Protein AF-A0A0B6ZEZ1-F1 (afdb_monomer_lite)

pLDDT: mean 70.66, std 19.1, range [25.84, 96.81]

Organism: NCBI:txid1028688

Sequence (385 aa):
VLFRSVKTQENNFILWPWQWFPMFANMLPKEWTKLGGCKDSYDQIKCKIWQERGDCITNKRWMKDNCKSTCNLCSSPETRSEVNCDNEYEDNVKCDDWAKDGECSVNTNWMNSKCRKSCEACNKEKTDSGDEDEEIDEDNMVCENTNPSCEAWANSGECQSNPSWMISNCRQACQKCDDGTCKNFYDDVQCKIWAQKQECMVNSDWMSKHCARACGRGLCKGTNPDSDTTTPIIGRKATVRPTTVSTVACQNKHRSDTECDIWANSGHCSVNPGWMKVNCAKSCQACSGGSNSKETRTTDSGTATANYCEDSEAGCAGWAKHGFCDSNPKYNLLFCKKSCNNCNGCRDTEFLCAVWAKDGHCDKNPRYMMRHCQMSCRACYMHPK

InterPro domains:
  IPR003582 ShKT domain [PF01549] (37-74)
  IPR003582 ShKT domain [PF01549] (85-122)
  IPR003582 ShKT domain [PF01549] (143-177)
  IPR003582 ShKT domain [PF01549] (182-217)
  IPR003582 ShKT domain [PF01549] (250-287)
  IPR003582 ShKT domain [PF01549] (309-343)
  IPR003582 ShKT domain [PF01549] (345-380)
  IPR003582 ShKT domain [PS51670] (38-74)
  IPR003582 ShKT domain [PS51670] (85-122)
  IPR003582 ShKT domain [PS51670] (143-177)
  IPR003582 ShKT domain [PS51670] (182-220)
  IPR003582 ShKT domain [PS51670] (250-287)
  IPR003582 ShKT domain [PS51670] (309-343)
  IPR003582 ShKT domain [PS51670] (346-380)
  IPR003582 ShKT domain [SM00254] (37-75)
  IPR003582 ShKT domain [SM00254] (84-123)
  IPR003582 ShKT domain [SM00254] (142-178)
  IPR003582 ShKT domain [SM00254] (181-221)
  IPR003582 ShKT domain [SM00254] (249-288)
  IPR003582 ShKT domain [SM00254] (308-344)

Radius of gyration: 34.58 Å; chains: 1; bounding box: 109×84×87 Å

Foldseek 3Di:
DDDDDDDDDDDDDDDDDPDPVVPCPVPDPPPPPPPDADAFQEDQVVLLVCVVVVCCPVVVVVCCNGVCVSSVVRDDPPPDPCPPDAAQAPDLVVLLVCLVVVCCPVVVPCSCRRSVVSVVNRPVPPPPPDDPPDPPPPVDQDQDAQDPCLLVCLVVVCCQVPVVVSLRHVVNSNVLDPPLDQAANGHQVVLLVCLVVVCCPVVVVCCCVGSVNNSCHDSSVPDNPPPPDDDDDDDDDDDDDDDDPDPDDDDAQAPDLPVLLVCLVVVCCPVPVPCSCRHSVVSVVNDDDDDDDDDDDDDDDDDDDDDPQAAQDPCLLVCLVVVCCPVVVLPNVLRVVNNSVLRPDQDAQDPCLLVCLVVVCCPVVVNCNVNHNVNNSVSYDDDDD

Structure (mmCIF, N/CA/C/O backbone):
data_AF-A0A0B6ZEZ1-F1
#
_entry.id   AF-A0A0B6ZEZ1-F1
#
loop_
_atom_site.group_PDB
_atom_site.id
_atom_site.type_symbol
_atom_site.lab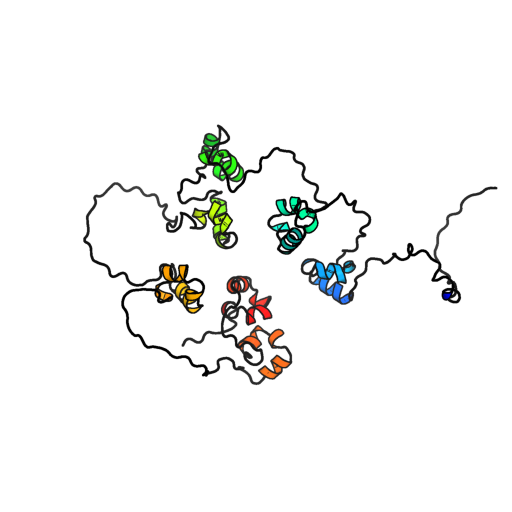el_atom_id
_atom_site.label_alt_id
_atom_site.label_comp_id
_atom_site.label_asym_id
_atom_site.label_entity_id
_atom_site.label_seq_id
_atom_site.pdbx_PDB_ins_code
_atom_site.Cartn_x
_atom_site.Cartn_y
_atom_site.Cartn_z
_atom_site.occupancy
_atom_site.B_iso_or_equiv
_atom_site.auth_seq_id
_atom_site.auth_comp_id
_atom_site.auth_asym_id
_atom_site.auth_atom_id
_atom_site.pdbx_PDB_model_num
ATOM 1 N N . VAL A 1 1 ? -48.428 43.545 -46.966 1.00 34.22 1 VAL A N 1
ATOM 2 C CA . VAL A 1 1 ? -48.157 44.975 -46.680 1.00 34.22 1 VAL A CA 1
ATOM 3 C C . VAL A 1 1 ? -47.644 45.035 -45.243 1.00 34.22 1 VAL A C 1
ATOM 5 O O . VAL A 1 1 ? -48.426 44.784 -44.348 1.00 34.22 1 VAL A O 1
ATOM 8 N N . LEU A 1 2 ? -46.340 44.834 -45.031 1.00 37.72 2 LEU A N 1
ATOM 9 C CA . LEU A 1 2 ? -45.265 45.837 -44.892 1.00 37.72 2 LEU A CA 1
ATOM 10 C C . LEU A 1 2 ? -45.090 46.367 -43.445 1.00 37.72 2 LEU A C 1
ATOM 12 O O . LEU A 1 2 ? -46.058 46.764 -42.814 1.00 37.72 2 LEU A O 1
ATOM 16 N N . PHE A 1 3 ? -43.809 46.441 -43.041 1.00 35.94 3 PHE A N 1
ATOM 17 C CA . PHE A 1 3 ? -43.175 47.085 -41.866 1.00 35.94 3 PHE A CA 1
ATOM 18 C C . PHE A 1 3 ? -43.113 46.273 -40.555 1.00 35.94 3 PHE A C 1
ATOM 20 O O . PHE A 1 3 ? -44.126 45.856 -40.017 1.00 35.94 3 PHE A O 1
ATOM 27 N N . ARG A 1 4 ? -41.928 45.812 -40.112 1.00 35.50 4 ARG A N 1
ATOM 28 C CA . ARG A 1 4 ? -40.741 46.494 -39.518 1.00 35.50 4 ARG A CA 1
ATOM 29 C C . ARG A 1 4 ? -40.948 46.995 -38.076 1.00 35.50 4 ARG A C 1
ATOM 31 O O . ARG A 1 4 ? -41.615 47.990 -37.858 1.00 35.50 4 ARG A O 1
ATOM 38 N N . SER A 1 5 ? -40.216 46.330 -37.172 1.00 36.84 5 SER A N 1
ATOM 39 C CA . SER A 1 5 ? -39.358 46.851 -36.088 1.00 36.84 5 SER A CA 1
ATOM 40 C C . SER A 1 5 ? -39.883 47.951 -35.162 1.00 36.84 5 SER A C 1
ATOM 42 O O . SER A 1 5 ? -39.900 49.099 -35.580 1.00 36.84 5 SER A O 1
ATOM 44 N N . VAL A 1 6 ? -40.004 47.641 -33.861 1.00 38.22 6 VAL A N 1
ATOM 45 C CA . VAL A 1 6 ? -39.418 48.455 -32.772 1.00 38.22 6 VAL A CA 1
ATOM 46 C C . VAL A 1 6 ? -38.973 47.532 -31.624 1.00 38.22 6 VAL A C 1
ATOM 48 O O . VAL A 1 6 ? -39.779 46.811 -31.043 1.00 38.22 6 VAL A O 1
ATOM 51 N N . LYS A 1 7 ? -37.673 47.564 -31.304 1.00 41.09 7 LYS A N 1
ATOM 52 C CA . LYS A 1 7 ? -37.116 47.207 -29.990 1.00 41.09 7 LYS A CA 1
ATOM 53 C C . LYS A 1 7 ? -37.280 48.421 -29.078 1.00 41.09 7 LYS A C 1
ATOM 55 O O . LYS A 1 7 ? -36.785 49.472 -29.461 1.00 41.09 7 LYS A O 1
ATOM 60 N N . THR A 1 8 ? -37.789 48.234 -27.865 1.00 35.62 8 THR A N 1
ATOM 61 C CA . THR A 1 8 ? -37.339 48.970 -26.669 1.00 35.62 8 THR A CA 1
ATOM 62 C C . THR A 1 8 ? -37.668 48.147 -25.428 1.00 35.62 8 THR A C 1
ATOM 64 O O . THR A 1 8 ? -38.775 47.635 -25.289 1.00 35.62 8 THR A O 1
ATOM 67 N N . GLN A 1 9 ? -36.656 47.967 -24.582 1.00 38.69 9 GLN A N 1
ATOM 68 C CA . GLN A 1 9 ? -36.719 47.276 -23.301 1.00 38.69 9 GLN A CA 1
ATOM 69 C C . GLN A 1 9 ? -37.451 48.119 -22.253 1.00 38.69 9 GLN A C 1
ATOM 71 O O . GLN A 1 9 ? -37.313 49.335 -22.273 1.00 38.69 9 GLN A O 1
ATOM 76 N N . GLU A 1 10 ? -38.174 47.473 -21.335 1.00 37.00 10 GLU A N 1
ATOM 77 C CA . GLU A 1 10 ? -37.902 47.460 -19.885 1.00 37.00 10 GLU A CA 1
ATOM 78 C C . GLU A 1 10 ? -39.069 46.801 -19.119 1.00 37.00 10 GLU A C 1
ATOM 80 O O . GLU A 1 10 ? -40.211 46.762 -19.568 1.00 37.00 10 GLU A O 1
ATOM 85 N N . ASN A 1 11 ? -38.722 46.183 -17.993 1.00 42.53 11 ASN A N 1
ATOM 86 C CA . ASN A 1 11 ? -39.511 45.260 -17.177 1.00 42.53 11 ASN A CA 1
ATOM 87 C C . ASN A 1 11 ? -40.863 45.810 -16.680 1.00 42.53 11 ASN A C 1
ATOM 89 O O . ASN A 1 11 ? -40.916 46.943 -16.215 1.00 42.53 11 ASN A O 1
ATOM 93 N N . ASN A 1 12 ? -41.907 44.964 -16.630 1.00 35.78 12 ASN A N 1
ATOM 94 C CA . ASN A 1 12 ? -42.659 44.656 -15.396 1.00 35.78 12 ASN A CA 1
ATOM 95 C C . ASN A 1 12 ? -43.829 43.679 -15.636 1.00 35.78 12 ASN A C 1
ATOM 97 O O . ASN A 1 12 ? -44.673 43.868 -16.509 1.00 35.78 12 ASN A O 1
ATOM 101 N N . PHE A 1 13 ? -43.864 42.627 -14.816 1.00 36.97 13 PHE A N 1
ATOM 102 C CA . PHE A 1 13 ? -44.897 41.592 -14.753 1.00 36.97 13 PHE A CA 1
ATOM 103 C C . PHE A 1 13 ? -46.258 42.161 -14.325 1.00 36.97 13 PHE A C 1
ATOM 105 O O . PHE A 1 13 ? -46.334 42.820 -13.291 1.00 36.97 13 PHE A O 1
ATOM 112 N N . ILE A 1 14 ? -47.343 41.799 -15.027 1.00 43.69 14 ILE A N 1
ATOM 113 C CA . ILE A 1 14 ? -48.700 41.793 -14.456 1.00 43.69 14 ILE A CA 1
ATOM 114 C C . ILE A 1 14 ? -49.398 40.464 -14.780 1.00 43.69 14 ILE A C 1
ATOM 116 O O . ILE A 1 14 ? -49.417 39.976 -15.908 1.00 43.69 14 ILE A O 1
ATOM 120 N N . LEU A 1 15 ? -49.909 39.896 -13.692 1.00 41.72 15 LEU A N 1
ATOM 121 C CA . LEU A 1 15 ? -50.474 38.575 -13.446 1.00 41.72 15 LEU A CA 1
ATOM 122 C C . LEU A 1 15 ? -51.668 38.229 -14.346 1.00 41.72 15 LEU A C 1
ATOM 124 O O . LEU A 1 15 ? -52.527 39.076 -14.581 1.00 41.72 15 LEU A O 1
ATOM 128 N N . TRP A 1 16 ? -51.785 36.955 -14.739 1.00 46.00 16 TRP A N 1
ATOM 129 C CA . TRP A 1 16 ? -53.044 36.388 -15.236 1.00 46.00 16 TRP A CA 1
ATOM 130 C C . TRP A 1 16 ? -53.611 35.349 -14.252 1.00 46.00 16 TRP A C 1
ATOM 132 O O . TRP A 1 16 ? -52.838 34.641 -13.601 1.00 46.00 16 TRP A O 1
ATOM 142 N N . PRO A 1 17 ? -54.946 35.281 -14.084 1.00 45.19 17 PRO A N 1
ATOM 143 C CA . PRO A 1 17 ? -55.591 34.731 -12.895 1.00 45.19 17 PRO A CA 1
ATOM 144 C C . PRO A 1 17 ? -55.753 33.207 -12.956 1.00 45.19 17 PRO A C 1
ATOM 146 O O . PRO A 1 17 ? -56.087 32.628 -13.988 1.00 45.19 17 PRO A O 1
ATOM 149 N N . TRP A 1 18 ? -55.589 32.579 -11.793 1.00 46.38 18 TRP A N 1
ATOM 150 C CA . TRP A 1 18 ? -55.562 31.142 -11.488 1.00 46.38 18 TRP A CA 1
ATOM 151 C C . TRP A 1 18 ? -56.885 30.370 -11.702 1.00 46.38 18 TRP A C 1
ATOM 153 O O . TRP A 1 18 ? -57.173 29.428 -10.969 1.00 46.38 18 TRP A O 1
ATOM 163 N N . GLN A 1 19 ? -57.722 30.741 -12.674 1.00 50.94 19 GLN A N 1
ATOM 164 C CA . GLN A 1 19 ? -59.067 30.154 -12.820 1.00 50.94 19 GLN A CA 1
ATOM 165 C C . GLN A 1 19 ? -59.262 29.234 -14.034 1.00 50.94 19 GLN A C 1
ATOM 167 O O . GLN A 1 19 ? -60.341 28.679 -14.193 1.00 50.94 19 GLN A O 1
ATOM 172 N N . TRP A 1 20 ? -58.228 29.003 -14.851 1.00 49.88 20 TRP A N 1
ATOM 173 C CA . TRP A 1 20 ? -58.338 28.150 -16.052 1.00 49.88 20 TRP A CA 1
ATOM 174 C C . TRP A 1 20 ? -57.254 27.061 -16.173 1.00 49.88 20 TRP A C 1
ATOM 176 O O . TRP A 1 20 ? -57.254 26.286 -17.127 1.00 49.88 20 TRP A O 1
ATOM 186 N N . PHE A 1 21 ? -56.366 26.934 -15.182 1.00 49.12 21 PHE A N 1
ATOM 187 C CA . PHE A 1 21 ? -55.293 25.928 -15.170 1.00 49.12 21 PHE A CA 1
ATOM 188 C C . PHE A 1 21 ? -55.728 24.439 -15.139 1.00 49.12 21 PHE A C 1
ATOM 190 O O . PHE A 1 21 ? -54.960 23.622 -15.649 1.00 49.12 21 PHE A O 1
ATOM 197 N N . PRO A 1 22 ? -56.911 24.019 -14.626 1.00 48.59 22 PRO A N 1
ATOM 198 C CA . PRO A 1 22 ? -57.227 22.585 -14.553 1.00 48.59 22 PRO A CA 1
ATOM 199 C C . PRO A 1 22 ? -57.597 21.941 -15.899 1.00 48.59 22 PRO A C 1
ATOM 201 O O . PRO A 1 22 ? -57.568 20.720 -16.006 1.00 48.59 22 PRO A O 1
ATOM 204 N N . MET A 1 23 ? -57.946 22.728 -16.926 1.00 48.75 23 MET A N 1
ATOM 205 C CA . MET A 1 23 ? -58.464 22.209 -18.207 1.00 48.75 23 MET A CA 1
ATOM 206 C C . MET A 1 23 ? -57.408 22.077 -19.318 1.00 48.75 23 MET A C 1
ATOM 208 O O . MET A 1 23 ? -57.701 21.495 -20.355 1.00 48.75 23 MET A O 1
ATOM 212 N N . PHE A 1 24 ? -56.169 22.537 -19.101 1.00 49.97 24 PHE A N 1
ATOM 213 C CA . PHE A 1 24 ? -55.072 22.415 -20.082 1.00 49.97 24 PHE A CA 1
ATOM 214 C C . PHE A 1 24 ? -53.881 21.565 -19.606 1.00 49.97 24 PHE A C 1
ATOM 216 O O . PHE A 1 24 ? -52.933 21.354 -20.359 1.00 49.97 24 PHE A O 1
ATOM 223 N N . ALA A 1 25 ? -53.933 21.004 -18.392 1.00 48.34 25 ALA A N 1
ATOM 224 C CA . ALA A 1 25 ? -52.820 20.243 -17.812 1.00 48.34 25 ALA A CA 1
ATOM 225 C C . ALA A 1 25 ? -52.516 18.902 -18.518 1.00 48.34 25 ALA A C 1
ATOM 227 O O . ALA A 1 25 ? -51.430 18.359 -18.342 1.00 48.34 25 ALA A O 1
ATOM 228 N N . ASN A 1 26 ? -53.432 18.389 -19.348 1.00 51.09 26 ASN A N 1
ATOM 229 C CA . ASN A 1 26 ? -53.256 17.114 -20.059 1.00 51.09 26 ASN A CA 1
ATOM 230 C C . ASN A 1 26 ? -52.988 17.273 -21.564 1.00 51.09 26 ASN A C 1
ATOM 232 O O . ASN A 1 26 ? -53.040 16.290 -22.299 1.00 51.09 26 ASN A O 1
ATOM 236 N N . MET A 1 27 ? -52.699 18.493 -22.032 1.00 48.31 27 MET A N 1
ATOM 237 C CA . MET A 1 27 ? -52.516 18.786 -23.459 1.00 48.31 27 MET A CA 1
ATOM 238 C C . MET A 1 27 ? -51.227 19.569 -23.762 1.00 48.31 27 MET A C 1
ATOM 240 O O . MET A 1 27 ? -51.168 20.330 -24.724 1.00 48.31 27 MET A O 1
ATOM 244 N N . LEU A 1 28 ? -50.177 19.370 -22.959 1.00 45.81 28 LEU A N 1
ATOM 245 C CA . LEU A 1 28 ? -48.817 19.791 -23.304 1.00 45.81 28 LEU A CA 1
ATOM 246 C C . LEU A 1 28 ? -47.925 18.557 -23.517 1.00 45.81 28 LEU A C 1
ATOM 248 O O . LEU A 1 28 ? -47.985 17.619 -22.717 1.00 45.81 28 LEU A O 1
ATOM 252 N N . PRO A 1 29 ? -47.110 18.526 -24.589 1.00 49.59 29 PRO A N 1
ATOM 253 C CA . PRO A 1 29 ? -46.194 17.424 -24.843 1.00 49.59 29 PRO A CA 1
ATOM 254 C C . PRO A 1 29 ? -45.197 17.292 -23.685 1.00 49.59 29 PRO A C 1
ATOM 256 O O . PRO A 1 29 ? -44.665 18.287 -23.192 1.00 49.59 29 PRO A O 1
ATOM 259 N N . LYS A 1 30 ? -44.902 16.048 -23.281 1.00 48.78 30 LYS A N 1
ATOM 260 C CA . LYS A 1 30 ? -43.941 15.685 -22.215 1.00 48.78 30 LYS A CA 1
ATOM 261 C C . LYS A 1 30 ? -42.483 16.110 -22.489 1.00 48.78 30 LYS A C 1
ATOM 263 O O . LYS A 1 30 ? -41.586 15.737 -21.744 1.00 48.78 30 LYS A O 1
ATOM 268 N N . GLU A 1 31 ? -42.256 16.916 -23.518 1.00 48.91 31 GLU A N 1
ATOM 269 C CA . GLU A 1 31 ? -40.957 17.447 -23.929 1.00 48.91 31 GLU A CA 1
ATOM 270 C C . GLU A 1 31 ? -40.643 18.813 -23.281 1.00 48.91 31 GLU A C 1
ATOM 272 O O . GLU A 1 31 ? -39.514 19.281 -23.362 1.00 48.91 31 GLU A O 1
ATOM 277 N N . TRP A 1 32 ? -41.598 19.465 -22.596 1.00 47.59 32 TRP A N 1
ATOM 278 C CA . TRP A 1 32 ? -41.409 20.801 -21.986 1.00 47.59 32 TRP A CA 1
ATOM 279 C C . TRP A 1 32 ? -41.428 20.834 -20.448 1.00 47.59 32 TRP A C 1
ATOM 281 O O . TRP A 1 32 ? -41.656 21.874 -19.833 1.00 47.59 32 TRP A O 1
ATOM 291 N N . THR A 1 33 ? -41.108 19.717 -19.792 1.00 46.47 33 THR A N 1
ATOM 292 C CA . THR A 1 33 ? -40.835 19.690 -18.343 1.00 46.47 33 THR A CA 1
ATOM 293 C C . THR A 1 33 ? -39.438 19.160 -18.057 1.00 46.47 33 THR A C 1
ATOM 295 O O . THR A 1 33 ? -39.270 18.079 -17.496 1.00 46.47 33 THR A O 1
ATOM 298 N N . LYS A 1 34 ? -38.409 19.928 -18.423 1.00 47.75 34 LYS A N 1
ATOM 299 C CA . LYS A 1 34 ? -37.065 19.725 -17.867 1.00 47.75 34 LYS A CA 1
ATOM 300 C C . LYS A 1 34 ? -36.259 21.021 -17.819 1.00 47.75 34 LYS A C 1
ATOM 302 O O . LYS A 1 34 ? -35.162 21.113 -18.343 1.00 47.75 34 LYS A O 1
ATOM 307 N N . LEU A 1 35 ? -36.795 22.021 -17.122 1.00 47.34 35 LEU A N 1
ATOM 308 C CA . LEU A 1 35 ? -35.992 23.135 -16.613 1.00 47.34 35 LEU A CA 1
ATOM 309 C C . LEU A 1 35 ? -35.909 23.036 -15.083 1.00 47.34 35 LEU A C 1
ATOM 311 O O . LEU A 1 35 ? -36.492 23.817 -14.339 1.00 47.34 35 LEU A O 1
ATOM 315 N N . GLY A 1 36 ? -35.224 21.999 -14.605 1.00 47.69 36 GLY A N 1
ATOM 316 C CA . GLY A 1 36 ? -34.800 21.900 -13.212 1.00 47.69 36 GLY A CA 1
ATOM 317 C C . GLY A 1 36 ? -33.343 22.324 -13.120 1.00 47.69 36 GLY A C 1
ATOM 318 O O . GLY A 1 36 ? -32.465 21.516 -13.403 1.00 47.69 36 GLY A O 1
ATOM 319 N N . GLY A 1 37 ? -33.088 23.584 -12.758 1.00 60.16 37 GLY A N 1
ATOM 320 C CA . GLY A 1 37 ? -31.734 24.078 -12.503 1.00 60.16 37 GLY A CA 1
ATOM 321 C C . GLY A 1 37 ? -31.007 23.219 -11.462 1.00 60.16 37 GLY A C 1
ATOM 322 O O . GLY A 1 37 ? -31.624 22.657 -10.552 1.00 60.16 37 GLY A O 1
ATOM 323 N N . CYS A 1 38 ? -29.692 23.088 -11.615 1.00 73.00 38 CYS A N 1
ATOM 324 C CA . CYS A 1 38 ? -28.877 22.289 -10.715 1.00 73.00 38 CYS A CA 1
ATOM 325 C C . CYS A 1 38 ? -28.814 22.951 -9.330 1.00 73.00 38 CYS A C 1
ATOM 327 O O . CYS A 1 38 ? -28.312 24.058 -9.175 1.00 73.00 38 CYS A O 1
ATOM 329 N N . LYS A 1 39 ? -29.393 22.271 -8.340 1.00 82.25 39 LYS A N 1
ATOM 330 C CA . LYS A 1 39 ? -29.530 22.711 -6.947 1.00 82.25 39 LYS A CA 1
ATOM 331 C C . LYS A 1 39 ? -29.142 21.575 -6.016 1.00 82.25 39 LYS A C 1
ATOM 333 O O . LYS A 1 39 ? -29.257 20.415 -6.408 1.00 82.25 39 LYS A O 1
ATOM 338 N N . ASP A 1 40 ? -28.747 21.886 -4.792 1.00 85.38 40 ASP A N 1
ATOM 339 C CA . ASP A 1 40 ? -28.525 20.853 -3.781 1.00 85.38 40 ASP A CA 1
ATOM 340 C C . ASP A 1 40 ? -29.817 20.080 -3.504 1.00 85.38 40 ASP A C 1
ATOM 342 O O . ASP A 1 40 ? -30.911 20.647 -3.434 1.00 85.38 40 ASP A O 1
ATOM 346 N N . SER A 1 41 ? -29.682 18.761 -3.412 1.00 84.69 41 SER A N 1
ATOM 347 C CA . SER A 1 41 ? -30.761 17.835 -3.051 1.00 84.69 41 SER A CA 1
ATOM 348 C C . SER A 1 41 ? -31.004 17.829 -1.544 1.00 84.69 41 SER A C 1
ATOM 350 O O . SER A 1 41 ? -32.054 17.377 -1.093 1.00 84.69 41 SER A O 1
ATOM 352 N N . TYR A 1 42 ? -30.013 18.284 -0.778 1.00 85.19 42 TYR A N 1
ATOM 353 C CA . TYR A 1 42 ? -29.976 18.246 0.673 1.00 85.19 42 TYR A CA 1
ATOM 354 C C . TYR A 1 42 ? -29.946 19.658 1.269 1.00 85.19 42 TYR A C 1
ATOM 356 O O . TYR A 1 42 ? -29.830 20.653 0.555 1.00 85.19 42 TYR A O 1
ATOM 364 N N . ASP A 1 43 ? -30.098 19.741 2.591 1.00 91.25 43 ASP A N 1
ATOM 365 C CA . ASP A 1 43 ? -30.146 21.002 3.327 1.00 91.25 43 ASP A CA 1
ATOM 366 C C . ASP A 1 43 ? -28.931 21.898 3.023 1.00 91.25 43 ASP A C 1
ATOM 368 O O . ASP A 1 43 ? -27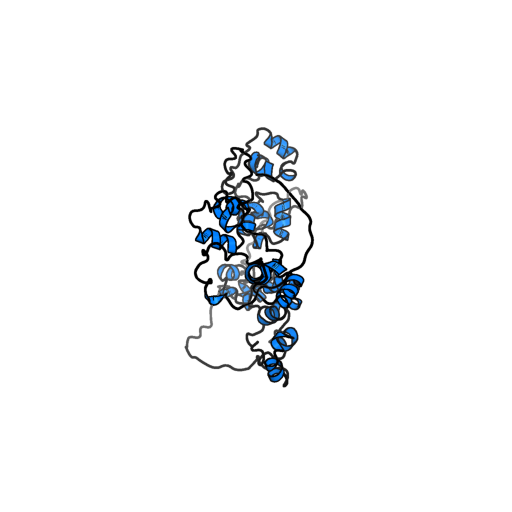.781 21.505 3.233 1.00 91.25 43 ASP A O 1
ATOM 372 N N . GLN A 1 44 ? -29.202 23.116 2.545 1.00 84.12 44 GLN A N 1
ATOM 373 C CA . GLN A 1 44 ? -28.181 24.047 2.056 1.00 84.12 44 GLN A CA 1
ATOM 374 C C . GLN A 1 44 ? -27.211 24.495 3.155 1.00 84.12 44 GLN A C 1
ATOM 376 O O . GLN A 1 44 ? -26.025 24.690 2.889 1.00 84.12 44 GLN A O 1
ATOM 381 N N . ILE A 1 45 ? -27.686 24.629 4.399 1.00 88.19 45 ILE A N 1
ATOM 382 C CA . ILE A 1 45 ? -26.844 25.035 5.530 1.00 88.19 45 ILE A CA 1
ATOM 383 C C . ILE A 1 45 ? -25.838 23.922 5.835 1.00 88.19 45 ILE A C 1
ATOM 385 O O . ILE A 1 45 ? -24.647 24.190 5.998 1.00 88.19 45 ILE A O 1
ATOM 389 N N . LYS A 1 46 ? -26.286 22.663 5.843 1.00 86.12 46 LYS A N 1
ATOM 390 C CA . LYS A 1 46 ? -25.395 21.510 6.019 1.00 86.12 46 LYS A CA 1
ATOM 391 C C . LYS A 1 46 ? -24.434 21.332 4.849 1.00 86.12 46 LYS A C 1
ATOM 393 O O . LYS A 1 46 ? -23.245 21.155 5.096 1.00 86.12 46 LYS A O 1
ATOM 398 N N . CYS A 1 47 ? -24.907 21.452 3.607 1.00 87.88 47 CYS A N 1
ATOM 399 C CA . CYS A 1 47 ? -24.044 21.401 2.426 1.00 87.88 47 CYS A CA 1
ATOM 400 C C . CYS A 1 47 ? -22.909 22.429 2.506 1.00 87.88 47 CYS A C 1
ATOM 402 O O . CYS A 1 47 ? -21.760 22.076 2.245 1.00 87.88 47 CYS A O 1
ATOM 404 N N . LYS A 1 48 ? -23.197 23.664 2.939 1.00 91.88 48 LYS A N 1
ATOM 405 C CA . LYS A 1 48 ? -22.182 24.711 3.123 1.00 91.88 48 LYS A CA 1
ATOM 406 C C . LYS A 1 48 ? -21.174 24.368 4.223 1.00 91.88 48 LYS A C 1
ATOM 408 O O . LYS A 1 48 ? -19.974 24.496 4.009 1.00 91.88 48 LYS A O 1
ATOM 413 N N . ILE A 1 49 ? -21.640 23.875 5.372 1.00 83.94 49 ILE A N 1
ATOM 414 C CA . ILE A 1 49 ? -20.756 23.447 6.473 1.00 83.94 49 ILE A CA 1
ATOM 415 C C . ILE A 1 49 ? -19.827 22.314 6.018 1.00 83.94 49 ILE A C 1
ATOM 417 O O . ILE A 1 49 ? -18.646 22.301 6.356 1.00 83.94 49 ILE A O 1
ATOM 421 N N . TRP A 1 50 ? -20.348 21.357 5.255 1.00 84.50 50 TRP A N 1
ATOM 422 C CA . TRP A 1 50 ? -19.574 20.241 4.714 1.00 84.50 50 TRP A CA 1
ATOM 423 C C . TRP A 1 50 ? -18.579 20.693 3.646 1.00 84.50 50 TRP A C 1
ATOM 425 O O . TRP A 1 50 ? -17.423 20.276 3.663 1.00 84.50 50 TRP A O 1
ATOM 435 N N . GLN A 1 51 ? -18.968 21.626 2.778 1.00 84.62 51 GLN A N 1
ATOM 436 C CA . GLN A 1 51 ? -18.043 22.267 1.846 1.00 84.62 51 GLN A CA 1
ATOM 437 C C . GLN A 1 51 ? -16.893 22.975 2.571 1.00 84.62 51 GLN A C 1
ATOM 439 O O . GLN A 1 51 ? -15.737 22.744 2.222 1.00 84.62 51 GLN A O 1
ATOM 444 N N . GLU A 1 52 ? -17.185 23.794 3.586 1.00 77.56 52 GLU A N 1
ATOM 445 C CA . GLU A 1 52 ? -16.171 24.508 4.380 1.00 77.56 52 GLU A CA 1
ATOM 446 C C . GLU A 1 52 ? -15.230 23.547 5.129 1.00 77.56 52 GLU A C 1
ATOM 448 O O . GLU A 1 52 ? -14.079 23.885 5.400 1.00 77.56 52 GLU A O 1
ATOM 453 N N . ARG A 1 53 ? -15.689 22.324 5.416 1.00 77.44 53 ARG A N 1
ATOM 454 C CA . ARG A 1 53 ? -14.890 21.235 6.002 1.00 77.44 53 ARG A CA 1
ATOM 455 C C . ARG A 1 53 ? -14.111 20.404 4.978 1.00 77.44 53 ARG A C 1
ATOM 457 O O . ARG A 1 53 ? -13.337 19.541 5.380 1.00 77.44 53 ARG A O 1
ATOM 464 N N . GLY A 1 54 ? -14.280 20.669 3.682 1.00 71.94 54 GLY A N 1
ATOM 465 C CA . GLY A 1 54 ? -13.575 19.979 2.600 1.00 71.94 54 GLY A CA 1
ATOM 466 C C . GLY A 1 54 ? -14.276 18.729 2.059 1.00 71.94 54 GLY A C 1
ATOM 467 O O . GLY A 1 54 ? -13.686 18.011 1.250 1.00 71.94 54 GLY A O 1
ATOM 468 N N . ASP A 1 55 ? -15.538 18.486 2.421 1.00 83.75 55 ASP A N 1
ATOM 469 C CA . ASP A 1 55 ? -16.275 17.273 2.036 1.00 83.75 55 ASP A CA 1
ATOM 470 C C . ASP A 1 55 ? -16.516 17.167 0.527 1.00 83.75 55 ASP A C 1
ATOM 472 O O . ASP A 1 55 ? -16.694 16.069 0.003 1.00 83.75 55 ASP A O 1
ATOM 476 N N . CYS A 1 56 ? -16.437 18.273 -0.218 1.00 79.88 56 CYS A N 1
ATOM 477 C CA . CYS A 1 56 ? -16.448 18.225 -1.683 1.00 79.88 56 CYS A CA 1
ATOM 478 C C . CYS A 1 56 ? -15.261 17.425 -2.264 1.00 79.88 56 CYS A C 1
ATOM 480 O O . CYS A 1 56 ? -15.351 16.937 -3.390 1.00 79.88 56 CYS A O 1
ATOM 482 N N . ILE A 1 57 ? -14.169 17.274 -1.502 1.00 72.94 57 ILE A N 1
ATOM 483 C CA . ILE A 1 57 ? -12.979 16.491 -1.861 1.00 72.94 57 ILE A CA 1
ATOM 484 C C . ILE A 1 57 ? -12.997 15.145 -1.125 1.00 72.94 57 ILE A C 1
ATOM 486 O O . ILE A 1 57 ? -12.888 14.099 -1.760 1.00 72.94 57 ILE A O 1
ATOM 490 N N . THR A 1 58 ? -13.178 15.156 0.199 1.00 55.00 58 THR A N 1
ATOM 491 C CA . THR A 1 58 ? -13.084 13.953 1.052 1.00 55.00 58 THR A CA 1
ATOM 492 C C . THR A 1 58 ? -14.328 13.062 0.997 1.00 55.00 58 THR A C 1
ATOM 494 O O . THR A 1 58 ? -14.229 11.862 1.239 1.00 55.00 58 THR A O 1
ATOM 497 N N . ASN A 1 59 ? -15.491 13.610 0.630 1.00 71.44 59 ASN A N 1
ATOM 498 C CA . ASN A 1 59 ? -16.763 12.896 0.476 1.00 71.44 59 ASN A CA 1
ATOM 499 C C . ASN A 1 59 ? -17.438 13.220 -0.875 1.00 71.44 59 ASN A C 1
ATOM 501 O O . ASN A 1 59 ? -18.650 13.439 -0.985 1.00 71.44 59 ASN A O 1
ATOM 505 N N . LYS A 1 60 ? -16.619 13.251 -1.935 1.00 78.88 60 LYS A N 1
ATOM 506 C CA . LYS A 1 60 ? -16.978 13.691 -3.293 1.00 78.88 60 LYS A CA 1
ATOM 507 C C . LYS A 1 60 ? -18.258 13.044 -3.839 1.00 78.88 60 LYS A C 1
ATOM 509 O O . LYS A 1 60 ? -19.061 13.730 -4.463 1.00 78.88 60 LYS A O 1
ATOM 514 N N . ARG A 1 61 ? -18.472 11.742 -3.607 1.00 74.62 61 ARG A N 1
ATOM 515 C CA . ARG A 1 61 ? -19.641 11.001 -4.126 1.00 74.62 61 ARG A CA 1
ATOM 516 C C . ARG A 1 61 ? -20.939 11.455 -3.463 1.00 74.62 61 ARG A C 1
ATOM 518 O O . ARG A 1 61 ? -21.867 11.863 -4.151 1.00 74.62 61 ARG A O 1
ATOM 525 N N . TRP A 1 62 ? -20.977 11.457 -2.133 1.00 82.06 62 TRP A N 1
ATOM 526 C CA . TRP A 1 62 ? -22.162 11.885 -1.394 1.00 82.06 62 TRP A CA 1
ATOM 527 C C . TRP A 1 62 ? -22.480 13.357 -1.672 1.00 82.06 62 TRP A C 1
ATOM 529 O O . TRP A 1 62 ? -23.636 13.711 -1.908 1.00 82.06 62 TRP A O 1
ATOM 539 N N . MET A 1 63 ? -21.445 14.200 -1.728 1.00 86.50 63 MET A N 1
ATOM 540 C CA . MET A 1 63 ? -21.588 15.621 -2.034 1.00 86.50 63 MET A CA 1
ATOM 541 C C . MET A 1 63 ? -22.031 15.878 -3.480 1.00 86.50 63 MET A C 1
ATOM 543 O O . MET A 1 63 ? -22.810 16.796 -3.707 1.00 86.50 63 MET A O 1
ATOM 547 N N . LYS A 1 64 ? -21.631 15.057 -4.458 1.00 83.62 64 LYS A N 1
ATOM 548 C CA . LYS A 1 64 ? -22.143 15.129 -5.839 1.00 83.62 64 LYS A CA 1
ATOM 549 C C . LYS A 1 64 ? -23.636 14.818 -5.923 1.00 83.62 64 LYS A C 1
ATOM 551 O O . LYS A 1 64 ? -24.352 15.469 -6.678 1.00 83.62 64 LYS A O 1
ATOM 556 N N . ASP A 1 65 ? -24.124 13.879 -5.126 1.00 84.44 65 ASP A N 1
ATOM 557 C CA . ASP A 1 65 ? -25.531 13.476 -5.191 1.00 84.44 65 ASP A CA 1
ATOM 558 C C . ASP A 1 65 ? -26.445 14.406 -4.382 1.00 84.44 65 ASP A C 1
ATOM 560 O O . ASP A 1 65 ? -27.610 14.605 -4.735 1.00 84.44 65 ASP A O 1
ATOM 564 N N . ASN A 1 66 ? -25.913 15.021 -3.323 1.00 85.62 66 ASN A N 1
ATOM 565 C CA . ASN A 1 66 ? -26.698 15.759 -2.332 1.00 85.62 66 ASN A CA 1
ATOM 566 C C . ASN A 1 66 ? -26.416 17.265 -2.301 1.00 85.62 66 ASN A C 1
ATOM 568 O O . ASN A 1 66 ? -27.329 18.044 -2.041 1.00 85.62 66 ASN A O 1
ATOM 572 N N . CYS A 1 67 ? -25.190 17.678 -2.612 1.00 91.56 67 CYS A N 1
ATOM 573 C CA . CYS A 1 67 ? -24.681 19.044 -2.469 1.00 91.56 67 CYS A CA 1
ATOM 574 C C . CYS A 1 67 ? -23.968 19.537 -3.749 1.00 91.56 67 CYS A C 1
ATOM 576 O O . CYS A 1 67 ? -22.966 20.255 -3.698 1.00 91.56 67 CYS A O 1
ATOM 578 N N . LYS A 1 68 ? -24.470 19.115 -4.918 1.00 87.38 68 LYS A N 1
ATOM 579 C CA . LYS A 1 68 ? -23.918 19.415 -6.250 1.00 87.38 68 LYS A CA 1
ATOM 580 C C . LYS A 1 68 ? -23.756 20.896 -6.564 1.00 87.38 68 LYS A C 1
ATOM 582 O O . LYS A 1 68 ? -22.777 21.262 -7.200 1.00 87.38 68 LYS A O 1
ATOM 587 N N . SER A 1 69 ? -24.684 21.745 -6.143 1.00 85.62 69 SER A N 1
ATOM 588 C CA . SER A 1 69 ? -24.579 23.191 -6.351 1.00 85.62 69 SER A CA 1
ATOM 589 C C . SER A 1 69 ? -23.549 23.790 -5.419 1.00 85.62 69 SER A C 1
ATOM 591 O O . SER A 1 69 ? -22.683 24.529 -5.876 1.00 85.62 69 SER A O 1
ATOM 593 N N . THR A 1 70 ? -23.599 23.430 -4.138 1.00 90.00 70 THR A N 1
ATOM 594 C CA . THR A 1 70 ? -22.636 23.911 -3.148 1.00 90.00 70 THR A CA 1
ATOM 595 C C . THR A 1 70 ? -21.201 23.513 -3.522 1.00 90.00 70 THR A C 1
ATOM 597 O O . THR A 1 70 ? -20.290 24.326 -3.416 1.00 90.00 70 THR A O 1
ATOM 600 N N . CYS A 1 71 ? -20.981 22.306 -4.051 1.00 86.88 71 CYS A N 1
ATOM 601 C CA . CYS A 1 71 ? -19.662 21.859 -4.514 1.00 86.88 71 CYS A CA 1
ATOM 602 C C . CYS A 1 71 ? -19.292 22.300 -5.941 1.00 86.88 71 CYS A C 1
ATOM 604 O O . CYS A 1 71 ? -18.314 21.793 -6.488 1.00 86.88 71 CYS A O 1
ATOM 606 N N . ASN A 1 72 ? -20.045 23.220 -6.558 1.00 82.75 72 ASN A N 1
ATOM 607 C CA . ASN A 1 72 ? -19.821 23.703 -7.929 1.00 82.75 72 ASN A CA 1
ATOM 608 C C . ASN A 1 72 ? -19.808 22.593 -9.002 1.00 82.75 72 ASN A C 1
ATOM 610 O O . ASN A 1 72 ? -19.181 22.722 -10.049 1.00 82.75 72 ASN A O 1
ATOM 614 N N . LEU A 1 73 ? -20.531 21.500 -8.766 1.00 80.31 73 LEU A N 1
ATOM 615 C CA . LEU A 1 73 ? -20.666 20.353 -9.675 1.00 80.31 73 LEU A CA 1
ATOM 616 C C . LEU A 1 73 ? -21.824 20.530 -10.668 1.00 80.31 73 LEU A C 1
ATOM 618 O O . LEU A 1 73 ? -22.169 19.623 -11.422 1.00 80.31 73 LEU A O 1
ATOM 622 N N . CYS A 1 74 ? -22.428 21.714 -10.666 1.00 72.81 74 CYS A N 1
ATOM 623 C CA . CYS A 1 74 ? -23.517 22.111 -11.534 1.00 72.81 74 CYS A CA 1
ATOM 624 C C . CYS A 1 74 ? -23.008 22.671 -12.865 1.00 72.81 74 CYS A C 1
ATOM 626 O O . CYS A 1 74 ? -23.095 23.867 -13.119 1.00 72.81 74 CYS A O 1
ATOM 628 N N . SER A 1 75 ? -22.495 21.796 -13.727 1.00 60.41 75 SER A N 1
ATOM 629 C CA . SER A 1 75 ? -22.319 22.075 -15.158 1.00 60.41 75 SER A CA 1
ATOM 630 C C . SER A 1 75 ? -23.156 21.072 -15.956 1.00 60.41 75 SER A C 1
ATOM 632 O O . SER A 1 75 ? -23.159 19.884 -15.634 1.00 60.41 75 SER A O 1
ATOM 634 N N . SER A 1 76 ? -23.934 21.560 -16.930 1.00 49.94 76 SER A N 1
ATOM 635 C CA . SER A 1 76 ? -24.872 20.747 -17.722 1.00 49.94 76 SER A CA 1
ATOM 636 C C . SER A 1 76 ? -24.148 19.632 -18.503 1.00 49.94 76 SER A C 1
ATOM 638 O O . SER A 1 76 ? -23.046 19.882 -18.995 1.00 49.94 76 SER A O 1
ATOM 640 N N . PRO A 1 77 ? -24.749 18.436 -18.683 1.00 53.78 77 PRO A N 1
ATOM 641 C CA . PRO A 1 77 ? -24.179 17.351 -19.489 1.00 53.78 77 PRO A CA 1
ATOM 642 C C . PRO A 1 77 ? -24.154 17.620 -21.006 1.00 53.78 77 PRO A C 1
ATOM 644 O O . PRO A 1 77 ? -23.605 16.819 -21.752 1.00 53.78 77 PRO A O 1
ATOM 647 N N . GLU A 1 78 ? -24.750 18.709 -21.492 1.00 43.31 78 GLU A N 1
ATOM 648 C CA . GLU A 1 78 ? -25.099 18.859 -22.917 1.00 43.31 78 GLU A CA 1
ATOM 649 C C . GLU A 1 78 ? -23.991 19.433 -23.823 1.00 43.31 78 GLU A C 1
ATOM 651 O O . GLU A 1 78 ? -24.239 19.703 -24.994 1.00 43.31 78 GLU A O 1
ATOM 656 N N . THR A 1 79 ? -22.751 19.578 -23.346 1.00 45.81 79 THR A N 1
ATOM 657 C CA . THR A 1 79 ? -21.612 19.970 -24.208 1.00 45.81 79 THR A CA 1
ATOM 658 C C . THR A 1 79 ? -20.414 19.031 -24.151 1.00 45.81 79 THR A C 1
ATOM 660 O O . THR A 1 79 ? -19.318 19.401 -24.572 1.00 45.81 79 THR A O 1
ATOM 663 N N . ARG A 1 80 ? -20.592 17.781 -23.712 1.00 42.06 80 ARG A N 1
ATOM 664 C CA . ARG A 1 80 ? -19.562 16.761 -23.918 1.00 42.06 80 ARG A CA 1
ATOM 665 C C . ARG A 1 80 ? -19.976 15.907 -25.103 1.00 42.06 80 ARG A C 1
ATOM 667 O O . ARG A 1 80 ? -20.837 15.049 -24.984 1.00 42.06 80 ARG A O 1
ATOM 674 N N . SER A 1 81 ? -19.366 16.185 -26.252 1.00 42.00 81 SER A N 1
ATOM 675 C CA . SER A 1 81 ? -19.279 15.216 -27.339 1.00 42.00 81 SER A CA 1
ATOM 676 C C . SER A 1 81 ? -18.827 13.889 -26.729 1.00 42.00 81 SER A C 1
ATOM 678 O O . SER A 1 81 ? -17.670 13.767 -26.324 1.00 42.00 81 SER A O 1
ATOM 680 N N . GLU A 1 82 ? -19.739 12.925 -26.607 1.00 48.16 82 GLU A N 1
ATOM 681 C CA . GLU A 1 82 ? -19.411 11.530 -26.340 1.00 48.16 82 GLU A CA 1
ATOM 682 C C . GLU A 1 82 ? -18.640 11.010 -27.553 1.00 48.16 82 GLU A C 1
ATOM 684 O O . GLU A 1 82 ? -19.180 10.394 -28.468 1.00 48.16 82 GLU A O 1
ATOM 689 N N . VAL A 1 83 ? -17.338 11.285 -27.572 1.00 54.03 83 VAL A N 1
ATOM 690 C CA . VAL A 1 83 ? -16.405 10.472 -28.338 1.00 54.03 83 VAL A CA 1
ATOM 691 C C . VAL A 1 83 ? -16.359 9.142 -27.604 1.00 54.03 83 VAL A C 1
ATOM 693 O O . VAL A 1 83 ? -15.655 9.016 -26.607 1.00 54.03 83 VAL A O 1
ATOM 696 N N . ASN A 1 84 ? -17.215 8.222 -28.049 1.00 65.12 84 ASN A N 1
ATOM 697 C CA . ASN A 1 84 ? -17.263 6.794 -27.741 1.00 65.12 84 ASN A CA 1
ATOM 698 C C . ASN A 1 84 ? -16.235 6.355 -26.677 1.00 65.12 84 ASN A C 1
ATOM 700 O O . ASN A 1 84 ? -15.121 5.937 -27.015 1.00 65.12 84 ASN A O 1
ATOM 704 N N . CYS A 1 85 ? -16.576 6.540 -25.396 1.00 72.44 85 CYS A N 1
ATOM 705 C CA . CYS A 1 85 ? -15.694 6.247 -24.271 1.00 72.44 85 CYS A CA 1
ATOM 706 C C . CYS A 1 85 ? -16.214 5.055 -23.472 1.00 72.44 85 CYS A C 1
ATOM 708 O O . CYS A 1 85 ? -16.953 5.200 -22.498 1.00 72.44 85 CYS A O 1
ATOM 710 N N . ASP A 1 86 ? -15.777 3.876 -23.895 1.00 83.00 86 ASP A N 1
ATOM 711 C CA . ASP A 1 86 ? -15.964 2.616 -23.187 1.00 83.00 86 ASP A CA 1
ATOM 712 C C . ASP A 1 86 ? -14.639 2.056 -22.677 1.00 83.00 86 ASP A C 1
ATOM 714 O O . ASP A 1 86 ? -13.575 2.424 -23.182 1.00 83.00 86 ASP A O 1
ATOM 718 N N . ASN A 1 87 ? -14.694 1.184 -21.670 1.00 87.56 87 ASN A N 1
ATOM 719 C CA . ASN A 1 87 ? -13.527 0.393 -21.294 1.00 87.56 87 ASN A CA 1
ATOM 720 C C . ASN A 1 87 ? -13.129 -0.499 -22.478 1.00 87.56 87 ASN A C 1
ATOM 722 O O . ASN A 1 87 ? -13.983 -1.017 -23.193 1.00 87.56 87 ASN A O 1
ATOM 726 N N . GLU A 1 88 ? -11.827 -0.642 -22.693 1.00 86.94 88 GLU A N 1
ATOM 727 C CA . GLU A 1 88 ? -11.273 -1.559 -23.689 1.00 86.94 88 GLU A CA 1
ATOM 728 C C . GLU A 1 88 ? -11.114 -2.972 -23.106 1.00 86.94 88 GLU A C 1
ATOM 730 O O . GLU A 1 88 ? -11.137 -3.953 -23.845 1.00 86.94 88 GLU A O 1
ATOM 735 N N . TYR A 1 89 ? -10.981 -3.088 -21.780 1.00 89.44 89 TYR A N 1
ATOM 736 C CA . TYR A 1 89 ? -11.021 -4.372 -21.088 1.00 89.44 89 TYR A CA 1
ATOM 737 C C . TYR A 1 89 ? -12.446 -4.936 -21.056 1.00 89.44 89 TYR A C 1
ATOM 739 O O . TYR A 1 89 ? -13.410 -4.221 -20.787 1.00 89.44 89 TYR A O 1
ATOM 747 N N . GLU A 1 90 ? -12.560 -6.237 -21.315 1.00 88.81 90 GLU A N 1
ATOM 748 C CA . GLU A 1 90 ? -13.833 -6.942 -21.506 1.00 88.81 90 GLU A CA 1
ATOM 749 C C . GLU A 1 90 ? -14.714 -6.993 -20.248 1.00 88.81 90 GLU A C 1
ATOM 751 O O . GLU A 1 90 ? -15.944 -6.969 -20.343 1.00 88.81 90 GLU A O 1
ATOM 756 N N . ASP A 1 91 ? -14.100 -7.022 -19.063 1.00 90.12 91 ASP A N 1
ATOM 757 C CA . ASP A 1 91 ? -14.812 -7.122 -17.794 1.00 90.12 91 ASP A CA 1
ATOM 758 C C . ASP A 1 91 ? -14.978 -5.738 -17.156 1.00 90.12 91 ASP A C 1
ATOM 760 O O . ASP A 1 91 ? -14.157 -5.250 -16.373 1.00 90.12 91 ASP A O 1
ATOM 764 N N . ASN A 1 92 ? -16.095 -5.103 -17.507 1.00 86.62 92 ASN A N 1
ATOM 765 C CA . ASN A 1 92 ? -16.480 -3.802 -16.969 1.00 86.62 92 ASN A CA 1
ATOM 766 C C . ASN A 1 92 ? -16.676 -3.815 -15.447 1.00 86.62 92 ASN A C 1
ATOM 768 O O . ASN A 1 92 ? -16.433 -2.796 -14.805 1.00 86.62 92 ASN A O 1
ATOM 772 N N . VAL A 1 93 ? -17.079 -4.951 -14.867 1.00 90.94 93 VAL A N 1
ATOM 773 C CA . VAL A 1 93 ? -17.278 -5.067 -13.415 1.00 90.94 93 VAL A CA 1
ATOM 774 C C . VAL A 1 93 ? -15.929 -4.979 -12.710 1.00 90.94 93 VAL A C 1
ATOM 776 O O . VAL A 1 93 ? -15.787 -4.221 -11.753 1.00 90.94 93 VAL A O 1
ATOM 779 N N . LYS A 1 94 ? -14.907 -5.655 -13.242 1.00 89.69 94 LYS A N 1
ATOM 780 C CA . LYS A 1 94 ? -13.537 -5.535 -12.729 1.00 89.69 94 LYS A CA 1
ATOM 781 C C . LYS A 1 94 ? -12.948 -4.149 -12.920 1.00 89.69 94 LYS A C 1
ATOM 783 O O . LYS A 1 94 ? -12.344 -3.638 -11.987 1.00 89.69 94 LYS A O 1
ATOM 788 N N . CYS A 1 95 ? -13.143 -3.518 -14.078 1.00 91.00 95 CYS A N 1
ATOM 789 C CA . CYS A 1 95 ? -12.701 -2.135 -14.263 1.00 91.00 95 CYS A CA 1
ATOM 790 C C . CYS A 1 95 ? -13.322 -1.191 -13.223 1.00 91.00 95 CYS A C 1
ATOM 792 O O . CYS A 1 95 ? -12.631 -0.311 -12.712 1.00 91.00 95 CYS A O 1
ATOM 794 N N . ASP A 1 96 ? -14.598 -1.382 -12.881 1.00 90.06 96 ASP A N 1
ATOM 795 C CA . ASP A 1 96 ? -15.272 -0.596 -11.848 1.00 90.06 96 ASP A CA 1
ATOM 796 C C . ASP A 1 96 ? -14.738 -0.893 -10.444 1.00 90.06 96 ASP A C 1
ATOM 798 O O . ASP A 1 96 ? -14.609 0.028 -9.638 1.00 90.06 96 ASP A O 1
ATOM 802 N N . ASP A 1 97 ? -14.439 -2.151 -10.131 1.00 86.56 97 ASP A N 1
ATOM 803 C CA . ASP A 1 97 ? -13.905 -2.544 -8.826 1.00 86.56 97 ASP A CA 1
ATOM 804 C C . ASP A 1 97 ? -12.460 -2.064 -8.646 1.00 86.56 97 ASP A C 1
ATOM 806 O O . ASP A 1 97 ? -12.169 -1.369 -7.677 1.00 86.56 97 ASP A O 1
ATOM 810 N N . TRP A 1 98 ? -11.596 -2.257 -9.641 1.00 85.75 98 TRP A N 1
ATOM 811 C CA . TRP A 1 98 ? -10.238 -1.707 -9.653 1.00 85.75 98 TRP A CA 1
ATOM 812 C C . TRP A 1 98 ? -10.223 -0.179 -9.580 1.00 85.75 98 TRP A C 1
ATOM 814 O O . TRP A 1 98 ? -9.428 0.414 -8.850 1.00 85.75 98 TRP A O 1
ATOM 824 N N . ALA A 1 99 ? -11.143 0.493 -10.276 1.00 84.06 99 ALA A N 1
ATOM 825 C CA . ALA A 1 99 ? -11.278 1.940 -10.159 1.00 84.06 99 ALA A CA 1
ATOM 826 C C . ALA A 1 99 ? -11.677 2.382 -8.738 1.00 84.06 99 ALA A C 1
ATOM 828 O O . ALA A 1 99 ? -11.174 3.402 -8.258 1.00 84.06 99 ALA A O 1
ATOM 829 N N . LYS A 1 100 ? -12.539 1.622 -8.043 1.00 79.81 100 LYS A N 1
ATOM 830 C CA . LYS A 1 100 ? -12.894 1.869 -6.629 1.00 79.81 100 LYS A CA 1
ATOM 831 C C . LYS A 1 100 ? -11.727 1.590 -5.684 1.00 79.81 100 LYS A C 1
ATOM 833 O O . LYS A 1 100 ? -11.571 2.332 -4.715 1.00 79.81 100 LYS A O 1
ATOM 838 N N . ASP A 1 101 ? -10.915 0.584 -5.990 1.00 77.69 101 ASP A N 1
ATOM 839 C CA . ASP A 1 101 ? -9.739 0.190 -5.206 1.00 77.69 101 ASP A CA 1
ATOM 840 C C . ASP A 1 101 ? -8.546 1.144 -5.404 1.00 77.69 101 ASP A C 1
ATOM 842 O O . ASP A 1 101 ? -7.532 1.045 -4.716 1.00 77.69 101 ASP A O 1
ATOM 846 N N . GLY A 1 102 ? -8.689 2.142 -6.285 1.00 73.19 102 GLY A N 1
ATOM 847 C CA . GLY A 1 102 ? -7.709 3.210 -6.484 1.00 73.19 102 GLY A CA 1
ATOM 848 C C . GLY A 1 102 ? -6.691 2.927 -7.587 1.00 73.19 102 GLY A C 1
ATOM 849 O O . GLY A 1 102 ? -5.767 3.722 -7.784 1.00 73.19 102 GLY A O 1
ATOM 850 N N . GLU A 1 103 ? -6.890 1.864 -8.367 1.00 84.81 103 GLU A N 1
ATOM 851 C CA . GLU A 1 103 ? -5.987 1.469 -9.450 1.00 84.81 103 GLU A CA 1
ATOM 852 C C . GLU A 1 103 ? -5.834 2.571 -10.505 1.00 84.81 103 GLU A C 1
ATOM 854 O O . GLU A 1 103 ? -4.773 2.718 -11.095 1.00 84.81 103 GLU A O 1
ATOM 859 N N . CYS A 1 104 ? -6.833 3.439 -10.700 1.00 80.75 104 CYS A N 1
ATOM 860 C CA . CYS A 1 104 ? -6.718 4.582 -11.618 1.00 80.75 104 CYS A CA 1
ATOM 861 C C . CYS A 1 104 ? -5.616 5.590 -11.233 1.00 80.75 104 CYS A C 1
ATOM 863 O O . CYS A 1 104 ? -5.243 6.418 -12.061 1.00 80.75 104 CYS A O 1
ATOM 865 N N . SER A 1 105 ? -5.145 5.564 -9.979 1.00 79.12 105 SER A N 1
ATOM 866 C CA . SER A 1 105 ? -4.017 6.376 -9.497 1.00 79.12 105 SER A CA 1
ATOM 867 C C . SER A 1 105 ? -2.731 5.557 -9.378 1.00 79.12 105 SER A C 1
ATOM 869 O O . SER A 1 105 ? -1.649 6.084 -9.623 1.00 79.12 105 SER A O 1
ATOM 871 N N . VAL A 1 106 ? -2.845 4.277 -9.017 1.00 64.81 106 VAL A N 1
ATOM 872 C CA . VAL A 1 106 ? -1.701 3.367 -8.850 1.00 64.81 106 VAL A CA 1
ATOM 873 C C . VAL A 1 106 ? -1.197 2.887 -10.209 1.00 64.81 106 VAL A C 1
ATOM 875 O O . VAL A 1 106 ? -0.048 3.121 -10.568 1.00 64.81 106 VAL A O 1
ATOM 878 N N . ASN A 1 107 ? -2.083 2.309 -11.012 1.00 70.12 107 ASN A N 1
ATOM 879 C CA . ASN A 1 107 ? -1.818 1.823 -12.355 1.00 70.12 107 ASN A CA 1
ATOM 880 C C . ASN A 1 107 ? -2.430 2.758 -13.412 1.00 70.12 107 ASN A C 1
ATOM 882 O O . ASN A 1 107 ? -3.204 2.359 -14.283 1.00 70.12 107 ASN A O 1
ATOM 886 N N . THR A 1 108 ? -2.093 4.046 -13.301 1.00 79.44 108 THR A N 1
ATOM 887 C CA . THR A 1 108 ? -2.714 5.143 -14.062 1.00 79.44 108 THR A CA 1
ATOM 888 C C . THR A 1 108 ? -2.710 4.897 -15.575 1.00 79.44 108 THR A C 1
ATOM 890 O O . THR A 1 108 ? -3.711 5.165 -16.233 1.00 79.44 108 THR A O 1
ATOM 893 N N . ASN A 1 109 ? -1.617 4.382 -16.142 1.00 80.69 109 ASN A N 1
ATOM 894 C CA . ASN A 1 109 ? -1.482 4.218 -17.593 1.00 80.69 109 ASN A CA 1
ATOM 895 C C . ASN A 1 109 ? -2.359 3.082 -18.126 1.00 80.69 109 ASN A C 1
ATOM 897 O O . ASN A 1 109 ? -3.146 3.301 -19.046 1.00 80.69 109 ASN A O 1
ATOM 901 N N . TRP A 1 110 ? -2.285 1.902 -17.508 1.00 86.81 110 TRP A N 1
ATOM 902 C CA . TRP A 1 110 ? -3.103 0.754 -17.896 1.00 86.81 110 TRP A CA 1
ATOM 903 C C . TRP A 1 110 ? -4.586 1.012 -17.634 1.00 86.81 110 TRP A C 1
ATOM 905 O O . TRP A 1 110 ? -5.437 0.763 -18.482 1.00 86.81 110 TRP A O 1
ATOM 915 N N . MET A 1 111 ? -4.913 1.589 -16.480 1.00 87.94 111 MET A N 1
ATOM 916 C CA . MET A 1 111 ? -6.294 1.881 -16.123 1.00 87.94 111 MET A CA 1
ATOM 917 C C . MET A 1 111 ? -6.897 2.978 -17.008 1.00 87.94 111 MET A C 1
ATOM 919 O O . MET A 1 111 ? -8.060 2.877 -17.390 1.00 87.94 111 MET A O 1
ATOM 923 N N . ASN A 1 112 ? -6.122 3.985 -17.424 1.00 86.19 112 ASN A N 1
ATOM 924 C CA . ASN A 1 112 ? -6.602 4.994 -18.374 1.00 86.19 112 ASN A CA 1
ATOM 925 C C . ASN A 1 112 ? -6.660 4.494 -19.823 1.00 86.19 112 ASN A C 1
ATOM 927 O O . ASN A 1 112 ? -7.358 5.117 -20.616 1.00 86.19 112 ASN A O 1
ATOM 931 N N . SER A 1 113 ? -5.952 3.423 -20.194 1.00 84.25 113 SER A N 1
ATOM 932 C CA . SER A 1 113 ? -6.032 2.844 -21.542 1.00 84.25 113 SER A CA 1
ATOM 933 C C . SER A 1 113 ? -7.121 1.772 -21.629 1.00 84.25 113 SER A C 1
ATOM 935 O O . SER A 1 113 ? -7.975 1.831 -22.511 1.00 84.25 113 SER A O 1
ATOM 937 N N . LYS A 1 114 ? -7.161 0.847 -20.666 1.00 90.81 114 LYS A N 1
ATOM 938 C CA . LYS A 1 114 ? -8.056 -0.316 -20.654 1.00 90.81 114 LYS A CA 1
ATOM 939 C C . LYS A 1 114 ? -9.354 -0.099 -19.882 1.00 90.81 114 LYS A C 1
ATOM 941 O O . LYS A 1 114 ? -10.390 -0.602 -20.306 1.00 90.81 114 LYS A O 1
ATOM 946 N N . CYS A 1 115 ? -9.339 0.703 -18.821 1.00 92.62 115 CYS A N 1
ATOM 947 C CA . CYS A 1 115 ? -10.502 0.982 -17.965 1.00 92.62 115 CYS A CA 1
ATOM 948 C C . CYS A 1 115 ? -10.890 2.475 -17.960 1.00 92.62 115 CYS A C 1
ATOM 950 O O . CYS A 1 115 ? -11.372 3.024 -16.964 1.00 92.62 115 CYS A O 1
ATOM 952 N N . ARG A 1 116 ? -10.670 3.160 -19.090 1.00 89.62 116 ARG A N 1
ATOM 953 C CA . ARG A 1 116 ? -10.795 4.621 -19.226 1.00 89.62 116 ARG A CA 1
ATOM 954 C C . ARG A 1 116 ? -12.147 5.192 -18.800 1.00 89.62 116 ARG A C 1
ATOM 956 O O . ARG A 1 116 ? -12.200 6.321 -18.312 1.00 89.62 116 ARG A O 1
ATOM 963 N N . LYS A 1 117 ? -13.230 4.428 -18.979 1.00 88.88 117 LYS A N 1
ATOM 964 C CA . LYS A 1 117 ? -14.582 4.833 -18.583 1.00 88.88 117 LYS A CA 1
ATOM 965 C C . LYS A 1 117 ? -14.717 4.758 -17.068 1.00 88.88 117 LYS A C 1
ATOM 967 O O . LYS A 1 117 ? -15.107 5.747 -16.451 1.00 88.88 117 LYS A O 1
ATOM 972 N N . SER A 1 118 ? -14.322 3.630 -16.478 1.00 92.12 118 SER A N 1
ATOM 973 C CA . SER A 1 118 ? -14.344 3.420 -15.025 1.00 92.12 118 SER A CA 1
ATOM 974 C C . SER A 1 118 ? -13.417 4.393 -14.280 1.00 92.12 118 SER A C 1
ATOM 976 O O . SER A 1 118 ? -13.732 4.798 -13.164 1.00 92.12 118 SER A O 1
ATOM 978 N N . CYS A 1 119 ? -12.340 4.863 -14.920 1.00 88.50 119 CYS A N 1
ATOM 979 C CA . CYS A 1 119 ? -11.428 5.879 -14.379 1.00 88.50 119 CYS A CA 1
ATOM 980 C C . CYS A 1 119 ? -11.797 7.339 -14.676 1.00 88.50 119 CYS A C 1
ATOM 982 O O . CYS A 1 119 ? -11.005 8.238 -14.387 1.00 88.50 119 CYS A O 1
ATOM 984 N N . GLU A 1 120 ? -12.964 7.602 -15.275 1.00 85.19 120 GLU A N 1
ATOM 985 C CA . GLU A 1 120 ? -13.398 8.949 -15.686 1.00 85.19 120 GLU A CA 1
ATOM 986 C C . GLU A 1 120 ? -12.378 9.674 -16.605 1.00 85.19 120 GLU A C 1
ATOM 988 O O . GLU A 1 120 ? -12.349 10.906 -16.697 1.00 85.19 120 GLU A O 1
ATOM 993 N N . ALA A 1 121 ? -11.547 8.917 -17.329 1.00 83.25 121 ALA A N 1
ATOM 994 C CA . ALA A 1 121 ? -10.419 9.408 -18.122 1.00 83.25 121 ALA A CA 1
ATOM 995 C C . ALA A 1 121 ? -10.781 9.740 -19.583 1.00 83.25 121 ALA A C 1
ATOM 997 O O . ALA A 1 121 ? -9.906 10.044 -20.386 1.00 83.25 121 ALA A O 1
ATOM 998 N N . CYS A 1 122 ? -12.071 9.758 -19.926 1.00 74.81 122 CYS A N 1
ATOM 999 C CA . CYS A 1 122 ? -12.594 9.894 -21.292 1.00 74.81 122 CYS A CA 1
ATOM 1000 C C . CYS A 1 122 ? -12.179 11.149 -22.084 1.00 74.81 122 CYS A C 1
ATOM 1002 O O . CYS A 1 122 ? -12.354 11.169 -23.295 1.00 74.81 122 CYS A O 1
ATOM 1004 N N . ASN A 1 123 ? -11.667 12.194 -21.422 1.00 69.69 123 ASN A N 1
ATOM 1005 C CA . ASN A 1 123 ? -11.190 13.425 -22.079 1.00 69.69 123 ASN A CA 1
ATOM 1006 C C . ASN A 1 123 ? -9.673 13.608 -22.007 1.00 69.69 123 ASN A C 1
ATOM 1008 O O . ASN A 1 123 ? -9.172 14.675 -22.358 1.00 69.69 123 ASN A O 1
ATOM 1012 N N . LYS A 1 124 ? -8.938 12.617 -21.507 1.00 61.75 124 LYS A N 1
ATOM 1013 C CA . LYS A 1 124 ? -7.491 12.614 -21.667 1.00 61.75 124 LYS A CA 1
ATOM 1014 C C . LYS A 1 124 ? -7.261 12.104 -23.081 1.00 61.75 124 LYS A C 1
ATOM 1016 O O . LYS A 1 124 ? -7.535 10.936 -23.349 1.00 61.75 124 LYS A O 1
ATOM 1021 N N . GLU A 1 125 ? -6.908 13.004 -24.001 1.00 53.44 125 GLU A N 1
ATOM 1022 C CA . GLU A 1 125 ? -6.524 12.596 -25.352 1.00 53.44 125 GLU A CA 1
ATOM 1023 C C . GLU A 1 125 ? -5.500 11.469 -25.230 1.00 53.44 125 GLU A C 1
ATOM 1025 O O . GLU A 1 125 ? -4.606 11.531 -24.380 1.00 53.44 125 GLU A O 1
ATOM 1030 N N . LYS A 1 126 ? -5.663 10.418 -26.044 1.00 51.50 126 LYS A N 1
ATOM 1031 C CA . LYS A 1 126 ? -4.577 9.469 -26.256 1.00 51.50 126 LYS A CA 1
ATOM 1032 C C . LYS A 1 126 ? -3.405 10.328 -26.711 1.00 51.50 126 LYS A C 1
ATOM 1034 O O . LYS A 1 126 ? -3.498 10.946 -27.768 1.00 51.50 126 LYS A O 1
ATOM 1039 N N . THR A 1 127 ? -2.358 10.432 -25.900 1.00 39.38 127 THR A N 1
ATOM 1040 C CA . THR A 1 127 ? -1.076 10.927 -26.386 1.00 39.38 127 THR A CA 1
ATOM 1041 C C . THR A 1 127 ? -0.590 9.879 -27.369 1.00 39.38 127 THR A C 1
ATOM 1043 O O . THR A 1 127 ? 0.059 8.908 -26.999 1.00 39.38 127 THR A O 1
ATOM 1046 N N . ASP A 1 128 ? -1.038 10.045 -28.606 1.00 49.22 128 ASP A N 1
ATOM 1047 C CA . ASP A 1 128 ? -0.487 9.437 -29.796 1.00 49.22 128 ASP A CA 1
ATOM 1048 C C . ASP A 1 128 ? 0.859 10.125 -30.039 1.00 49.22 128 ASP A C 1
ATOM 1050 O O . ASP A 1 128 ? 0.987 11.073 -30.810 1.00 49.22 128 ASP A O 1
ATOM 1054 N N . SER A 1 129 ? 1.855 9.732 -29.254 1.00 38.75 129 SER A N 1
ATOM 1055 C CA . SER A 1 129 ? 3.227 9.714 -29.733 1.00 38.75 129 SER A CA 1
ATOM 1056 C C . SER A 1 129 ? 3.430 8.301 -30.240 1.00 38.75 129 SER A C 1
ATOM 1058 O O . SER A 1 129 ? 3.707 7.390 -29.462 1.00 38.75 129 SER A O 1
ATOM 1060 N N . GLY A 1 130 ? 3.158 8.128 -31.532 1.00 43.28 130 GLY A N 1
ATOM 1061 C CA . GLY A 1 130 ? 3.589 6.962 -32.268 1.00 43.28 130 GLY A CA 1
ATOM 1062 C C . GLY A 1 130 ? 5.102 6.874 -32.179 1.00 43.28 130 GLY A C 1
ATOM 1063 O O . GLY A 1 130 ? 5.796 7.617 -32.858 1.00 43.28 130 GLY A O 1
ATOM 1064 N N . ASP A 1 131 ? 5.558 5.966 -31.339 1.00 37.00 131 ASP A N 1
ATOM 1065 C CA . ASP A 1 131 ? 6.822 5.277 -31.473 1.00 37.00 131 ASP A CA 1
ATOM 1066 C C . ASP A 1 131 ? 6.472 3.799 -31.295 1.00 37.00 131 ASP A C 1
ATOM 1068 O O . ASP A 1 131 ? 5.669 3.423 -30.434 1.00 37.00 131 ASP A O 1
ATOM 1072 N N . GLU A 1 132 ? 6.985 2.970 -32.197 1.00 44.38 132 GLU A N 1
ATOM 1073 C CA . GLU A 1 132 ? 6.954 1.514 -32.097 1.00 44.38 132 GLU A CA 1
ATOM 1074 C C . GLU A 1 132 ? 7.856 1.089 -30.928 1.00 44.38 132 GLU A C 1
ATOM 1076 O O . GLU A 1 132 ? 8.895 0.469 -31.117 1.00 44.38 132 GLU A O 1
ATOM 1081 N N . ASP A 1 133 ? 7.479 1.459 -29.709 1.00 38.97 133 ASP A N 1
ATOM 1082 C CA . ASP A 1 133 ? 8.086 0.936 -28.500 1.00 38.97 133 ASP A CA 1
ATOM 1083 C C . ASP A 1 133 ? 7.354 -0.367 -28.194 1.00 38.97 133 ASP A C 1
ATOM 1085 O O . ASP A 1 133 ? 6.282 -0.394 -27.582 1.00 38.97 133 ASP A O 1
ATOM 1089 N N . GLU A 1 134 ? 7.921 -1.464 -28.697 1.00 44.22 134 GLU A N 1
ATOM 1090 C CA . GLU A 1 134 ? 7.692 -2.785 -28.128 1.00 44.22 134 GLU A CA 1
ATOM 1091 C C . GLU A 1 134 ? 7.727 -2.641 -26.603 1.00 44.22 134 GLU A C 1
ATOM 1093 O O . GLU A 1 134 ? 8.706 -2.136 -26.048 1.00 44.22 134 GLU A O 1
ATOM 1098 N N . GLU A 1 135 ? 6.630 -3.013 -25.936 1.00 41.28 135 GLU A N 1
ATOM 1099 C CA . GLU A 1 135 ? 6.554 -3.024 -24.480 1.00 41.28 135 GLU A CA 1
ATOM 1100 C C . GLU A 1 135 ? 7.780 -3.781 -23.960 1.00 41.28 135 GLU A C 1
ATOM 1102 O O . GLU A 1 135 ? 7.862 -5.005 -24.090 1.00 41.28 135 GLU A O 1
ATOM 1107 N N . ILE A 1 136 ? 8.759 -3.060 -23.401 1.00 49.03 136 ILE A N 1
ATOM 1108 C CA . ILE A 1 136 ? 9.814 -3.700 -22.627 1.00 49.03 136 ILE A CA 1
ATOM 1109 C C . ILE A 1 136 ? 9.101 -4.234 -21.397 1.00 49.03 136 ILE A C 1
ATOM 1111 O O . ILE A 1 136 ? 8.839 -3.508 -20.439 1.00 49.03 136 ILE A O 1
ATOM 1115 N N . ASP A 1 137 ? 8.738 -5.507 -21.481 1.00 46.16 137 ASP A N 1
ATOM 1116 C CA . ASP A 1 137 ? 8.293 -6.323 -20.373 1.00 46.16 137 ASP A CA 1
ATOM 1117 C C . ASP A 1 137 ? 9.331 -6.172 -19.248 1.00 46.16 137 ASP A C 1
ATOM 1119 O O . ASP A 1 137 ? 10.435 -6.718 -19.313 1.00 46.16 137 ASP A O 1
ATOM 1123 N N . GLU A 1 138 ? 9.021 -5.351 -18.238 1.00 51.41 138 GLU A N 1
ATOM 1124 C CA . GLU A 1 138 ? 9.895 -5.119 -17.080 1.00 51.41 138 GLU A CA 1
ATOM 1125 C C . GLU A 1 138 ? 10.140 -6.417 -16.292 1.00 51.41 138 GLU A C 1
ATOM 1127 O O . GLU A 1 138 ? 11.140 -6.516 -15.576 1.00 51.41 138 GLU A O 1
ATOM 1132 N N . ASP A 1 139 ? 9.290 -7.439 -16.464 1.00 50.06 139 ASP A N 1
ATOM 1133 C CA . ASP A 1 139 ? 9.511 -8.779 -15.920 1.00 50.06 139 ASP A CA 1
ATOM 1134 C C . ASP A 1 139 ? 10.490 -9.617 -16.779 1.00 50.06 139 ASP A C 1
ATOM 1136 O O . ASP A 1 139 ? 10.900 -10.699 -16.348 1.00 50.06 139 ASP A O 1
ATOM 1140 N N . ASN A 1 140 ? 10.934 -9.111 -17.940 1.00 55.09 140 ASN A N 1
ATOM 1141 C CA . ASN A 1 140 ? 11.780 -9.822 -18.906 1.00 55.09 140 ASN A CA 1
ATOM 1142 C C . ASN A 1 140 ? 12.909 -8.958 -19.517 1.00 55.09 140 ASN A C 1
ATOM 1144 O O . ASN A 1 140 ? 13.299 -9.140 -20.672 1.00 55.09 140 ASN A O 1
ATOM 1148 N N . MET A 1 141 ? 13.475 -8.022 -18.744 1.00 65.19 141 MET A N 1
ATOM 1149 C CA . MET A 1 141 ? 14.631 -7.235 -19.195 1.00 65.19 141 MET A CA 1
ATOM 1150 C C . MET A 1 141 ? 15.858 -8.123 -19.461 1.00 65.19 141 MET A C 1
ATOM 1152 O O . MET A 1 141 ? 16.484 -8.656 -18.539 1.00 65.19 141 MET A O 1
ATOM 1156 N N . VAL A 1 142 ? 16.229 -8.234 -20.738 1.00 78.00 142 VAL A N 1
ATOM 1157 C CA . VAL A 1 142 ? 17.380 -9.011 -21.210 1.00 78.00 142 VAL A CA 1
ATOM 1158 C C . VAL A 1 142 ? 18.686 -8.377 -20.721 1.00 78.00 142 VAL A C 1
ATOM 1160 O O . VAL A 1 142 ? 18.879 -7.161 -20.742 1.00 78.00 142 VAL A O 1
ATOM 1163 N N . CYS A 1 143 ? 19.609 -9.211 -20.241 1.00 87.62 143 CYS A N 1
ATOM 1164 C CA . CYS A 1 143 ? 20.948 -8.774 -19.858 1.00 87.62 143 CYS A CA 1
ATOM 1165 C C . CYS A 1 143 ? 21.815 -8.559 -21.105 1.00 87.62 143 CYS A C 1
ATOM 1167 O O . CYS A 1 143 ? 22.558 -9.452 -21.509 1.00 87.62 143 CYS A O 1
ATOM 1169 N N . GLU A 1 144 ? 21.741 -7.375 -21.702 1.00 90.44 144 GLU A N 1
ATOM 1170 C CA . GLU A 1 144 ? 22.589 -7.021 -22.839 1.00 90.44 144 GLU A CA 1
ATOM 1171 C C . GLU A 1 144 ? 22.898 -5.520 -22.907 1.00 90.44 144 GLU A C 1
ATOM 1173 O O . GLU A 1 144 ? 22.400 -4.711 -22.117 1.00 90.44 144 GLU A O 1
ATOM 1178 N N . ASN A 1 145 ? 23.789 -5.172 -23.834 1.00 92.00 145 ASN A N 1
ATOM 1179 C CA . ASN A 1 145 ? 24.055 -3.808 -24.263 1.00 92.00 145 ASN A CA 1
ATOM 1180 C C . ASN A 1 145 ? 23.445 -3.628 -25.655 1.00 92.00 145 ASN A C 1
ATOM 1182 O O . ASN A 1 145 ? 23.942 -4.201 -26.624 1.00 92.00 145 ASN A O 1
ATOM 1186 N N . THR A 1 146 ? 22.410 -2.805 -25.768 1.00 90.19 146 THR A N 1
ATOM 1187 C CA . THR A 1 146 ? 21.735 -2.517 -27.041 1.00 90.19 146 THR A CA 1
ATOM 1188 C C . THR A 1 146 ? 22.498 -1.486 -27.876 1.00 90.19 146 THR A C 1
ATOM 1190 O O . THR A 1 146 ? 22.253 -1.340 -29.072 1.00 90.19 146 THR A O 1
ATOM 1193 N N . ASN A 1 147 ? 23.471 -0.787 -27.276 1.00 91.81 147 ASN A N 1
ATOM 1194 C CA . ASN A 1 147 ? 24.309 0.194 -27.957 1.00 91.81 147 ASN A CA 1
ATOM 1195 C C . ASN A 1 147 ? 25.811 -0.140 -27.841 1.00 91.81 147 ASN A C 1
ATOM 1197 O O . ASN A 1 147 ? 26.303 -0.385 -26.736 1.00 91.81 147 ASN A O 1
ATOM 1201 N N . PRO A 1 148 ? 26.593 -0.042 -28.935 1.00 93.50 148 PRO A N 1
ATOM 1202 C CA . PRO A 1 148 ? 28.048 -0.223 -28.894 1.00 93.50 148 PRO A CA 1
ATOM 1203 C C . PRO A 1 148 ? 28.783 0.708 -27.916 1.00 93.50 148 PRO A C 1
ATOM 1205 O O . PRO A 1 148 ? 29.877 0.387 -27.457 1.00 93.50 148 PRO A O 1
ATOM 1208 N N . SER A 1 149 ? 28.192 1.861 -27.588 1.00 94.88 149 SER A N 1
ATOM 1209 C CA . SER A 1 149 ? 28.776 2.864 -26.690 1.00 94.88 149 SER A CA 1
ATOM 1210 C C . SER A 1 149 ? 28.461 2.623 -25.211 1.00 94.88 149 SER A C 1
ATOM 1212 O O . SER A 1 149 ? 28.967 3.364 -24.370 1.00 94.88 149 SER A O 1
ATOM 1214 N N . CYS A 1 150 ? 27.673 1.595 -24.868 1.00 95.94 150 CYS A N 1
ATOM 1215 C CA . CYS A 1 150 ? 27.279 1.301 -23.486 1.00 95.94 150 CYS A CA 1
ATOM 1216 C C . CYS A 1 150 ? 28.473 1.214 -22.527 1.00 95.94 150 CYS A C 1
ATOM 1218 O O . CYS A 1 150 ? 28.424 1.776 -21.437 1.00 95.94 150 CYS A O 1
ATOM 1220 N N . GLU A 1 151 ? 29.571 0.580 -22.946 1.00 96.81 151 GLU A N 1
ATOM 1221 C CA . GLU A 1 151 ? 30.804 0.500 -22.151 1.00 96.81 151 GLU A CA 1
ATOM 1222 C C . GLU A 1 151 ? 31.424 1.882 -21.911 1.00 96.81 151 GLU A C 1
ATOM 1224 O O . GLU A 1 151 ? 31.841 2.208 -20.801 1.00 96.81 151 GLU A O 1
ATOM 1229 N N . ALA A 1 152 ? 31.473 2.733 -22.937 1.00 95.50 152 ALA A N 1
ATOM 1230 C CA . ALA A 1 152 ? 32.023 4.079 -22.810 1.00 95.50 152 ALA A CA 1
ATOM 1231 C C . ALA A 1 152 ? 31.170 4.949 -21.871 1.00 95.50 152 ALA A C 1
ATOM 1233 O O . ALA A 1 152 ? 31.719 5.661 -21.028 1.00 95.50 152 ALA A O 1
ATOM 1234 N N . TRP A 1 153 ? 29.843 4.852 -21.975 1.00 95.69 153 TRP A N 1
ATOM 1235 C CA . TRP A 1 153 ? 28.886 5.564 -21.123 1.00 95.69 153 TRP A CA 1
ATOM 1236 C C . TRP A 1 153 ? 28.900 5.074 -19.675 1.00 95.69 153 TRP A C 1
ATOM 1238 O O . TRP A 1 153 ? 28.947 5.876 -18.742 1.00 95.69 153 TRP A O 1
ATOM 1248 N N . ALA A 1 154 ? 28.962 3.760 -19.461 1.00 94.31 154 ALA A N 1
ATOM 1249 C CA . ALA A 1 154 ? 29.126 3.197 -18.126 1.00 94.31 154 ALA A CA 1
ATOM 1250 C C . ALA A 1 154 ? 30.430 3.685 -17.474 1.00 94.31 154 ALA A C 1
ATOM 1252 O O . ALA A 1 154 ? 30.411 4.157 -16.337 1.00 94.31 154 ALA A O 1
ATOM 1253 N N . ASN A 1 155 ? 31.539 3.687 -18.225 1.00 94.56 155 ASN A N 1
ATOM 1254 C CA . ASN A 1 155 ? 32.832 4.204 -17.760 1.00 94.56 155 ASN A CA 1
ATOM 1255 C C . ASN A 1 155 ? 32.839 5.720 -17.497 1.00 94.56 155 ASN A C 1
ATOM 1257 O O . ASN A 1 155 ? 33.686 6.204 -16.747 1.00 94.56 155 ASN A O 1
ATOM 1261 N N . SER A 1 156 ? 31.905 6.473 -18.083 1.00 92.25 156 SER A N 1
ATOM 1262 C CA . SER A 1 156 ? 31.721 7.908 -17.818 1.00 92.25 156 SER A CA 1
ATOM 1263 C C . SER A 1 156 ? 30.710 8.205 -16.702 1.00 92.25 156 SER A C 1
ATOM 1265 O O . SER A 1 156 ? 30.509 9.369 -16.364 1.00 92.25 156 SER A O 1
ATOM 1267 N N . GLY A 1 157 ? 30.145 7.177 -16.056 1.00 87.44 157 GLY A N 1
ATOM 1268 C CA . GLY A 1 157 ? 29.250 7.330 -14.902 1.00 87.44 157 GLY A CA 1
ATOM 1269 C C . GLY A 1 157 ? 27.774 7.523 -15.261 1.00 87.44 157 GLY A C 1
ATOM 1270 O O . GLY A 1 157 ? 26.976 7.947 -14.418 1.00 87.44 157 GLY A O 1
ATOM 1271 N N . GLU A 1 158 ? 27.377 7.198 -16.492 1.00 91.31 158 GLU A N 1
ATOM 1272 C CA . GLU A 1 158 ? 25.980 7.303 -16.930 1.00 91.31 158 GLU A CA 1
ATOM 1273 C C . GLU A 1 158 ? 25.065 6.320 -16.186 1.00 91.31 158 GLU A C 1
ATOM 1275 O O . GLU A 1 158 ? 23.885 6.594 -16.006 1.00 91.31 158 GLU A O 1
ATOM 1280 N N . CYS A 1 159 ? 25.588 5.207 -15.663 1.00 89.06 159 CYS A N 1
ATOM 1281 C CA . CYS A 1 159 ? 24.791 4.257 -14.878 1.00 89.06 159 CYS A CA 1
ATOM 1282 C C . CYS A 1 159 ? 24.197 4.869 -13.597 1.00 89.06 159 CYS A C 1
ATOM 1284 O O . CYS A 1 159 ? 23.211 4.351 -13.082 1.00 89.06 159 CYS A O 1
ATOM 1286 N N . GLN A 1 160 ? 24.797 5.942 -13.074 1.00 85.62 160 GLN A N 1
ATOM 1287 C CA . GLN A 1 160 ? 24.324 6.683 -11.903 1.00 85.62 160 GLN A CA 1
ATOM 1288 C C . GLN A 1 160 ? 23.660 8.004 -12.300 1.00 85.62 160 GLN A C 1
ATOM 1290 O O . GLN A 1 160 ? 22.725 8.444 -11.636 1.00 85.62 160 GLN A O 1
ATOM 1295 N N . SER A 1 161 ? 24.146 8.643 -13.367 1.00 84.44 161 SER A N 1
ATOM 1296 C CA . SER A 1 161 ? 23.628 9.937 -13.834 1.00 84.44 161 SER A CA 1
ATOM 1297 C C . SER A 1 161 ? 22.338 9.793 -14.646 1.00 84.44 161 SER A C 1
ATOM 1299 O O . SER A 1 161 ? 21.464 10.654 -14.575 1.00 84.44 161 SER A O 1
ATOM 1301 N N . ASN A 1 162 ? 22.194 8.683 -15.370 1.00 83.62 162 ASN A N 1
ATOM 1302 C CA . ASN A 1 162 ? 21.053 8.352 -16.217 1.00 83.62 162 ASN A CA 1
ATOM 1303 C C . ASN A 1 162 ? 20.643 6.864 -16.073 1.00 83.62 162 ASN A C 1
ATOM 1305 O O . ASN A 1 162 ? 20.650 6.098 -17.044 1.00 83.62 162 ASN A O 1
ATOM 1309 N N . PRO A 1 163 ? 20.289 6.419 -14.852 1.00 81.81 163 PRO A N 1
ATOM 1310 C CA . PRO A 1 163 ? 20.076 5.007 -14.551 1.00 81.81 163 PRO A CA 1
ATOM 1311 C C . PRO A 1 163 ? 18.882 4.407 -15.294 1.00 81.81 163 PRO A C 1
ATOM 1313 O O . PRO A 1 163 ? 18.955 3.261 -15.714 1.00 81.81 163 PRO A O 1
ATOM 1316 N N . SER A 1 164 ? 17.791 5.148 -15.501 1.00 81.94 164 SER A N 1
ATOM 1317 C CA . SER A 1 164 ? 16.604 4.608 -16.181 1.00 81.94 164 SER A CA 1
ATOM 1318 C C . SER A 1 164 ? 16.911 4.211 -17.626 1.00 81.94 164 SER A C 1
ATOM 1320 O O . SER A 1 164 ? 16.558 3.113 -18.056 1.00 81.94 164 SER A O 1
ATOM 1322 N N . TRP A 1 165 ? 17.630 5.063 -18.361 1.00 85.88 165 TRP A N 1
ATOM 1323 C CA . TRP A 1 165 ? 18.020 4.761 -19.734 1.00 85.88 165 TRP A CA 1
ATOM 1324 C C . TRP A 1 165 ? 19.095 3.671 -19.781 1.00 85.88 165 TRP A C 1
ATOM 1326 O O . TRP A 1 165 ? 18.971 2.704 -20.533 1.00 85.88 165 TRP A O 1
ATOM 1336 N N . MET A 1 166 ? 20.120 3.790 -18.932 1.00 90.56 166 MET A N 1
ATOM 1337 C CA . MET A 1 166 ? 21.259 2.874 -18.918 1.00 90.56 166 MET A CA 1
ATOM 1338 C C . MET A 1 166 ? 20.906 1.467 -18.425 1.00 90.56 166 MET A C 1
ATOM 1340 O O . MET A 1 166 ? 21.446 0.498 -18.937 1.00 90.56 166 MET A O 1
ATOM 1344 N N . ILE A 1 167 ? 19.995 1.306 -17.466 1.00 88.25 167 ILE A N 1
ATOM 1345 C CA . ILE A 1 167 ? 19.571 -0.022 -16.987 1.00 88.25 167 ILE A CA 1
ATOM 1346 C C . ILE A 1 167 ? 18.677 -0.726 -18.012 1.00 88.25 167 ILE A C 1
ATOM 1348 O O . ILE A 1 167 ? 18.678 -1.954 -18.071 1.00 88.25 167 ILE A O 1
ATOM 1352 N N . SER A 1 168 ? 17.954 0.043 -18.827 1.00 87.19 168 SER A N 1
ATOM 1353 C CA . SER A 1 168 ? 17.090 -0.493 -19.882 1.00 87.19 168 SER A CA 1
ATOM 1354 C C . SER A 1 168 ? 17.875 -0.862 -21.145 1.00 87.19 168 SER A C 1
ATOM 1356 O O . SER A 1 168 ? 17.574 -1.866 -21.772 1.00 87.19 168 SER A O 1
ATOM 1358 N N . ASN A 1 169 ? 18.908 -0.086 -21.498 1.00 87.62 169 ASN A N 1
ATOM 1359 C CA . ASN A 1 169 ? 19.639 -0.232 -22.767 1.00 87.62 169 ASN A CA 1
ATOM 1360 C C . ASN A 1 169 ? 21.071 -0.770 -22.617 1.00 87.62 169 ASN A C 1
ATOM 1362 O O . ASN A 1 169 ? 21.654 -1.295 -23.557 1.00 87.62 169 ASN A O 1
ATOM 1366 N N . CYS A 1 170 ? 21.676 -0.620 -21.446 1.00 93.94 170 CYS A N 1
ATOM 1367 C CA . CYS A 1 170 ? 23.089 -0.907 -21.188 1.00 93.94 170 CYS A CA 1
ATOM 1368 C C . CYS A 1 170 ? 23.259 -1.706 -19.890 1.00 93.94 170 CYS A C 1
ATOM 1370 O O . CYS A 1 170 ? 24.196 -1.493 -19.110 1.00 93.94 170 CYS A O 1
ATOM 1372 N N . ARG A 1 171 ? 22.316 -2.615 -19.621 1.00 91.19 171 ARG A N 1
ATOM 1373 C CA . ARG A 1 171 ? 22.205 -3.349 -18.355 1.00 91.19 171 ARG A CA 1
ATOM 1374 C C . ARG A 1 171 ? 23.474 -4.129 -18.028 1.00 91.19 171 ARG A C 1
ATOM 1376 O O . ARG A 1 171 ? 23.884 -4.178 -16.863 1.00 91.19 171 ARG A O 1
ATOM 1383 N N . GLN A 1 172 ? 24.096 -4.708 -19.055 1.00 92.69 172 GLN A N 1
ATOM 1384 C CA . GLN A 1 172 ? 25.345 -5.450 -18.930 1.00 92.69 172 GLN A CA 1
ATOM 1385 C C . GLN A 1 172 ? 26.517 -4.531 -18.570 1.00 92.69 172 GLN A C 1
ATOM 1387 O O . GLN A 1 172 ? 27.201 -4.804 -17.582 1.00 92.69 172 GLN A O 1
ATOM 1392 N N . ALA A 1 173 ? 26.698 -3.413 -19.281 1.00 95.31 173 ALA A N 1
ATOM 1393 C CA . ALA A 1 173 ? 27.739 -2.427 -18.973 1.00 95.31 173 ALA A CA 1
ATOM 1394 C C . ALA A 1 173 ? 27.566 -1.821 -17.566 1.00 95.31 173 ALA A C 1
ATOM 1396 O O . ALA A 1 173 ? 28.546 -1.577 -16.866 1.00 95.31 173 ALA A O 1
ATOM 1397 N N . CYS A 1 174 ? 26.323 -1.655 -17.096 1.00 93.50 174 CYS A N 1
ATOM 1398 C CA . CYS A 1 174 ? 26.035 -1.202 -15.730 1.00 93.50 174 CYS A CA 1
ATOM 1399 C C . CYS A 1 174 ? 26.098 -2.296 -14.657 1.00 93.50 174 CYS A C 1
ATOM 1401 O O . CYS A 1 174 ? 25.869 -2.007 -13.481 1.00 93.50 174 CYS A O 1
ATOM 1403 N N . GLN A 1 175 ? 26.395 -3.546 -15.028 1.00 91.44 175 GLN A N 1
ATOM 1404 C CA . GLN A 1 175 ? 26.465 -4.695 -14.117 1.00 91.44 175 GLN A CA 1
ATOM 1405 C C . GLN A 1 175 ? 25.144 -4.986 -13.374 1.00 91.44 175 GLN A C 1
ATOM 1407 O O . GLN A 1 175 ? 25.134 -5.587 -12.293 1.00 91.44 175 GLN A O 1
ATOM 1412 N N . LYS A 1 176 ? 24.010 -4.601 -13.970 1.00 90.19 176 LYS A N 1
ATOM 1413 C CA . LYS A 1 176 ? 22.648 -4.737 -13.414 1.00 90.19 176 LYS A CA 1
ATOM 1414 C C . LYS A 1 176 ? 21.909 -5.980 -13.920 1.00 90.19 176 LYS A C 1
ATOM 1416 O O . LYS A 1 176 ? 20.688 -6.081 -13.824 1.00 90.19 176 LYS A O 1
ATOM 1421 N N . CYS A 1 177 ? 22.650 -6.938 -14.459 1.00 88.00 177 CYS A N 1
ATOM 1422 C CA . CYS A 1 177 ? 22.131 -8.246 -14.832 1.00 88.00 177 CYS A CA 1
ATOM 1423 C C . CYS A 1 177 ? 21.935 -9.151 -13.621 1.00 88.00 177 CYS A C 1
ATOM 1425 O O . CYS A 1 177 ? 22.745 -9.094 -12.696 1.00 88.00 177 CYS A O 1
ATOM 1427 N N . ASP A 1 178 ? 20.927 -10.021 -13.655 1.00 83.06 178 ASP A N 1
ATOM 1428 C CA . ASP A 1 178 ? 20.830 -11.121 -12.697 1.00 83.06 178 ASP A CA 1
ATOM 1429 C C . ASP A 1 178 ? 21.908 -12.171 -12.991 1.00 83.06 178 ASP A C 1
ATOM 1431 O O . ASP A 1 178 ? 21.862 -12.895 -13.980 1.00 83.06 178 ASP A O 1
ATOM 1435 N N . ASP A 1 179 ? 22.928 -12.196 -12.141 1.00 82.62 179 ASP A N 1
ATOM 1436 C CA . ASP A 1 179 ? 24.024 -13.166 -12.138 1.00 82.62 179 ASP A CA 1
ATOM 1437 C C . ASP A 1 179 ? 23.982 -14.051 -10.879 1.00 82.62 179 ASP A C 1
ATOM 1439 O O . ASP A 1 179 ? 24.967 -14.710 -10.538 1.00 82.62 179 ASP A O 1
ATOM 1443 N N . GLY A 1 180 ? 22.861 -14.040 -10.149 1.00 75.69 180 GLY A N 1
ATOM 1444 C CA . GLY A 1 180 ? 22.720 -14.745 -8.880 1.00 75.69 180 GLY A CA 1
ATOM 1445 C C . GLY A 1 180 ? 23.480 -14.108 -7.709 1.00 75.69 180 GLY A C 1
ATOM 1446 O O . GLY A 1 180 ? 23.581 -14.723 -6.643 1.00 75.69 180 GLY A O 1
ATOM 1447 N N . THR A 1 181 ? 24.024 -12.895 -7.861 1.00 81.25 181 THR A N 1
ATOM 1448 C CA . THR A 1 181 ? 24.687 -12.166 -6.767 1.00 81.25 181 THR A CA 1
ATOM 1449 C C . THR A 1 181 ? 23.745 -11.193 -6.055 1.00 81.25 181 THR A C 1
ATOM 1451 O O . THR A 1 181 ? 22.719 -10.754 -6.574 1.00 81.25 181 THR A O 1
ATOM 1454 N N . CYS A 1 182 ? 24.090 -10.837 -4.815 1.00 84.50 182 CYS A N 1
ATOM 1455 C CA . CYS A 1 182 ? 23.330 -9.868 -4.034 1.00 84.50 182 CYS A CA 1
ATOM 1456 C C . CYS A 1 182 ? 23.613 -8.421 -4.487 1.00 84.50 182 CYS A C 1
ATOM 1458 O O . CYS A 1 182 ? 24.590 -7.803 -4.054 1.00 84.50 182 CYS A O 1
ATOM 1460 N N . LYS A 1 183 ? 22.731 -7.844 -5.312 1.00 86.75 183 LYS A N 1
ATOM 1461 C CA . LYS A 1 183 ? 22.822 -6.444 -5.770 1.00 86.75 183 LYS A CA 1
ATOM 1462 C C . LYS A 1 183 ? 21.453 -5.793 -5.982 1.00 86.75 183 LYS A C 1
ATOM 1464 O O . LYS A 1 183 ? 20.417 -6.435 -5.849 1.00 86.75 183 LYS A O 1
ATOM 1469 N N . ASN A 1 184 ? 21.450 -4.481 -6.225 1.00 88.25 184 ASN A N 1
ATOM 1470 C CA . ASN A 1 184 ? 20.268 -3.801 -6.752 1.00 88.25 184 ASN A CA 1
ATOM 1471 C C . ASN A 1 184 ? 20.333 -3.868 -8.275 1.00 88.25 184 ASN A C 1
ATOM 1473 O O . ASN A 1 184 ? 21.375 -3.546 -8.851 1.00 88.25 184 ASN A O 1
ATOM 1477 N N . PHE A 1 185 ? 19.223 -4.252 -8.891 1.00 87.56 185 PHE A N 1
ATOM 1478 C CA . PHE A 1 185 ? 19.037 -4.299 -10.339 1.00 87.56 185 PHE A CA 1
ATOM 1479 C C . PHE A 1 185 ? 18.510 -2.971 -10.893 1.00 87.56 185 PHE A C 1
ATOM 1481 O O . PHE A 1 185 ? 18.610 -2.728 -12.089 1.00 87.56 185 PHE A O 1
ATOM 1488 N N . TYR A 1 186 ? 18.026 -2.091 -10.013 1.00 87.81 186 TYR A N 1
ATOM 1489 C CA . TYR A 1 186 ? 17.725 -0.692 -10.297 1.00 87.81 186 TYR A CA 1
ATOM 1490 C C . TYR A 1 186 ? 18.839 0.246 -9.785 1.00 87.81 186 TYR A C 1
ATOM 1492 O O . TYR A 1 186 ? 19.891 -0.200 -9.299 1.00 87.81 186 TYR A O 1
ATOM 1500 N N . ASP A 1 187 ? 18.614 1.555 -9.901 1.00 86.75 187 ASP A N 1
ATOM 1501 C CA . ASP A 1 187 ? 19.491 2.597 -9.375 1.00 86.75 187 ASP A CA 1
ATOM 1502 C C . ASP A 1 187 ? 19.776 2.414 -7.876 1.00 86.75 187 ASP A C 1
ATOM 1504 O O . ASP A 1 187 ? 18.871 2.310 -7.044 1.00 86.75 187 ASP A O 1
ATOM 1508 N N . ASP A 1 188 ? 21.059 2.410 -7.519 1.00 86.56 188 ASP A N 1
ATOM 1509 C CA . ASP A 1 188 ? 21.498 2.155 -6.148 1.00 86.56 188 ASP A CA 1
ATOM 1510 C C . ASP A 1 188 ? 21.103 3.272 -5.179 1.00 86.56 188 ASP A C 1
ATOM 1512 O O . ASP A 1 188 ? 20.789 2.998 -4.014 1.00 86.56 188 ASP A O 1
ATOM 1516 N N . VAL A 1 189 ? 21.104 4.522 -5.648 1.00 86.56 189 VAL A N 1
ATOM 1517 C CA . VAL A 1 189 ? 20.769 5.689 -4.826 1.00 86.56 189 VAL A CA 1
ATOM 1518 C C . VAL A 1 189 ? 19.277 5.682 -4.504 1.00 86.56 189 VAL A C 1
ATOM 1520 O O . VAL A 1 189 ? 18.903 5.793 -3.333 1.00 86.56 189 VAL A O 1
ATOM 1523 N N . GLN A 1 190 ? 18.425 5.472 -5.506 1.00 84.50 190 GLN A N 1
ATOM 1524 C CA . GLN A 1 190 ? 16.981 5.349 -5.331 1.00 84.50 190 GLN A CA 1
ATOM 1525 C C . GLN A 1 190 ? 16.627 4.145 -4.464 1.00 84.50 190 GLN A C 1
ATOM 1527 O O . GLN A 1 190 ? 15.907 4.309 -3.480 1.00 84.50 190 GLN A O 1
ATOM 1532 N N . CYS A 1 191 ? 17.201 2.967 -4.729 1.00 88.12 191 CYS A N 1
ATOM 1533 C CA . CYS A 1 191 ? 16.965 1.783 -3.904 1.00 88.12 191 CYS A CA 1
ATOM 1534 C C . CYS A 1 191 ? 17.295 2.034 -2.424 1.00 88.12 191 CYS A C 1
ATOM 1536 O O . CYS A 1 191 ? 16.542 1.611 -1.544 1.00 88.12 191 CYS A O 1
ATOM 1538 N N . LYS A 1 192 ? 18.376 2.768 -2.125 1.00 88.19 192 LYS A N 1
ATOM 1539 C CA . LYS A 1 192 ? 18.726 3.162 -0.752 1.00 88.19 192 LYS A CA 1
ATOM 1540 C C . LYS A 1 192 ? 17.689 4.107 -0.134 1.00 88.19 192 LYS A C 1
ATOM 1542 O O . LYS A 1 192 ? 17.287 3.896 1.011 1.00 88.19 192 LYS A O 1
ATOM 1547 N N . ILE A 1 193 ? 17.248 5.131 -0.867 1.00 82.75 193 ILE A N 1
ATOM 1548 C CA . ILE A 1 193 ? 16.241 6.099 -0.397 1.00 82.75 193 ILE A CA 1
ATOM 1549 C C . ILE A 1 193 ? 14.903 5.398 -0.133 1.00 82.75 193 ILE A C 1
ATOM 1551 O O . ILE A 1 193 ? 14.293 5.589 0.919 1.00 82.75 193 ILE A O 1
ATOM 1555 N N . TRP A 1 194 ? 14.454 4.562 -1.063 1.00 82.50 194 TRP A N 1
ATOM 1556 C CA . TRP A 1 194 ? 13.206 3.811 -0.960 1.00 82.50 194 TRP A CA 1
ATOM 1557 C C . TRP A 1 194 ? 13.241 2.791 0.176 1.00 82.50 194 TRP A C 1
ATOM 1559 O O . TRP A 1 194 ? 12.296 2.711 0.962 1.00 82.50 194 TRP A O 1
ATOM 1569 N N . ALA A 1 195 ? 14.363 2.094 0.365 1.00 79.00 195 ALA A N 1
ATOM 1570 C CA . ALA A 1 195 ? 14.535 1.209 1.511 1.00 79.00 195 ALA A CA 1
ATOM 1571 C C . ALA A 1 195 ? 14.399 1.954 2.851 1.00 79.00 195 ALA A C 1
ATOM 1573 O O . ALA A 1 195 ? 13.697 1.486 3.750 1.00 79.00 195 ALA A O 1
ATOM 1574 N N . GLN A 1 196 ? 14.985 3.151 2.976 1.00 80.38 196 GLN A N 1
ATOM 1575 C CA . GLN A 1 196 ? 14.830 3.994 4.172 1.00 80.38 196 GLN A CA 1
ATOM 1576 C C . GLN A 1 196 ? 13.381 4.457 4.383 1.00 80.38 196 GLN A C 1
ATOM 1578 O O . GLN A 1 196 ? 12.903 4.505 5.521 1.00 80.38 196 GLN A O 1
ATOM 1583 N N . LYS A 1 197 ? 12.661 4.730 3.292 1.00 70.38 197 LYS A N 1
ATOM 1584 C CA . LYS A 1 197 ? 11.236 5.099 3.281 1.00 70.38 197 LYS A CA 1
ATOM 1585 C C . LYS A 1 197 ? 10.279 3.925 3.501 1.00 70.38 197 LYS A C 1
ATOM 1587 O O . LYS A 1 197 ? 9.074 4.115 3.413 1.00 70.38 197 LYS A O 1
ATOM 1592 N N . GLN A 1 198 ? 10.790 2.744 3.854 1.00 68.69 198 GLN A N 1
ATOM 1593 C CA . GLN A 1 198 ? 9.995 1.539 4.105 1.00 68.69 198 GLN A CA 1
ATOM 1594 C C . GLN A 1 198 ? 9.308 0.962 2.853 1.00 68.69 198 GLN A C 1
ATOM 1596 O O . GLN A 1 198 ? 8.459 0.080 2.987 1.00 68.69 198 GLN A O 1
ATOM 1601 N N . GLU A 1 199 ? 9.725 1.350 1.641 1.00 78.25 199 GLU A N 1
ATOM 1602 C CA . GLU A 1 199 ? 9.208 0.781 0.382 1.00 78.25 199 GLU A CA 1
ATOM 1603 C C . GLU A 1 199 ? 9.455 -0.723 0.302 1.00 78.25 199 GLU A C 1
ATOM 1605 O O . GLU A 1 199 ? 8.655 -1.470 -0.240 1.00 78.25 199 GLU A O 1
ATOM 1610 N N . CYS A 1 200 ? 10.519 -1.211 0.939 1.00 75.56 200 CYS A N 1
ATOM 1611 C CA . CYS A 1 200 ? 10.754 -2.639 1.084 1.00 75.56 200 CYS A CA 1
ATOM 1612 C C . CYS A 1 200 ? 9.548 -3.371 1.717 1.00 75.56 200 CYS A C 1
ATOM 1614 O O . CYS A 1 200 ? 9.370 -4.560 1.479 1.00 75.56 200 CYS A O 1
ATOM 1616 N N . MET A 1 201 ? 8.741 -2.724 2.559 1.00 55.12 201 MET A N 1
ATOM 1617 C CA . MET A 1 201 ? 7.541 -3.328 3.155 1.00 55.12 201 MET A CA 1
ATOM 1618 C C . MET A 1 201 ? 6.264 -2.955 2.407 1.00 55.12 201 MET A C 1
ATOM 1620 O O . MET A 1 201 ? 5.392 -3.804 2.273 1.00 55.12 201 MET A O 1
ATOM 1624 N N . VAL A 1 202 ? 6.167 -1.709 1.938 1.00 57.91 202 VAL A N 1
ATOM 1625 C CA . VAL A 1 202 ? 4.979 -1.187 1.248 1.00 57.91 202 VAL A CA 1
ATOM 1626 C C . VAL A 1 202 ? 4.872 -1.744 -0.172 1.00 57.91 202 VAL A C 1
ATOM 1628 O O . VAL A 1 202 ? 3.809 -2.200 -0.572 1.00 57.91 202 VAL A O 1
ATOM 1631 N N . ASN A 1 203 ? 5.986 -1.783 -0.898 1.00 64.94 203 ASN A N 1
ATOM 1632 C CA . ASN A 1 203 ? 6.091 -2.282 -2.262 1.00 64.94 203 ASN A CA 1
ATOM 1633 C C . ASN A 1 203 ? 7.066 -3.471 -2.326 1.00 64.94 203 ASN A C 1
ATOM 1635 O O . ASN A 1 203 ? 8.103 -3.449 -2.994 1.00 64.94 203 ASN A O 1
ATOM 1639 N N . SER A 1 204 ? 6.773 -4.502 -1.528 1.00 72.75 204 SER A N 1
ATOM 1640 C CA . SER A 1 204 ? 7.743 -5.561 -1.238 1.00 72.75 204 SER A CA 1
ATOM 1641 C C . SER A 1 204 ? 8.120 -6.414 -2.449 1.00 72.75 204 SER A C 1
ATOM 1643 O O . SER A 1 204 ? 9.267 -6.859 -2.526 1.00 72.75 204 SER A O 1
ATOM 1645 N N . ASP A 1 205 ? 7.206 -6.594 -3.403 1.00 75.50 205 ASP A N 1
ATOM 1646 C CA . ASP A 1 205 ? 7.435 -7.409 -4.597 1.00 75.50 205 ASP A CA 1
ATOM 1647 C C . ASP A 1 205 ? 8.359 -6.691 -5.579 1.00 75.50 205 ASP A C 1
ATOM 1649 O O . ASP A 1 205 ? 9.408 -7.227 -5.949 1.00 75.50 205 ASP A O 1
ATOM 1653 N N . TRP A 1 206 ? 8.046 -5.434 -5.911 1.00 83.12 206 TRP A N 1
ATOM 1654 C CA . TRP A 1 206 ? 8.885 -4.624 -6.790 1.00 83.12 206 TRP A CA 1
ATOM 1655 C C . TRP A 1 206 ? 10.267 -4.402 -6.176 1.00 83.12 206 TRP A C 1
ATOM 1657 O O . TRP A 1 206 ? 11.290 -4.655 -6.812 1.00 83.12 206 TRP A O 1
ATOM 1667 N N . MET A 1 207 ? 10.315 -4.017 -4.899 1.00 81.94 207 MET A N 1
ATOM 1668 C CA . MET A 1 207 ? 11.574 -3.753 -4.211 1.00 81.94 207 MET A CA 1
ATOM 1669 C C . MET A 1 207 ? 12.430 -5.013 -4.034 1.00 81.94 207 MET A C 1
ATOM 1671 O O . MET A 1 207 ? 13.654 -4.914 -4.025 1.00 81.94 207 MET A O 1
ATOM 1675 N N . SER A 1 208 ? 11.833 -6.204 -3.921 1.00 78.12 208 SER A N 1
ATOM 1676 C CA . SER A 1 208 ? 12.603 -7.457 -3.864 1.00 78.12 208 SER A CA 1
ATOM 1677 C C . SER A 1 208 ? 13.172 -7.858 -5.223 1.00 78.12 208 SER A C 1
ATOM 1679 O O . SER A 1 208 ? 14.275 -8.399 -5.258 1.00 78.12 208 SER A O 1
ATOM 1681 N N . LYS A 1 209 ? 12.455 -7.580 -6.318 1.00 80.44 209 LYS A N 1
ATOM 1682 C CA . LYS A 1 209 ? 12.912 -7.845 -7.690 1.00 80.44 209 LYS A CA 1
ATOM 1683 C C . LYS A 1 209 ? 13.967 -6.843 -8.168 1.00 80.44 209 LYS A C 1
ATOM 1685 O O . LYS A 1 209 ? 14.880 -7.225 -8.885 1.00 80.44 209 LYS A O 1
ATOM 1690 N N . HIS A 1 210 ? 13.885 -5.584 -7.736 1.00 86.19 210 HIS A N 1
ATOM 1691 C CA . HIS A 1 210 ? 14.688 -4.490 -8.301 1.00 86.19 210 HIS A CA 1
ATOM 1692 C C . HIS A 1 210 ? 15.725 -3.911 -7.332 1.00 86.19 210 HIS A C 1
ATOM 1694 O O . HIS A 1 210 ? 16.798 -3.467 -7.740 1.00 86.19 210 HIS A O 1
ATOM 1700 N N . CYS A 1 211 ? 15.452 -3.967 -6.031 1.00 89.06 211 CYS A N 1
ATOM 1701 C CA . CYS A 1 211 ? 16.270 -3.376 -4.972 1.00 89.06 211 CYS A CA 1
ATOM 1702 C C . CYS A 1 211 ? 16.671 -4.417 -3.912 1.00 89.06 211 CYS A C 1
ATOM 1704 O O . CYS A 1 211 ? 16.728 -4.120 -2.714 1.00 89.06 211 CYS A O 1
ATOM 1706 N N . ALA A 1 212 ? 16.942 -5.654 -4.348 1.00 84.69 212 ALA A N 1
ATOM 1707 C CA . ALA A 1 212 ? 17.182 -6.806 -3.478 1.00 84.69 212 ALA A CA 1
ATOM 1708 C C . ALA A 1 212 ? 18.256 -6.540 -2.406 1.00 84.69 212 ALA A C 1
ATOM 1710 O O . ALA A 1 212 ? 18.045 -6.856 -1.231 1.00 84.69 212 ALA A O 1
ATOM 1711 N N . ARG A 1 213 ? 19.368 -5.889 -2.784 1.00 87.31 213 ARG A N 1
ATOM 1712 C CA . ARG A 1 213 ? 20.450 -5.508 -1.857 1.00 87.31 213 ARG A CA 1
ATOM 1713 C C . ARG A 1 213 ? 20.027 -4.447 -0.853 1.00 87.31 213 ARG A C 1
ATOM 1715 O O . ARG A 1 213 ? 20.277 -4.622 0.335 1.00 87.31 213 ARG A O 1
ATOM 1722 N N . ALA A 1 214 ? 19.371 -3.377 -1.294 1.00 89.06 214 ALA A N 1
ATOM 1723 C CA . ALA A 1 214 ? 18.912 -2.319 -0.397 1.00 89.06 214 ALA A CA 1
ATOM 1724 C C . ALA A 1 214 ? 17.854 -2.821 0.598 1.00 89.06 214 ALA A C 1
ATOM 1726 O O . ALA A 1 214 ? 17.815 -2.362 1.737 1.00 89.06 214 ALA A O 1
ATOM 1727 N N . CYS A 1 215 ? 17.033 -3.794 0.196 1.00 79.69 215 CYS A N 1
ATOM 1728 C CA . CYS A 1 215 ? 16.026 -4.399 1.064 1.00 79.69 215 CYS A CA 1
ATOM 1729 C C . CYS A 1 215 ? 16.504 -5.609 1.869 1.00 79.69 215 CYS A C 1
ATOM 1731 O O . CYS A 1 215 ? 15.738 -6.109 2.695 1.00 79.69 215 CYS A O 1
ATOM 1733 N N . GLY A 1 216 ? 17.711 -6.126 1.617 1.00 76.06 216 GLY A N 1
ATOM 1734 C CA . GLY A 1 216 ? 18.186 -7.372 2.229 1.00 76.06 216 GLY A CA 1
ATOM 1735 C C . GLY A 1 216 ? 17.267 -8.571 1.949 1.00 76.06 216 GLY A C 1
ATOM 1736 O O . GLY A 1 216 ? 17.096 -9.443 2.805 1.00 76.06 216 GLY A O 1
ATOM 1737 N N . ARG A 1 217 ? 16.618 -8.600 0.777 1.00 70.06 217 ARG A N 1
ATOM 1738 C CA . ARG A 1 217 ? 15.660 -9.645 0.368 1.00 70.06 217 ARG A CA 1
ATOM 1739 C C . ARG A 1 217 ? 16.185 -10.455 -0.823 1.00 70.06 217 ARG A C 1
ATOM 1741 O O . ARG A 1 217 ? 17.211 -10.134 -1.407 1.00 70.06 217 ARG A O 1
ATOM 1748 N N . GLY A 1 218 ? 15.516 -11.565 -1.140 1.00 67.00 218 GLY A N 1
ATOM 1749 C CA . GLY A 1 218 ? 15.968 -12.492 -2.186 1.00 67.00 218 GLY A CA 1
ATOM 1750 C C . GLY A 1 218 ? 17.282 -13.199 -1.825 1.00 67.00 218 GLY A C 1
ATOM 1751 O O . GLY A 1 218 ? 17.409 -13.734 -0.720 1.00 67.00 218 GLY A O 1
ATOM 1752 N N . LEU A 1 219 ? 18.250 -13.183 -2.747 1.00 62.69 219 LEU A N 1
ATOM 1753 C CA . LEU A 1 219 ? 19.593 -13.770 -2.593 1.00 62.69 219 LEU A CA 1
ATOM 1754 C C . LEU A 1 219 ? 20.478 -13.013 -1.582 1.00 62.69 219 LEU A C 1
ATOM 1756 O O . LEU A 1 219 ? 21.492 -13.534 -1.134 1.00 62.69 219 LEU A O 1
ATOM 1760 N N . CYS A 1 220 ? 20.058 -11.816 -1.159 1.00 68.38 220 CYS A N 1
ATOM 1761 C CA . CYS A 1 220 ? 20.720 -11.000 -0.136 1.00 68.38 220 CYS A CA 1
ATOM 1762 C C . CYS A 1 220 ? 20.395 -11.401 1.313 1.00 68.38 220 CYS A C 1
ATOM 1764 O O . CYS A 1 220 ? 20.792 -10.713 2.258 1.00 68.38 220 CYS A O 1
ATOM 1766 N N . LYS A 1 221 ? 19.659 -12.501 1.524 1.00 60.16 221 LYS A N 1
ATOM 1767 C CA . LYS A 1 221 ? 19.355 -13.023 2.862 1.00 60.16 221 LYS A CA 1
ATOM 1768 C C . LYS A 1 221 ? 20.640 -13.513 3.546 1.00 60.16 221 LYS A C 1
ATOM 1770 O O . LYS A 1 221 ? 21.078 -14.632 3.310 1.00 60.16 221 LYS A O 1
ATOM 1775 N N . GLY A 1 222 ? 21.199 -12.698 4.443 1.00 51.22 222 GLY A N 1
ATOM 1776 C CA . GLY A 1 222 ? 22.300 -13.094 5.335 1.00 51.22 222 GLY A CA 1
ATOM 1777 C C . GLY A 1 222 ? 23.606 -12.308 5.195 1.00 51.22 222 GLY A C 1
ATOM 1778 O O . GLY A 1 222 ? 24.521 -12.550 5.977 1.00 51.22 222 GLY A O 1
ATOM 1779 N N . THR A 1 223 ? 23.700 -11.343 4.279 1.00 41.44 223 THR A N 1
ATOM 1780 C CA . THR A 1 223 ? 24.856 -10.437 4.175 1.00 41.44 223 THR A CA 1
ATOM 1781 C C . THR A 1 223 ? 24.398 -8.996 4.361 1.00 41.44 223 THR A C 1
ATOM 1783 O O . THR A 1 223 ? 23.795 -8.411 3.464 1.00 41.44 223 THR A O 1
ATOM 1786 N N . ASN A 1 224 ? 24.673 -8.416 5.531 1.00 38.69 224 ASN A N 1
ATOM 1787 C CA . ASN A 1 224 ? 24.607 -6.965 5.702 1.00 38.69 224 ASN A CA 1
ATOM 1788 C C . ASN A 1 224 ? 25.723 -6.322 4.853 1.00 38.69 224 ASN A C 1
ATOM 1790 O O . ASN A 1 224 ? 26.872 -6.736 5.002 1.00 38.69 224 ASN A O 1
ATOM 1794 N N . PRO A 1 225 ? 25.430 -5.317 4.010 1.00 48.84 225 PRO A N 1
ATOM 1795 C CA . PRO A 1 225 ? 26.427 -4.650 3.171 1.00 48.84 225 PRO A CA 1
ATOM 1796 C C . PRO A 1 225 ? 27.303 -3.619 3.908 1.00 48.84 225 PRO A C 1
ATOM 1798 O O . PRO A 1 225 ? 28.084 -2.929 3.265 1.00 48.84 225 PRO A O 1
ATOM 1801 N N . ASP A 1 226 ? 27.253 -3.532 5.238 1.00 44.88 226 ASP A N 1
ATOM 1802 C CA . ASP A 1 226 ? 28.129 -2.634 6.006 1.00 44.88 226 ASP A CA 1
ATOM 1803 C C . ASP A 1 226 ? 29.463 -3.301 6.382 1.00 44.88 226 ASP A C 1
ATOM 1805 O O . ASP A 1 226 ? 29.856 -3.367 7.548 1.00 44.88 226 ASP A O 1
ATOM 1809 N N . SER A 1 227 ? 30.188 -3.806 5.386 1.00 42.09 227 SER A N 1
ATOM 1810 C CA . SER A 1 227 ? 31.624 -4.042 5.540 1.00 42.09 227 SER A CA 1
ATOM 1811 C C . SER A 1 227 ? 32.337 -3.828 4.216 1.00 42.09 227 SER A C 1
ATOM 1813 O O . SER A 1 227 ? 32.894 -4.747 3.627 1.00 42.09 227 SER A O 1
ATOM 1815 N N . ASP A 1 228 ? 32.309 -2.582 3.755 1.00 43.81 228 ASP A N 1
ATOM 1816 C CA . ASP A 1 228 ? 33.323 -2.084 2.837 1.00 43.81 228 ASP A CA 1
ATOM 1817 C C . ASP A 1 228 ? 34.172 -1.056 3.592 1.00 43.81 228 ASP A C 1
ATOM 1819 O O . ASP A 1 228 ? 33.938 0.151 3.562 1.00 43.81 228 ASP A O 1
ATOM 1823 N N . THR A 1 229 ? 35.129 -1.578 4.364 1.00 33.00 229 THR A N 1
ATOM 1824 C CA . THR A 1 229 ? 36.263 -0.796 4.858 1.00 33.00 229 THR A CA 1
ATOM 1825 C C . THR A 1 229 ? 37.527 -1.432 4.308 1.00 33.00 229 THR A C 1
ATOM 1827 O O . THR A 1 229 ? 38.143 -2.308 4.917 1.00 33.00 229 THR A O 1
ATOM 1830 N N . THR A 1 230 ? 37.917 -0.976 3.126 1.00 39.56 230 THR A N 1
ATOM 1831 C CA . THR A 1 230 ? 39.198 -1.264 2.493 1.00 39.56 230 THR A CA 1
ATOM 1832 C C . THR A 1 230 ? 40.342 -0.833 3.409 1.00 39.56 230 THR A C 1
ATOM 1834 O O . THR A 1 230 ? 40.580 0.354 3.612 1.00 39.56 230 THR A O 1
ATOM 1837 N N . THR A 1 231 ? 41.092 -1.791 3.957 1.00 30.34 231 THR A N 1
ATOM 1838 C CA . THR A 1 231 ? 42.487 -1.567 4.373 1.00 30.34 231 THR A CA 1
ATOM 1839 C C . THR A 1 231 ? 43.327 -2.791 3.999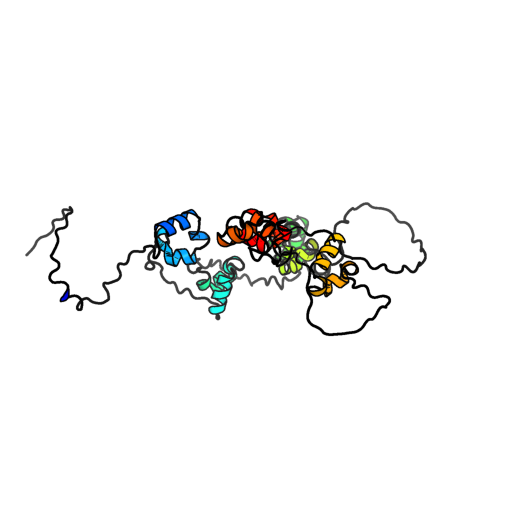 1.00 30.34 231 THR A C 1
ATOM 1841 O O . THR A 1 231 ? 42.927 -3.913 4.311 1.00 30.34 231 THR A O 1
ATOM 1844 N N . PRO A 1 232 ? 44.478 -2.620 3.326 1.00 45.38 232 PRO A N 1
ATOM 1845 C CA . PRO A 1 232 ? 45.269 -3.736 2.822 1.00 45.38 232 PRO A CA 1
ATOM 1846 C C . PRO A 1 232 ? 46.176 -4.299 3.919 1.00 45.38 232 PRO A C 1
ATOM 1848 O O . PRO A 1 232 ? 46.970 -3.557 4.495 1.00 45.38 232 PRO A O 1
ATOM 1851 N N . ILE A 1 233 ? 46.115 -5.610 4.189 1.00 33.38 233 ILE A N 1
ATOM 1852 C CA . ILE A 1 233 ? 47.108 -6.274 5.046 1.00 33.38 233 ILE A CA 1
ATOM 1853 C C . ILE A 1 233 ? 47.603 -7.580 4.416 1.00 33.38 233 ILE A C 1
ATOM 1855 O O . ILE A 1 233 ? 46.874 -8.546 4.207 1.00 33.38 233 ILE A O 1
ATOM 1859 N N . ILE A 1 234 ? 48.905 -7.543 4.143 1.00 39.53 234 ILE A N 1
ATOM 1860 C CA . ILE A 1 234 ? 49.811 -8.614 3.740 1.00 39.53 234 ILE A CA 1
ATOM 1861 C C . ILE A 1 234 ? 49.741 -9.793 4.725 1.00 39.53 234 ILE A C 1
ATOM 1863 O O . ILE A 1 234 ? 49.579 -9.619 5.929 1.00 39.53 234 ILE A O 1
ATOM 1867 N N . GLY A 1 235 ? 49.856 -11.001 4.170 1.00 44.72 235 GLY A N 1
ATOM 1868 C CA . GLY A 1 235 ? 49.414 -12.260 4.760 1.00 44.72 235 GLY A CA 1
ATOM 1869 C C . GLY A 1 235 ? 49.934 -12.642 6.146 1.00 44.72 235 GLY A C 1
ATOM 1870 O O . GLY A 1 235 ? 51.011 -12.248 6.588 1.00 44.72 235 GLY A O 1
ATOM 1871 N N . ARG A 1 236 ? 49.190 -13.552 6.781 1.00 38.03 236 ARG A N 1
ATOM 1872 C CA . ARG A 1 236 ? 49.706 -14.472 7.799 1.00 38.03 236 ARG A CA 1
ATOM 1873 C C . ARG A 1 236 ? 48.939 -15.794 7.797 1.00 38.03 236 ARG A C 1
ATOM 1875 O O . ARG A 1 236 ? 47.734 -15.845 7.591 1.00 38.03 236 ARG A O 1
ATOM 1882 N N . LYS A 1 237 ? 49.733 -16.851 7.973 1.00 38.53 237 LYS A N 1
ATOM 1883 C CA . LYS A 1 237 ? 49.424 -18.281 7.893 1.00 38.53 237 LYS A CA 1
ATOM 1884 C C . LYS A 1 237 ? 48.284 -18.729 8.807 1.00 38.53 237 LYS A C 1
ATOM 1886 O O . LYS A 1 237 ? 48.148 -18.254 9.930 1.00 38.53 237 LYS A O 1
ATOM 1891 N N . ALA A 1 238 ? 47.587 -19.754 8.320 1.00 40.16 238 ALA A N 1
ATOM 1892 C CA . ALA A 1 238 ? 46.646 -20.584 9.051 1.00 40.16 238 ALA A CA 1
ATOM 1893 C C . ALA A 1 238 ? 47.273 -21.213 10.308 1.00 40.16 238 ALA A C 1
ATOM 1895 O O . ALA A 1 238 ? 48.305 -21.884 10.237 1.00 40.16 238 ALA A O 1
ATOM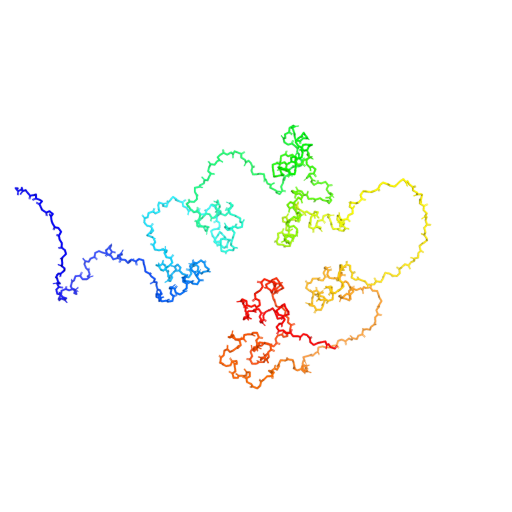 1896 N N . THR A 1 239 ? 46.592 -21.055 11.438 1.00 35.38 239 THR A N 1
ATOM 1897 C CA . THR A 1 239 ? 46.768 -21.873 12.640 1.00 35.38 239 THR A CA 1
ATOM 1898 C C . THR A 1 239 ? 45.432 -22.518 12.983 1.00 35.38 239 THR A C 1
ATOM 1900 O O . THR A 1 239 ? 44.440 -21.849 13.258 1.00 35.38 239 THR A O 1
ATOM 1903 N N . VAL A 1 240 ? 45.419 -23.848 12.936 1.00 51.34 240 VAL A N 1
ATOM 1904 C CA . VAL A 1 240 ? 44.306 -24.697 13.366 1.00 51.34 240 VAL A CA 1
ATOM 1905 C C . VAL A 1 240 ? 44.152 -24.568 14.886 1.00 51.34 240 VAL A C 1
ATOM 1907 O O . VAL A 1 240 ? 45.132 -24.726 15.615 1.00 51.34 240 VAL A O 1
ATOM 1910 N N . ARG A 1 241 ? 42.932 -24.299 15.373 1.00 32.38 241 ARG A N 1
ATOM 1911 C CA . ARG A 1 241 ? 42.573 -24.373 16.801 1.00 32.38 241 ARG A CA 1
ATOM 1912 C C . ARG A 1 241 ? 41.439 -25.394 17.011 1.00 32.38 241 ARG A C 1
ATOM 1914 O O . ARG A 1 241 ? 40.640 -25.588 16.098 1.00 32.38 241 ARG A O 1
ATOM 1921 N N . PRO A 1 242 ? 41.392 -26.063 18.177 1.00 41.03 242 PRO A N 1
ATOM 1922 C CA . PRO A 1 242 ? 40.721 -27.339 18.358 1.00 41.03 242 PRO A CA 1
ATOM 1923 C C . PRO A 1 242 ? 39.211 -27.227 18.560 1.00 41.03 242 PRO A C 1
ATOM 1925 O O . PRO A 1 242 ? 38.691 -26.263 19.120 1.00 41.03 242 PRO A O 1
ATOM 1928 N N . THR A 1 243 ? 38.541 -28.293 18.133 1.00 42.25 243 THR A N 1
ATOM 1929 C CA . THR A 1 243 ? 37.109 -28.555 18.233 1.00 42.25 243 THR A CA 1
ATOM 1930 C C . THR A 1 243 ? 36.691 -28.732 19.692 1.00 42.25 243 THR A C 1
ATOM 1932 O O . THR A 1 243 ? 36.893 -29.787 20.288 1.00 42.25 243 THR A O 1
ATOM 1935 N N . THR A 1 244 ? 36.065 -27.711 20.270 1.00 39.12 244 THR A N 1
ATOM 1936 C CA . THR A 1 244 ? 35.214 -27.870 21.453 1.00 39.12 244 THR A CA 1
ATOM 1937 C C . THR A 1 244 ? 33.769 -27.955 20.989 1.00 39.12 244 THR A C 1
ATOM 1939 O O . THR A 1 244 ? 33.264 -27.022 20.363 1.00 39.12 244 THR A O 1
ATOM 1942 N N . VAL A 1 245 ? 33.117 -29.078 21.284 1.00 47.44 245 VAL A N 1
ATOM 1943 C CA . VAL A 1 245 ? 31.687 -29.303 21.055 1.00 47.44 245 VAL A CA 1
ATOM 1944 C C . VAL A 1 245 ? 30.905 -28.263 21.861 1.00 47.44 245 VAL A C 1
ATOM 1946 O O . VAL A 1 245 ? 30.790 -28.366 23.079 1.00 47.44 245 VAL A O 1
ATOM 1949 N N . SER A 1 246 ? 30.424 -27.222 21.180 1.00 38.38 246 SER A N 1
ATOM 1950 C CA . SER A 1 246 ? 29.565 -26.197 21.766 1.00 38.38 246 SER A CA 1
ATOM 1951 C C . SER A 1 246 ? 28.124 -26.692 21.722 1.00 38.38 246 SER A C 1
ATOM 1953 O O . SER A 1 246 ? 27.539 -26.871 20.655 1.00 38.38 246 SER A O 1
ATOM 1955 N N . THR A 1 247 ? 27.559 -26.946 22.897 1.00 45.38 247 THR A N 1
ATOM 1956 C CA . THR A 1 247 ? 26.116 -27.082 23.093 1.00 45.38 247 THR A CA 1
ATOM 1957 C C . THR A 1 247 ? 25.442 -25.800 22.609 1.00 45.38 247 THR A C 1
ATOM 1959 O O . THR A 1 247 ? 25.578 -24.753 23.242 1.00 45.38 247 THR A O 1
ATOM 1962 N N . VAL A 1 248 ? 24.753 -25.870 21.468 1.00 54.72 248 VAL A N 1
ATOM 1963 C CA . VAL A 1 248 ? 24.047 -24.732 20.869 1.00 54.72 248 VAL A CA 1
ATOM 1964 C C . VAL A 1 248 ? 22.967 -24.263 21.843 1.00 54.72 248 VAL A C 1
ATOM 1966 O O . VAL A 1 248 ? 21.941 -24.920 22.013 1.00 54.72 248 VAL A O 1
ATOM 1969 N N . ALA A 1 249 ? 23.211 -23.139 22.512 1.00 64.06 249 ALA A N 1
ATOM 1970 C CA . ALA A 1 249 ? 22.218 -22.500 23.358 1.00 64.06 249 ALA A CA 1
ATOM 1971 C C . ALA A 1 249 ? 21.056 -21.989 22.491 1.00 64.06 249 ALA A C 1
ATOM 1973 O O . ALA A 1 249 ? 21.259 -21.359 21.452 1.00 64.06 249 ALA A O 1
ATOM 1974 N N . CYS A 1 250 ? 19.827 -22.268 22.925 1.00 77.69 250 CYS A N 1
ATOM 1975 C CA . CYS A 1 250 ? 18.610 -21.734 22.324 1.00 77.69 250 CYS A CA 1
ATOM 1976 C C . CYS A 1 250 ? 18.596 -20.200 22.445 1.00 77.69 250 CYS A C 1
ATOM 1978 O O . CYS A 1 250 ? 18.517 -19.663 23.551 1.00 77.69 250 CYS A O 1
ATOM 1980 N N . GLN A 1 251 ? 18.670 -19.500 21.313 1.00 85.25 251 GLN A N 1
ATOM 1981 C CA . GLN A 1 251 ? 18.707 -18.037 21.242 1.00 85.25 251 GLN A CA 1
ATOM 1982 C C . GLN A 1 251 ? 17.815 -17.516 20.115 1.00 85.25 251 GLN A C 1
ATOM 1984 O O . GLN A 1 251 ? 17.555 -18.227 19.140 1.00 85.25 251 GLN A O 1
ATOM 1989 N N . ASN A 1 252 ? 17.344 -16.274 20.239 1.00 85.94 252 ASN A N 1
ATOM 1990 C CA . ASN A 1 252 ? 16.730 -15.590 19.109 1.00 85.94 252 ASN A CA 1
ATOM 1991 C C . ASN A 1 252 ? 17.825 -15.236 18.093 1.00 85.94 252 ASN A C 1
ATOM 1993 O O . ASN A 1 252 ? 18.952 -14.908 18.459 1.00 85.94 252 ASN A O 1
ATOM 1997 N N . LYS A 1 253 ? 17.497 -15.340 16.806 1.00 81.06 253 LYS A N 1
ATOM 1998 C CA . LYS A 1 253 ? 18.363 -14.900 15.702 1.00 81.06 253 LYS A CA 1
ATOM 1999 C C . LYS A 1 253 ? 18.028 -13.485 15.236 1.00 81.06 253 LYS A C 1
ATOM 2001 O O . LYS A 1 253 ? 18.846 -12.851 14.579 1.00 81.06 253 LYS A O 1
ATOM 2006 N N . HIS A 1 254 ? 16.825 -13.005 15.539 1.00 78.38 254 HIS A N 1
ATOM 2007 C CA . HIS A 1 254 ? 16.452 -11.616 15.330 1.00 78.38 254 HIS A CA 1
ATOM 2008 C C . HIS A 1 254 ? 17.335 -10.692 16.184 1.00 78.38 254 HIS A C 1
ATOM 2010 O O . HIS A 1 254 ? 17.671 -11.024 17.317 1.00 78.38 254 HIS A O 1
ATOM 2016 N N . ARG A 1 255 ? 17.680 -9.512 15.657 1.00 75.19 255 ARG A N 1
ATOM 2017 C CA . ARG A 1 255 ? 18.637 -8.574 16.278 1.00 75.19 255 ARG A CA 1
ATOM 2018 C C . ARG A 1 255 ? 18.216 -8.023 17.645 1.00 75.19 255 ARG A C 1
ATOM 2020 O O . ARG A 1 255 ? 19.045 -7.472 18.357 1.00 75.19 255 ARG A O 1
ATOM 2027 N N . SER A 1 256 ? 16.927 -8.094 17.963 1.00 69.50 256 SER A N 1
ATOM 2028 C CA . SER A 1 256 ? 16.345 -7.551 19.187 1.00 69.50 256 SER A CA 1
ATOM 2029 C C . SER A 1 256 ? 15.562 -8.647 19.895 1.00 69.50 256 SER A C 1
ATOM 2031 O O . SER A 1 256 ? 14.505 -9.069 19.412 1.00 69.50 256 SER A O 1
ATOM 2033 N N . ASP A 1 257 ? 16.095 -9.089 21.036 1.00 77.44 257 ASP A N 1
ATOM 2034 C CA . ASP A 1 257 ? 15.418 -10.015 21.948 1.00 77.44 257 ASP A CA 1
ATOM 2035 C C . ASP A 1 257 ? 14.116 -9.403 22.470 1.00 77.44 257 ASP A C 1
ATOM 2037 O O . ASP A 1 257 ? 13.085 -10.067 22.481 1.00 77.44 257 ASP A O 1
ATOM 2041 N N . THR A 1 258 ? 14.131 -8.104 22.775 1.00 70.25 258 THR A N 1
ATOM 2042 C CA . THR A 1 258 ? 12.952 -7.358 23.224 1.00 70.25 258 THR A CA 1
ATOM 2043 C C . THR A 1 258 ? 11.826 -7.383 22.189 1.00 70.25 258 THR A C 1
ATOM 2045 O O . THR A 1 258 ? 10.667 -7.567 22.548 1.00 70.25 258 THR A O 1
ATOM 2048 N N . GLU A 1 259 ? 12.136 -7.232 20.897 1.00 62.16 259 GLU A N 1
ATOM 2049 C CA . GLU A 1 259 ? 11.123 -7.331 19.833 1.00 62.16 259 GLU A CA 1
ATOM 2050 C C . GLU A 1 259 ? 10.609 -8.766 19.675 1.00 62.16 259 GLU A C 1
ATOM 2052 O O . GLU A 1 259 ? 9.401 -8.966 19.553 1.00 62.16 259 GLU A O 1
ATOM 2057 N N . CYS A 1 260 ? 11.486 -9.771 19.766 1.00 76.38 260 CYS A N 1
ATOM 2058 C CA . CYS A 1 260 ? 11.059 -11.170 19.770 1.00 76.38 260 CYS A CA 1
ATOM 2059 C C . CYS A 1 260 ? 10.129 -11.504 20.938 1.00 76.38 260 CYS A C 1
ATOM 2061 O O . CYS A 1 260 ? 9.157 -12.234 20.742 1.00 76.38 260 CYS A O 1
ATOM 2063 N N . ASP A 1 261 ? 10.391 -10.957 22.124 1.00 80.00 261 ASP A N 1
ATOM 2064 C CA . ASP A 1 261 ? 9.539 -11.131 23.297 1.00 80.00 261 ASP A CA 1
ATOM 2065 C C . ASP A 1 261 ? 8.187 -10.439 23.103 1.00 80.00 261 ASP A C 1
ATOM 2067 O O . ASP A 1 261 ? 7.145 -11.030 23.383 1.00 80.00 261 ASP A O 1
ATOM 2071 N N . ILE A 1 262 ? 8.172 -9.218 22.559 1.00 68.25 262 ILE A N 1
ATOM 2072 C CA . ILE A 1 262 ? 6.930 -8.499 22.237 1.00 68.25 262 ILE A CA 1
ATOM 2073 C C . ILE A 1 262 ? 6.096 -9.292 21.226 1.00 68.25 262 ILE A C 1
ATOM 2075 O O . ILE A 1 262 ? 4.899 -9.490 21.440 1.00 68.25 262 ILE A O 1
ATOM 2079 N N . TRP A 1 263 ? 6.703 -9.788 20.149 1.00 66.62 263 TRP A N 1
ATOM 2080 C CA . TRP A 1 263 ? 5.996 -10.549 19.118 1.00 66.62 263 TRP A CA 1
ATOM 2081 C C . TRP A 1 263 ? 5.519 -11.909 19.621 1.00 66.62 263 TRP A C 1
ATOM 2083 O O . TRP A 1 263 ? 4.389 -12.308 19.330 1.00 66.62 263 TRP A O 1
ATOM 2093 N N . ALA A 1 264 ? 6.332 -12.611 20.410 1.00 75.69 264 ALA A N 1
ATOM 2094 C CA . ALA A 1 264 ? 5.929 -13.872 21.018 1.00 75.69 264 ALA A CA 1
ATOM 2095 C C . ALA A 1 264 ? 4.732 -13.678 21.962 1.00 75.69 264 ALA A C 1
ATOM 2097 O O . ALA A 1 264 ? 3.724 -14.373 21.823 1.00 75.69 264 ALA A O 1
ATOM 2098 N N . ASN A 1 265 ? 4.788 -12.662 22.829 1.00 70.75 265 ASN A N 1
ATOM 2099 C CA . ASN A 1 265 ? 3.698 -12.303 23.743 1.00 70.75 265 ASN A CA 1
ATOM 2100 C C . ASN A 1 265 ? 2.450 -11.772 23.020 1.00 70.75 265 ASN A C 1
ATOM 2102 O O . ASN A 1 265 ? 1.344 -11.873 23.545 1.00 70.75 265 ASN A O 1
ATOM 2106 N N . SER A 1 266 ? 2.612 -11.258 21.801 1.00 59.06 266 SER A N 1
ATOM 2107 C CA . SER A 1 266 ? 1.515 -10.807 20.934 1.00 59.06 266 SER A CA 1
ATOM 2108 C C . SER A 1 266 ? 0.943 -11.932 20.055 1.00 59.06 266 SER A C 1
ATOM 2110 O O . SER A 1 266 ? 0.133 -11.676 19.170 1.00 59.06 266 SER A O 1
ATOM 2112 N N . GLY A 1 267 ? 1.347 -13.190 20.276 1.00 64.88 267 GLY A N 1
ATOM 2113 C CA . GLY A 1 267 ? 0.773 -14.362 19.604 1.00 64.88 267 GLY A CA 1
ATOM 2114 C C . GLY A 1 267 ? 1.360 -14.677 18.225 1.00 64.88 267 GLY A C 1
ATOM 2115 O O . GLY A 1 267 ? 0.878 -15.587 17.541 1.00 64.88 267 GLY A O 1
ATOM 2116 N N . HIS A 1 268 ? 2.437 -14.003 17.811 1.00 69.00 268 HIS A N 1
ATOM 2117 C CA . HIS A 1 268 ? 3.046 -14.233 16.497 1.00 69.00 268 HIS A CA 1
ATOM 2118 C C . HIS A 1 268 ? 3.611 -15.650 16.341 1.00 69.00 268 HIS A C 1
ATOM 2120 O O . HIS A 1 268 ? 3.735 -16.123 15.215 1.00 69.00 268 HIS A O 1
ATOM 2126 N N . CYS A 1 269 ? 3.896 -16.369 17.433 1.00 81.69 269 CYS A N 1
ATOM 2127 C CA . CYS A 1 269 ? 4.322 -17.771 17.371 1.00 81.69 269 CYS A CA 1
ATOM 2128 C C . CYS A 1 269 ? 3.280 -18.689 16.701 1.00 81.69 269 CYS A C 1
ATOM 2130 O O . CYS A 1 269 ? 3.657 -19.715 16.136 1.00 81.69 269 CYS A O 1
ATOM 2132 N N . SER A 1 270 ? 1.995 -18.312 16.740 1.00 79.06 270 SER A N 1
ATOM 2133 C CA . SER A 1 270 ? 0.883 -19.044 16.118 1.00 79.06 270 SER A CA 1
ATOM 2134 C C . SER A 1 270 ? 0.461 -18.446 14.776 1.00 79.06 270 SER A C 1
ATOM 2136 O O . SER A 1 270 ? 0.065 -19.186 13.881 1.00 79.06 270 SER A O 1
ATOM 2138 N N . VAL A 1 271 ? 0.566 -17.122 14.625 1.00 58.41 271 VAL A N 1
ATOM 2139 C CA . VAL A 1 271 ? 0.192 -16.398 13.393 1.00 58.41 271 VAL A CA 1
ATOM 2140 C C . VAL A 1 271 ? 1.271 -16.519 12.316 1.00 58.41 271 VAL A C 1
ATOM 2142 O O . VAL A 1 271 ? 0.969 -16.677 11.139 1.00 58.41 271 VAL A O 1
ATOM 2145 N N . ASN A 1 272 ? 2.541 -16.487 12.717 1.00 54.34 272 ASN A N 1
ATOM 2146 C CA . ASN A 1 272 ? 3.690 -16.631 11.830 1.00 54.34 272 ASN A CA 1
ATOM 2147 C C . ASN A 1 272 ? 4.688 -17.664 12.388 1.00 54.34 272 ASN A C 1
ATOM 2149 O O . ASN A 1 272 ? 5.831 -17.334 12.727 1.00 54.34 272 ASN A O 1
ATOM 2153 N N . PRO A 1 273 ? 4.271 -18.938 12.496 1.00 73.00 273 PRO A N 1
ATOM 2154 C CA . PRO A 1 273 ? 5.073 -19.979 13.125 1.00 73.00 273 PRO A CA 1
ATOM 2155 C C . PRO A 1 273 ? 6.374 -20.240 12.361 1.00 73.00 273 PRO A C 1
ATOM 2157 O O . PRO A 1 273 ? 7.389 -20.541 12.981 1.00 73.00 273 PRO A O 1
ATOM 2160 N N . GLY A 1 274 ? 6.373 -20.104 11.031 1.00 72.75 274 GLY A N 1
ATOM 2161 C CA . GLY A 1 274 ? 7.558 -20.344 10.205 1.00 72.75 274 GLY A CA 1
ATOM 2162 C C . GLY A 1 274 ? 8.686 -19.360 10.506 1.00 72.75 274 GLY A C 1
ATOM 2163 O O . GLY A 1 274 ? 9.818 -19.768 10.755 1.00 72.75 274 GLY A O 1
ATOM 2164 N N . TRP A 1 275 ? 8.380 -18.063 10.551 1.00 79.06 275 TRP A N 1
ATOM 2165 C CA . TRP A 1 275 ? 9.390 -17.045 10.829 1.00 79.06 275 TRP A CA 1
ATOM 2166 C C . TRP A 1 275 ? 9.773 -17.007 12.310 1.00 79.06 275 TRP A C 1
ATOM 2168 O O . TRP A 1 275 ? 10.959 -16.942 12.641 1.00 79.06 275 TRP A O 1
ATOM 2178 N N . MET A 1 276 ? 8.783 -17.092 13.203 1.00 85.44 276 MET A N 1
ATOM 2179 C CA . MET A 1 276 ? 8.995 -16.949 14.642 1.00 85.44 276 MET A CA 1
ATOM 2180 C C . MET A 1 276 ? 9.773 -18.119 15.246 1.00 85.44 276 MET A C 1
ATOM 2182 O O . MET A 1 276 ? 10.663 -17.892 16.060 1.00 85.44 276 MET A O 1
ATOM 2186 N N . LYS A 1 277 ? 9.534 -19.360 14.806 1.00 84.94 277 LYS A N 1
ATOM 2187 C CA . LYS A 1 277 ? 10.313 -20.522 15.273 1.00 84.94 277 LYS A CA 1
ATOM 2188 C C . LYS A 1 277 ? 11.774 -20.480 14.822 1.00 84.94 277 LYS A C 1
ATOM 2190 O O . LYS A 1 277 ? 12.614 -21.108 15.454 1.00 84.94 277 LYS A O 1
ATOM 2195 N N . VAL A 1 278 ? 12.082 -19.756 13.745 1.00 81.00 278 VAL A N 1
ATOM 2196 C CA . VAL A 1 278 ? 13.446 -19.635 13.207 1.00 81.00 278 VAL A CA 1
ATOM 2197 C C . VAL A 1 278 ? 14.185 -18.443 13.813 1.00 81.00 278 VAL A C 1
ATOM 2199 O O . VAL A 1 278 ? 15.361 -18.567 14.154 1.00 81.00 278 VAL A O 1
ATOM 2202 N N . ASN A 1 279 ? 13.511 -17.300 13.952 1.00 80.38 279 ASN A N 1
ATOM 2203 C CA . ASN A 1 279 ? 14.147 -16.032 14.319 1.00 80.38 279 ASN A CA 1
ATOM 2204 C C . ASN A 1 279 ? 13.929 -15.633 15.774 1.00 80.38 279 ASN A C 1
ATOM 2206 O O . ASN A 1 279 ? 14.792 -14.986 16.358 1.00 80.38 279 ASN A O 1
ATOM 2210 N N . CYS A 1 280 ? 12.828 -16.072 16.371 1.00 88.94 280 CYS A N 1
ATOM 2211 C CA . CYS A 1 280 ? 12.482 -15.827 17.764 1.00 88.94 280 CYS A CA 1
ATOM 2212 C C . CYS A 1 280 ? 12.296 -17.154 18.509 1.00 88.94 280 CYS A C 1
ATOM 2214 O O . CYS A 1 280 ? 11.388 -17.310 19.322 1.00 88.94 280 CYS A O 1
ATOM 2216 N N . ALA A 1 281 ? 13.130 -18.147 18.180 1.00 90.38 281 ALA A N 1
ATOM 2217 C CA . ALA A 1 281 ? 12.998 -19.522 18.652 1.00 90.38 281 ALA A CA 1
ATOM 2218 C C . ALA A 1 281 ? 12.975 -19.622 20.184 1.00 90.38 281 ALA A C 1
ATOM 2220 O O . ALA A 1 281 ? 12.224 -20.425 20.736 1.00 90.38 281 ALA A O 1
ATOM 2221 N N . LYS A 1 282 ? 13.765 -18.781 20.863 1.00 90.94 282 LYS A N 1
ATOM 2222 C CA . LYS A 1 282 ? 13.810 -18.703 22.325 1.00 90.94 282 LYS A CA 1
ATOM 2223 C C . LYS A 1 282 ? 12.532 -18.075 22.876 1.00 90.94 282 LYS A C 1
ATOM 2225 O O . LYS A 1 282 ? 11.893 -18.686 23.728 1.00 90.94 282 LYS A O 1
ATOM 2230 N N . SER A 1 283 ? 12.117 -16.923 22.348 1.00 90.62 283 SER A N 1
ATOM 2231 C CA . SER A 1 283 ? 10.899 -16.228 22.796 1.00 90.62 283 SER A CA 1
ATOM 2232 C C . SER A 1 283 ? 9.617 -17.018 22.496 1.00 90.62 283 SER A C 1
ATOM 2234 O O . SER A 1 283 ? 8.677 -16.981 23.279 1.00 90.62 283 SER A O 1
ATOM 2236 N N . CYS A 1 284 ? 9.591 -17.808 21.418 1.00 91.38 284 CYS A N 1
ATOM 2237 C CA . CYS A 1 284 ? 8.487 -18.715 21.081 1.00 91.38 284 CYS A CA 1
ATOM 2238 C C . CYS A 1 284 ? 8.604 -20.118 21.674 1.00 91.38 284 CYS A C 1
ATOM 2240 O O . CYS A 1 284 ? 7.812 -20.987 21.307 1.00 91.38 284 CYS A O 1
ATOM 2242 N N . GLN A 1 285 ? 9.599 -20.363 22.533 1.00 88.31 285 GLN A N 1
ATOM 2243 C CA . GLN A 1 285 ? 9.829 -21.669 23.163 1.00 88.31 285 GLN A CA 1
ATOM 2244 C C . GLN A 1 285 ? 9.903 -22.825 22.144 1.00 88.31 285 GLN A C 1
ATOM 2246 O O . GLN A 1 285 ? 9.529 -23.960 22.418 1.00 88.31 285 GLN A O 1
ATOM 2251 N N . ALA A 1 286 ? 10.384 -22.533 20.936 1.00 87.69 286 ALA A N 1
ATOM 2252 C CA . ALA A 1 286 ? 10.376 -23.437 19.791 1.00 87.69 286 ALA A CA 1
ATOM 2253 C C . ALA A 1 286 ? 11.633 -24.318 19.697 1.00 87.69 286 ALA A C 1
ATOM 2255 O O . ALA A 1 286 ? 11.820 -25.051 18.723 1.00 87.69 286 ALA A O 1
ATOM 2256 N N . CYS A 1 287 ? 12.521 -24.239 20.683 1.00 81.75 287 CYS A N 1
ATOM 2257 C CA . CYS A 1 287 ? 13.765 -24.991 20.700 1.00 81.75 287 CYS A CA 1
ATOM 2258 C C . CYS A 1 287 ? 13.510 -26.465 21.034 1.00 81.75 287 CYS A C 1
ATOM 2260 O O . CYS A 1 287 ? 12.967 -26.792 22.084 1.00 81.75 287 CYS A O 1
ATOM 2262 N N . SER A 1 288 ? 13.908 -27.364 20.130 1.00 69.88 288 SER A N 1
ATOM 2263 C CA . SER A 1 288 ? 13.755 -28.811 20.306 1.00 69.88 288 SER A CA 1
ATOM 2264 C C . SER A 1 288 ? 15.065 -29.443 20.777 1.00 69.88 288 SER A C 1
ATOM 2266 O O . SER A 1 288 ? 16.022 -29.539 20.012 1.00 69.88 288 SER A O 1
ATOM 2268 N N . GLY A 1 289 ? 15.077 -29.884 22.038 1.00 51.53 289 GLY A N 1
ATOM 2269 C CA . GLY A 1 289 ? 16.149 -30.666 22.655 1.00 51.53 289 GLY A CA 1
ATOM 2270 C C . GLY A 1 289 ? 15.852 -30.993 24.125 1.00 51.53 289 GLY A C 1
ATOM 2271 O O . GLY A 1 289 ? 16.235 -30.225 24.997 1.00 51.53 289 GLY A O 1
ATOM 2272 N N . GLY A 1 290 ? 15.203 -32.139 24.384 1.00 37.22 290 GLY A N 1
ATOM 2273 C CA . GLY A 1 290 ? 15.097 -32.780 25.710 1.00 37.22 290 GLY A CA 1
ATOM 2274 C C . GLY A 1 290 ? 13.771 -32.573 26.464 1.00 37.22 290 GLY A C 1
ATOM 2275 O O . GLY A 1 290 ? 13.460 -31.474 26.900 1.00 37.22 290 GLY A O 1
ATOM 2276 N N . SER A 1 291 ? 13.004 -33.654 26.622 1.00 46.12 291 SER A N 1
ATOM 2277 C CA . SER A 1 291 ? 11.615 -33.710 27.111 1.00 46.12 291 SER A CA 1
ATOM 2278 C C . SER A 1 291 ? 11.426 -33.763 28.641 1.00 46.12 291 SER A C 1
ATOM 2280 O O . SER A 1 291 ? 12.327 -34.171 29.369 1.00 46.12 291 SER A O 1
ATOM 2282 N N . ASN A 1 292 ? 10.154 -33.550 29.030 1.00 35.59 292 ASN A N 1
ATOM 2283 C CA . ASN A 1 292 ? 9.405 -33.910 30.257 1.00 35.59 292 ASN A CA 1
ATOM 2284 C C . ASN A 1 292 ? 9.117 -32.711 31.185 1.00 35.59 292 ASN A C 1
ATOM 2286 O O . ASN A 1 292 ? 10.030 -32.106 31.720 1.00 35.59 292 ASN A O 1
ATOM 2290 N N . SER A 1 293 ? 7.861 -32.326 31.420 1.00 39.38 293 SER A N 1
ATOM 2291 C CA . SER A 1 293 ? 6.747 -33.200 31.795 1.00 39.38 293 SER A CA 1
ATOM 2292 C C . SER A 1 293 ? 5.530 -33.163 30.864 1.00 39.38 293 SER A C 1
ATOM 2294 O O . SER A 1 293 ? 4.996 -32.134 30.462 1.00 39.38 293 SER A O 1
ATOM 2296 N N . LYS A 1 294 ? 5.077 -34.381 30.581 1.00 36.47 294 LYS A N 1
ATOM 2297 C CA . LYS A 1 294 ? 3.740 -34.755 30.147 1.00 36.47 294 LYS A CA 1
ATOM 2298 C C . LYS A 1 294 ? 2.807 -34.635 31.353 1.00 36.47 294 LYS A C 1
ATOM 2300 O O . LYS A 1 294 ? 3.029 -35.337 32.333 1.00 36.47 294 LYS A O 1
ATOM 2305 N N . GLU A 1 295 ? 1.727 -33.874 31.235 1.00 30.80 295 GLU A N 1
ATOM 2306 C CA . GLU A 1 295 ? 0.462 -34.306 31.821 1.00 30.80 295 GLU A CA 1
ATOM 2307 C C . GLU A 1 295 ? -0.684 -34.057 30.845 1.00 30.80 295 GLU A C 1
ATOM 2309 O O . GLU A 1 295 ? -0.648 -33.201 29.964 1.00 30.80 295 GLU A O 1
ATOM 2314 N N . THR A 1 296 ? -1.619 -34.986 30.918 1.00 28.89 296 THR A N 1
ATOM 2315 C CA . THR A 1 296 ? -2.549 -35.407 29.888 1.00 28.89 296 THR A CA 1
ATOM 2316 C C . THR A 1 296 ? -3.923 -34.845 30.227 1.00 28.89 296 THR A C 1
ATOM 2318 O O . THR A 1 296 ? -4.373 -35.045 31.341 1.00 28.89 296 THR A O 1
ATOM 2321 N N . ARG A 1 297 ? -4.573 -34.232 29.226 1.00 36.53 297 ARG A N 1
ATOM 2322 C CA . ARG A 1 297 ? -6.021 -34.271 28.927 1.00 36.53 297 ARG A CA 1
ATOM 2323 C C . ARG A 1 297 ? -6.992 -33.922 30.069 1.00 36.53 297 ARG A C 1
ATOM 2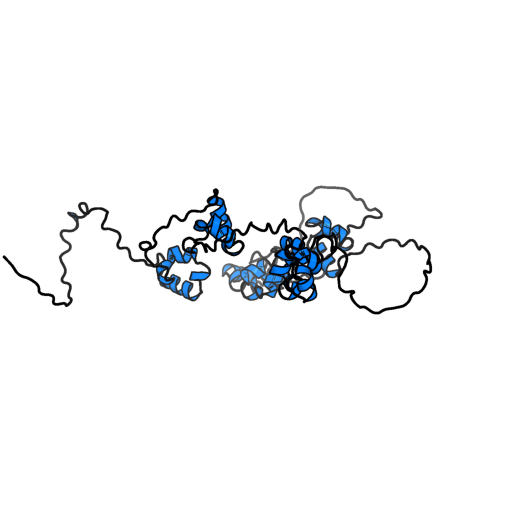325 O O . ARG A 1 297 ? -7.135 -34.706 30.986 1.00 36.53 297 ARG A O 1
ATOM 2332 N N . THR A 1 298 ? -7.835 -32.910 29.848 1.00 25.84 298 THR A N 1
ATOM 2333 C CA . THR A 1 298 ? -9.293 -33.102 29.669 1.00 25.84 298 THR A CA 1
ATOM 2334 C C . THR A 1 298 ? -9.989 -31.804 29.277 1.00 25.84 298 THR A C 1
ATOM 2336 O O . THR A 1 298 ? -9.649 -30.720 29.732 1.00 25.84 298 THR A O 1
ATOM 2339 N N . THR A 1 299 ? -10.980 -31.968 28.409 1.00 44.47 299 THR A N 1
ATOM 2340 C CA . THR A 1 299 ? -12.118 -31.078 28.190 1.00 44.47 299 THR A CA 1
ATOM 2341 C C . THR A 1 299 ? -12.777 -30.686 29.513 1.00 44.47 299 THR A C 1
ATOM 2343 O O . THR A 1 299 ? -13.214 -31.589 30.218 1.00 44.47 299 THR A O 1
ATOM 2346 N N . ASP A 1 300 ? -12.920 -29.391 29.804 1.00 32.16 300 ASP A N 1
ATOM 2347 C CA . ASP A 1 300 ? -14.210 -28.837 30.233 1.00 32.16 300 ASP A CA 1
ATOM 2348 C C . ASP A 1 300 ? -14.247 -27.306 30.114 1.00 32.16 300 ASP A C 1
ATOM 2350 O O . ASP A 1 300 ? -13.238 -26.605 30.217 1.00 32.16 300 ASP A O 1
ATOM 2354 N N . SER A 1 301 ? -15.456 -26.821 29.873 1.00 46.66 301 SER A N 1
ATOM 2355 C CA . SER A 1 301 ? -15.873 -25.438 29.982 1.00 46.66 301 SER A CA 1
ATOM 2356 C C . SER A 1 301 ? -15.731 -24.916 31.416 1.00 46.66 301 SER A C 1
ATOM 2358 O O . SER A 1 301 ? -16.032 -25.612 32.375 1.00 46.66 301 SER A O 1
ATOM 2360 N N . GLY A 1 302 ? -15.409 -23.624 31.531 1.00 40.22 302 GLY A N 1
ATOM 2361 C CA . GLY A 1 302 ? -15.849 -22.773 32.638 1.00 40.22 302 GLY A CA 1
ATOM 2362 C C . GLY A 1 302 ? -14.985 -22.754 33.900 1.00 40.22 302 GLY A C 1
ATOM 2363 O O . GLY A 1 302 ? -15.184 -23.553 34.803 1.00 40.22 302 GLY A O 1
ATOM 2364 N N . THR A 1 303 ? -14.155 -21.714 34.044 1.00 34.81 303 THR A N 1
ATOM 2365 C CA . THR A 1 303 ? -14.335 -20.686 35.096 1.00 34.81 303 THR A CA 1
ATOM 2366 C C . THR A 1 303 ? -13.367 -19.509 34.905 1.00 34.81 303 THR A C 1
ATOM 2368 O O . THR A 1 303 ? -12.153 -19.640 35.026 1.00 34.81 303 THR A O 1
ATOM 2371 N N . ALA A 1 304 ? -13.932 -18.328 34.623 1.00 54.59 304 ALA A N 1
ATOM 2372 C CA . ALA A 1 304 ? -13.361 -17.038 35.022 1.00 54.59 304 ALA A CA 1
ATOM 2373 C C . ALA A 1 304 ? -13.188 -17.030 36.559 1.00 54.59 304 ALA A C 1
ATOM 2375 O O . ALA A 1 304 ? -13.903 -17.755 37.244 1.00 54.59 304 ALA A O 1
ATOM 2376 N N . THR A 1 305 ? -12.241 -16.305 37.156 1.00 42.12 305 THR A N 1
ATOM 2377 C CA . THR A 1 305 ? -12.322 -14.858 37.471 1.00 42.12 305 THR A CA 1
ATOM 2378 C C . THR A 1 305 ? -10.970 -14.403 38.062 1.00 42.12 305 THR A C 1
ATOM 2380 O O . THR A 1 305 ? -10.369 -15.161 38.814 1.00 42.12 305 THR A O 1
ATOM 2383 N N . ALA A 1 306 ? -10.429 -13.211 37.780 1.00 39.69 306 ALA A N 1
ATOM 2384 C CA . ALA A 1 306 ? -10.943 -11.941 38.304 1.00 39.69 306 ALA A CA 1
ATOM 2385 C C . ALA A 1 306 ? -10.760 -10.740 37.347 1.00 39.69 306 ALA A C 1
ATOM 2387 O O . ALA A 1 306 ? -9.790 -10.644 36.597 1.00 39.69 306 ALA A O 1
ATOM 2388 N N . ASN A 1 307 ? -11.754 -9.850 37.389 1.00 51.88 307 ASN A N 1
ATOM 2389 C CA . ASN A 1 307 ? -12.068 -8.757 36.468 1.00 51.88 307 ASN A CA 1
ATOM 2390 C C . ASN A 1 307 ? -10.979 -7.682 36.328 1.00 51.88 307 ASN A C 1
ATOM 2392 O O . ASN A 1 307 ? -10.640 -7.010 37.293 1.00 51.88 307 ASN A O 1
ATOM 2396 N N . TYR A 1 308 ? -10.547 -7.415 35.090 1.00 65.94 308 TYR A N 1
ATOM 2397 C CA . TYR A 1 308 ? -9.829 -6.180 34.725 1.00 65.94 308 TYR A CA 1
ATOM 2398 C C . TYR A 1 308 ? -10.731 -5.148 34.013 1.00 65.94 308 TYR A C 1
ATOM 2400 O O . TYR A 1 308 ? -10.286 -4.050 33.676 1.00 65.94 308 TYR A O 1
ATOM 2408 N N . CYS A 1 309 ? -12.003 -5.484 33.761 1.00 77.00 309 CYS A N 1
ATOM 2409 C CA . CYS A 1 309 ? -12.953 -4.558 33.149 1.00 77.00 309 CYS A CA 1
ATOM 2410 C C . CYS A 1 309 ? -13.932 -3.996 34.175 1.00 77.00 309 CYS A C 1
ATOM 2412 O O . CYS A 1 309 ? -15.084 -4.420 34.276 1.00 77.00 309 CYS A O 1
ATOM 2414 N N . GLU A 1 310 ? -13.449 -3.025 34.936 1.00 83.75 310 GLU A N 1
ATOM 2415 C CA . GLU A 1 310 ? -14.257 -2.248 35.864 1.00 83.75 310 GLU A CA 1
ATOM 2416 C C . GLU A 1 310 ? -14.119 -0.762 35.543 1.00 83.75 310 GLU A C 1
ATOM 2418 O O . GLU A 1 310 ? -13.162 -0.326 34.896 1.00 83.75 310 GLU A O 1
ATOM 2423 N N . ASP A 1 311 ? -15.123 0.003 35.953 1.00 86.75 311 ASP A N 1
ATOM 2424 C CA . ASP A 1 311 ? -15.061 1.454 35.898 1.00 86.75 311 ASP A CA 1
ATOM 2425 C C . ASP A 1 311 ? -14.266 1.964 37.095 1.00 86.75 311 ASP A C 1
ATOM 2427 O O . ASP A 1 311 ? -14.449 1.507 38.220 1.00 86.75 311 ASP A O 1
ATOM 2431 N N . SER A 1 312 ? -13.401 2.937 36.848 1.00 83.12 312 SER A N 1
ATOM 2432 C CA . SER A 1 312 ? -12.572 3.573 37.873 1.00 83.12 312 SER A CA 1
ATOM 2433 C C . SER A 1 312 ? -13.364 4.598 38.686 1.00 83.12 312 SER A C 1
ATOM 2435 O O . SER A 1 312 ? -12.925 4.998 39.759 1.00 83.12 312 SER A O 1
ATOM 2437 N N . GLU A 1 313 ? -14.528 5.030 38.188 1.00 78.56 313 GLU A N 1
ATOM 2438 C CA . GLU A 1 313 ? -15.348 6.064 38.812 1.00 78.56 313 GLU A CA 1
ATOM 2439 C C . GLU A 1 313 ? -16.835 5.715 38.820 1.00 78.56 313 GLU A C 1
ATOM 2441 O O . GLU A 1 313 ? -17.388 5.191 37.853 1.00 78.56 313 GLU A O 1
ATOM 2446 N N . ALA A 1 314 ? -17.520 6.105 39.898 1.00 86.44 314 ALA A N 1
ATOM 2447 C CA . ALA A 1 314 ? -18.960 5.899 40.051 1.00 86.44 314 ALA A CA 1
ATOM 2448 C C . ALA A 1 314 ? -19.794 6.637 38.982 1.00 86.44 314 ALA A C 1
ATOM 2450 O O . ALA A 1 314 ? -20.901 6.211 38.654 1.00 86.44 314 ALA A O 1
ATOM 2451 N N . GLY A 1 315 ? -19.264 7.729 38.414 1.00 85.62 315 GLY A N 1
ATOM 2452 C CA . GLY A 1 315 ? -19.923 8.520 37.370 1.00 85.62 315 GLY A CA 1
ATOM 2453 C C . GLY A 1 315 ? -19.945 7.864 35.985 1.00 85.62 315 GLY A C 1
ATOM 2454 O O . GLY A 1 315 ? -20.721 8.289 35.127 1.00 85.62 315 GLY A O 1
ATOM 2455 N N . CYS A 1 316 ? -19.154 6.811 35.762 1.00 88.12 316 CYS A N 1
ATOM 2456 C CA . CYS A 1 316 ? -18.923 6.221 34.443 1.00 88.12 316 CYS A CA 1
ATOM 2457 C C . CYS A 1 316 ? -20.196 5.764 33.723 1.00 88.12 316 CYS A C 1
ATOM 2459 O O . CYS A 1 316 ? -20.353 6.041 32.533 1.00 88.12 316 CYS A O 1
ATOM 2461 N N . ALA A 1 317 ? -21.144 5.149 34.434 1.00 90.25 317 ALA A N 1
ATOM 2462 C CA . ALA A 1 317 ? -22.411 4.720 33.839 1.00 90.25 317 ALA A CA 1
ATOM 2463 C C . ALA A 1 317 ? -23.250 5.916 33.359 1.00 90.25 317 ALA A C 1
ATOM 2465 O O . ALA A 1 317 ? -23.859 5.882 32.286 1.00 90.25 317 ALA A O 1
ATOM 2466 N N . GLY A 1 318 ? -23.244 7.005 34.133 1.00 85.06 318 GLY A N 1
ATOM 2467 C CA . GLY A 1 318 ? -23.898 8.257 33.769 1.00 85.06 318 GLY A CA 1
ATOM 2468 C C . GLY A 1 318 ? -23.233 8.905 32.558 1.00 85.06 318 GLY A C 1
ATOM 2469 O O . GLY A 1 318 ? -23.917 9.264 31.602 1.00 85.06 318 GLY A O 1
ATOM 2470 N N . TRP A 1 319 ? -21.907 9.010 32.555 1.00 85.25 319 TRP A N 1
ATOM 2471 C CA . TRP A 1 319 ? -21.151 9.608 31.454 1.00 85.25 319 TRP A CA 1
ATOM 2472 C C . TRP A 1 319 ? -21.274 8.805 30.161 1.00 85.25 319 TRP A C 1
ATOM 2474 O O . TRP A 1 319 ? -21.528 9.382 29.102 1.00 85.25 319 TRP A O 1
ATOM 2484 N N . ALA A 1 320 ? -21.206 7.478 30.230 1.00 87.81 320 ALA A N 1
ATOM 2485 C CA . ALA A 1 320 ? -21.429 6.626 29.069 1.00 87.81 320 ALA A CA 1
ATOM 2486 C C . ALA A 1 320 ? -22.825 6.834 28.470 1.00 87.81 320 ALA A C 1
ATOM 2488 O O . ALA A 1 320 ? -22.946 7.043 27.262 1.00 87.81 320 ALA A O 1
ATOM 2489 N N . LYS A 1 321 ? -23.867 6.898 29.312 1.00 88.56 321 LYS A N 1
ATOM 2490 C CA . LYS A 1 321 ? -25.245 7.181 28.875 1.00 88.56 321 LYS A CA 1
ATOM 2491 C C . LYS A 1 321 ? -25.388 8.544 28.183 1.00 88.56 321 LYS A C 1
ATOM 2493 O O . LYS A 1 321 ? -26.215 8.684 27.289 1.00 88.56 321 LYS A O 1
ATOM 2498 N N . HIS A 1 322 ? -24.578 9.530 28.566 1.00 84.19 322 HIS A N 1
ATOM 2499 C CA . HIS A 1 322 ? -24.555 10.863 27.950 1.00 84.19 322 HIS A CA 1
ATOM 2500 C C . HIS A 1 322 ? -23.535 10.989 26.798 1.00 84.19 322 HIS A C 1
ATOM 2502 O O . HIS A 1 322 ? -23.256 12.097 26.342 1.00 84.19 322 HIS A O 1
ATOM 2508 N N . GLY A 1 323 ? -22.972 9.878 26.305 1.00 81.56 323 GLY A N 1
ATOM 2509 C CA . GLY A 1 323 ? -22.104 9.853 25.120 1.00 81.56 323 GLY A CA 1
ATOM 2510 C C . GLY A 1 323 ? -20.647 10.259 25.367 1.00 81.56 323 GLY A C 1
ATOM 2511 O O . GLY A 1 323 ? -19.895 10.500 24.420 1.00 81.56 323 GLY A O 1
ATOM 2512 N N . PHE A 1 324 ? -20.196 10.322 26.621 1.00 83.19 324 PHE A N 1
ATOM 2513 C CA . PHE A 1 324 ? -18.825 10.735 26.946 1.00 83.19 324 PHE A CA 1
ATOM 2514 C C . PHE A 1 324 ? -17.757 9.723 26.510 1.00 83.19 324 PHE A C 1
ATOM 2516 O O . PHE A 1 324 ? -16.619 10.123 26.274 1.00 83.19 324 PHE A O 1
ATOM 2523 N N . CYS A 1 325 ? -18.118 8.452 26.303 1.00 82.81 325 CYS A N 1
ATOM 2524 C CA . CYS A 1 325 ? -17.237 7.447 25.688 1.00 82.81 325 CYS A CA 1
ATOM 2525 C C . CYS A 1 325 ? -16.755 7.855 24.292 1.00 82.81 325 CYS A C 1
ATOM 2527 O O . CYS A 1 325 ? -15.714 7.402 23.828 1.00 82.81 325 CYS A O 1
ATOM 2529 N N . ASP A 1 326 ? -17.523 8.717 23.635 1.00 83.06 326 ASP A N 1
ATOM 2530 C CA . ASP A 1 326 ? -17.294 9.157 22.275 1.00 83.06 326 ASP A CA 1
ATOM 2531 C C . ASP A 1 326 ? -16.813 10.614 22.254 1.00 83.06 326 ASP A C 1
ATOM 2533 O O . ASP A 1 326 ? -15.891 10.945 21.514 1.00 83.06 326 ASP A O 1
ATOM 2537 N N . SER A 1 327 ? -17.395 11.487 23.077 1.00 81.75 327 SER A N 1
ATOM 2538 C CA . SER A 1 327 ? -17.009 12.906 23.144 1.00 81.75 327 SER A CA 1
ATOM 2539 C C . SER A 1 327 ? -15.701 13.150 23.901 1.00 81.75 327 SER A C 1
ATOM 2541 O O . SER A 1 327 ? -15.003 14.119 23.620 1.00 81.75 327 SER A O 1
ATOM 2543 N N . ASN A 1 328 ? -15.346 12.270 24.838 1.00 79.81 328 ASN A N 1
ATOM 2544 C CA . ASN A 1 328 ? -14.064 12.289 25.538 1.00 79.81 328 ASN A CA 1
ATOM 2545 C C . ASN A 1 328 ? -13.503 10.854 25.644 1.00 79.81 328 ASN A C 1
ATOM 2547 O O . ASN A 1 328 ? -13.460 10.264 26.730 1.00 79.81 328 ASN A O 1
ATOM 2551 N N . PRO A 1 329 ? -13.098 10.269 24.503 1.00 78.31 329 PRO A N 1
ATOM 2552 C CA . PRO A 1 329 ? -12.750 8.856 24.408 1.00 78.31 329 PRO A CA 1
ATOM 2553 C C . PRO A 1 329 ? -11.442 8.533 25.136 1.00 78.31 329 PRO A C 1
ATOM 2555 O O . PRO A 1 329 ? -11.334 7.475 25.741 1.00 78.31 329 PRO A O 1
ATOM 2558 N N . LYS A 1 330 ? -10.473 9.459 25.164 1.00 79.31 330 LYS A N 1
ATOM 2559 C CA . LYS A 1 330 ? -9.182 9.269 25.849 1.00 79.31 330 LYS A CA 1
ATOM 2560 C C . LYS A 1 330 ? -9.358 9.027 27.349 1.00 79.31 330 LYS A C 1
ATOM 2562 O O . LYS A 1 330 ? -8.709 8.152 27.907 1.00 79.31 330 LYS A O 1
ATOM 2567 N N . TYR A 1 331 ? -10.255 9.779 27.987 1.00 81.75 331 TYR A N 1
ATOM 2568 C CA . TYR A 1 331 ? -10.564 9.599 29.401 1.00 81.75 331 TYR A CA 1
ATOM 2569 C C . TYR A 1 331 ? -11.487 8.402 29.623 1.00 81.75 331 TYR A C 1
ATOM 2571 O O . TYR A 1 331 ? -11.169 7.478 30.363 1.00 81.75 331 TYR A O 1
ATOM 2579 N N . ASN A 1 332 ? -12.639 8.392 28.955 1.00 84.75 332 ASN A N 1
ATOM 2580 C CA . ASN A 1 332 ? -13.708 7.461 29.298 1.00 84.75 332 ASN A CA 1
ATOM 2581 C C . ASN A 1 332 ? -13.403 6.027 28.851 1.00 84.75 332 ASN A C 1
ATOM 2583 O O . ASN A 1 332 ? -13.812 5.091 29.523 1.00 84.75 332 ASN A O 1
ATOM 2587 N N . LEU A 1 333 ? -12.637 5.809 27.781 1.00 81.88 333 LEU A N 1
ATOM 2588 C CA . LEU A 1 333 ? -12.238 4.448 27.404 1.00 81.88 333 LEU A CA 1
ATOM 2589 C C . LEU A 1 333 ? -11.125 3.896 28.301 1.00 81.88 333 LEU A C 1
ATOM 2591 O O . LEU A 1 333 ? -11.040 2.679 28.458 1.00 81.88 333 LEU A O 1
ATOM 2595 N N . LEU A 1 334 ? -10.315 4.764 28.917 1.00 80.38 334 LEU A N 1
ATOM 2596 C CA . LEU A 1 334 ? -9.273 4.369 29.865 1.00 80.38 334 LEU A CA 1
ATOM 2597 C C . LEU A 1 334 ? -9.835 4.144 31.276 1.00 80.38 334 LEU A C 1
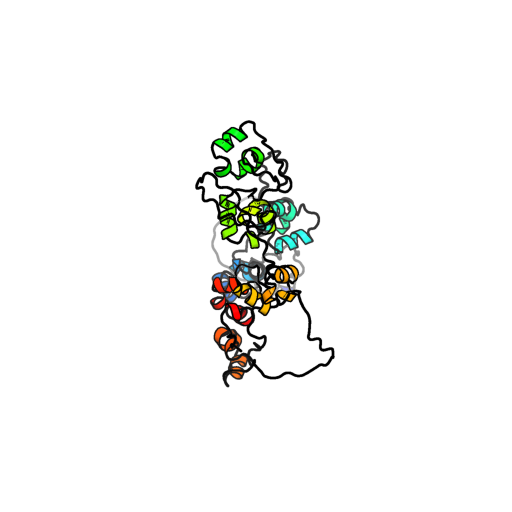ATOM 2599 O O . LEU A 1 334 ? -9.482 3.155 31.912 1.00 80.38 334 LEU A O 1
ATOM 2603 N N . PHE A 1 335 ? -10.711 5.027 31.761 1.00 82.62 335 PHE A N 1
ATOM 2604 C CA . PHE A 1 335 ? -11.207 4.997 33.141 1.00 82.62 335 PHE A CA 1
ATOM 2605 C C . PHE A 1 335 ? -12.606 4.390 33.277 1.00 82.62 335 PHE A C 1
ATOM 2607 O O . PHE A 1 335 ? -12.887 3.766 34.291 1.00 82.62 335 PHE A O 1
ATOM 2614 N N . CYS A 1 336 ? -13.465 4.484 32.262 1.00 86.88 336 CYS A N 1
ATOM 2615 C CA . CYS A 1 336 ? -14.831 3.944 32.265 1.00 86.88 336 CYS A CA 1
ATOM 2616 C C . CYS A 1 336 ? -14.956 2.712 31.361 1.00 86.88 336 CYS A C 1
ATOM 2618 O O . CYS A 1 336 ? -15.852 2.612 30.518 1.00 86.88 336 CYS A O 1
ATOM 2620 N N . LYS A 1 337 ? -14.011 1.776 31.503 1.00 84.94 337 LYS A N 1
ATOM 2621 C CA . LYS A 1 337 ? -13.862 0.616 30.614 1.00 84.94 337 LYS A CA 1
ATOM 2622 C C . LYS A 1 337 ? -15.135 -0.216 30.528 1.00 84.94 337 LYS A C 1
ATOM 2624 O O . LYS A 1 337 ? -15.525 -0.610 29.433 1.00 84.94 337 LYS A O 1
ATOM 2629 N N . LYS A 1 338 ? -15.799 -0.466 31.656 1.00 87.94 338 LYS A N 1
ATOM 2630 C CA . LYS A 1 338 ? -17.012 -1.285 31.701 1.00 87.94 338 LYS A CA 1
ATOM 2631 C C . LYS A 1 338 ? -18.185 -0.532 31.087 1.00 87.94 338 LYS A C 1
ATOM 2633 O O . LYS A 1 338 ? -18.826 -1.047 30.176 1.00 87.94 338 LYS A O 1
ATOM 2638 N N . SER A 1 339 ? -18.421 0.702 31.521 1.00 91.50 339 SER A N 1
ATOM 2639 C CA . SER A 1 339 ? -19.523 1.527 31.017 1.00 91.50 339 SER A CA 1
ATOM 2640 C C . SER A 1 339 ? -19.389 1.874 29.530 1.00 91.50 339 SER A C 1
ATOM 2642 O O . SER A 1 339 ? -20.398 2.014 28.844 1.00 91.50 339 SER A O 1
ATOM 2644 N N . CYS A 1 340 ? -18.166 1.967 29.004 1.00 86.12 340 CYS A N 1
ATOM 2645 C CA . CYS A 1 340 ? -17.904 2.224 27.587 1.00 86.12 340 CYS A CA 1
ATOM 2646 C C . CYS A 1 340 ? -17.721 0.962 26.727 1.00 86.12 340 CYS A C 1
ATOM 2648 O O . CYS A 1 340 ? -17.349 1.085 25.553 1.00 86.12 340 CYS A O 1
ATOM 2650 N N . ASN A 1 341 ? -17.969 -0.230 27.286 1.00 84.81 341 ASN A N 1
ATOM 2651 C CA . ASN A 1 341 ? -17.749 -1.530 26.640 1.00 84.81 341 ASN A CA 1
ATOM 2652 C C . ASN A 1 341 ? -16.320 -1.712 26.087 1.00 84.81 341 ASN A C 1
ATOM 2654 O O . ASN A 1 341 ? -16.106 -2.372 25.072 1.00 84.81 341 ASN A O 1
ATOM 2658 N N . ASN A 1 342 ? -15.323 -1.134 26.756 1.00 81.06 342 ASN A N 1
ATOM 2659 C CA . ASN A 1 342 ? -13.909 -1.221 26.404 1.00 81.06 342 ASN A CA 1
ATOM 2660 C C . ASN A 1 342 ? -13.181 -2.328 27.193 1.00 81.06 342 ASN A C 1
ATOM 2662 O O . ASN A 1 342 ? -12.149 -2.100 27.821 1.00 81.06 342 ASN A O 1
ATOM 2666 N N . CYS A 1 343 ? -13.740 -3.542 27.185 1.00 76.81 343 CYS A N 1
ATOM 2667 C CA . CYS A 1 343 ? -13.257 -4.676 27.986 1.00 76.81 343 CYS A CA 1
ATOM 2668 C C . CYS A 1 343 ? -12.293 -5.620 27.254 1.00 76.81 343 CYS A C 1
ATOM 2670 O O . CYS A 1 343 ? -11.892 -6.637 27.815 1.00 76.81 343 CYS A O 1
ATOM 2672 N N . ASN A 1 344 ? -11.906 -5.310 26.015 1.00 73.56 344 ASN A N 1
ATOM 2673 C CA . ASN A 1 344 ? -11.150 -6.224 25.147 1.00 73.56 344 ASN A CA 1
ATOM 2674 C C . ASN A 1 344 ? -9.669 -6.418 25.539 1.00 73.56 344 ASN A C 1
ATOM 2676 O O . ASN A 1 344 ? -8.921 -7.070 24.809 1.00 73.56 344 ASN A O 1
ATOM 2680 N N . GLY A 1 345 ? -9.256 -5.892 26.695 1.00 70.50 345 GLY A N 1
ATOM 2681 C CA . GLY A 1 345 ? -7.874 -5.907 27.159 1.00 70.50 345 GLY A CA 1
ATOM 2682 C C . GLY A 1 345 ? -7.004 -4.861 26.460 1.00 70.50 345 GLY A C 1
ATOM 2683 O O . GLY A 1 345 ? -7.385 -4.276 25.451 1.00 70.50 345 GLY A O 1
ATOM 2684 N N . CYS A 1 346 ? -5.820 -4.624 27.022 1.00 75.88 346 CYS A N 1
ATOM 2685 C CA . CYS A 1 346 ? -4.868 -3.643 26.513 1.00 75.88 346 CYS A CA 1
ATOM 2686 C C . CYS A 1 346 ? -4.150 -4.200 25.276 1.00 75.88 346 CYS A C 1
ATOM 2688 O O . CYS A 1 346 ? -3.183 -4.946 25.404 1.00 75.88 346 CYS A O 1
ATOM 2690 N N . ARG A 1 347 ? -4.662 -3.910 24.076 1.00 77.94 347 ARG A N 1
ATOM 2691 C CA . ARG A 1 347 ? -4.083 -4.395 22.814 1.00 77.94 347 ARG A CA 1
ATOM 2692 C C . ARG A 1 347 ? -4.362 -3.458 21.647 1.00 77.94 347 ARG A C 1
ATOM 2694 O O . ARG A 1 347 ? -5.320 -2.688 21.674 1.00 77.94 347 ARG A O 1
ATOM 2701 N N . ASP A 1 348 ? -3.552 -3.596 20.609 1.00 82.25 348 ASP A N 1
ATOM 2702 C CA . ASP A 1 348 ? -3.851 -3.063 19.286 1.00 82.25 348 ASP A CA 1
ATOM 2703 C C . ASP A 1 348 ? -4.563 -4.151 18.471 1.00 82.25 348 ASP A C 1
ATOM 2705 O O . ASP A 1 348 ? -4.144 -5.308 18.466 1.00 82.25 348 ASP A O 1
ATOM 2709 N N . THR A 1 349 ? -5.680 -3.806 17.837 1.00 76.81 349 THR A N 1
ATOM 2710 C CA . THR A 1 349 ? -6.461 -4.688 16.961 1.00 76.81 349 THR A CA 1
ATOM 2711 C C . THR A 1 349 ? -6.110 -4.490 15.493 1.00 76.81 349 THR A C 1
ATOM 2713 O O . THR A 1 349 ? -6.290 -5.419 14.716 1.00 76.81 349 THR A O 1
ATOM 2716 N N . GLU A 1 350 ? -5.600 -3.312 15.119 1.00 76.75 350 GLU A N 1
ATOM 2717 C CA . GLU A 1 350 ? -5.158 -3.015 13.754 1.00 76.75 350 GLU A CA 1
ATOM 2718 C C . GLU A 1 350 ? -3.635 -3.074 13.643 1.00 76.75 350 GLU A C 1
ATOM 2720 O O . GLU A 1 350 ? -2.902 -2.565 14.492 1.00 76.75 350 GLU A O 1
ATOM 2725 N N . PHE A 1 351 ? -3.136 -3.642 12.549 1.00 74.25 351 PHE A N 1
ATOM 2726 C CA . PHE A 1 351 ? -1.695 -3.791 12.330 1.00 74.25 351 PHE A CA 1
ATOM 2727 C C . PHE A 1 351 ? -0.970 -2.447 12.115 1.00 74.25 351 PHE A C 1
ATOM 2729 O O . PHE A 1 351 ? 0.222 -2.339 12.392 1.00 74.25 351 PHE A O 1
ATOM 2736 N N . LEU A 1 352 ? -1.685 -1.406 11.665 1.00 76.94 352 LEU A N 1
ATOM 2737 C CA . LEU A 1 352 ? -1.144 -0.056 11.444 1.00 76.94 352 LEU A CA 1
ATOM 2738 C C . LEU A 1 352 ? -1.183 0.844 12.686 1.00 76.94 352 LEU A C 1
ATOM 2740 O O . LEU A 1 352 ? -0.762 1.999 12.608 1.00 76.94 352 LEU A O 1
ATOM 2744 N N . CYS A 1 353 ? -1.643 0.346 13.837 1.00 78.56 353 CYS A N 1
ATOM 2745 C CA . CYS A 1 353 ? -1.806 1.154 15.046 1.00 78.56 353 CYS A CA 1
ATOM 2746 C C . CYS A 1 353 ? -0.543 1.923 15.457 1.00 78.56 353 CYS A C 1
ATOM 2748 O O . CYS A 1 353 ? -0.640 3.098 15.816 1.00 78.56 353 CYS A O 1
ATOM 2750 N N . ALA A 1 354 ? 0.637 1.309 15.333 1.00 78.88 354 ALA A N 1
ATOM 2751 C CA . ALA A 1 354 ? 1.907 1.953 15.664 1.00 78.88 354 ALA A CA 1
ATOM 2752 C C . ALA A 1 354 ? 2.242 3.121 14.717 1.00 78.88 354 ALA A C 1
ATOM 2754 O O . ALA A 1 354 ? 2.735 4.160 15.159 1.00 78.88 354 ALA A O 1
ATOM 2755 N N . VAL A 1 355 ? 1.942 2.970 13.422 1.00 73.25 355 VAL A N 1
ATOM 2756 C CA . VAL A 1 355 ? 2.171 4.000 12.396 1.00 73.25 355 VAL A CA 1
ATOM 2757 C C . VAL A 1 355 ? 1.209 5.164 12.607 1.00 73.25 355 VAL A C 1
ATOM 2759 O O . VAL A 1 355 ? 1.635 6.304 12.768 1.00 73.25 355 VAL A O 1
ATOM 2762 N N . TRP A 1 356 ? -0.087 4.876 12.730 1.00 81.44 356 TRP A N 1
ATOM 2763 C CA . TRP A 1 356 ? -1.103 5.899 12.964 1.00 81.44 356 TRP A CA 1
ATOM 2764 C C . TRP A 1 356 ? -0.875 6.660 14.272 1.00 81.44 356 TRP A C 1
ATOM 2766 O O . TRP A 1 356 ? -1.055 7.879 14.322 1.00 81.44 356 TRP A O 1
ATOM 2776 N N . ALA A 1 357 ? -0.440 5.976 15.333 1.00 82.00 357 ALA A N 1
ATOM 2777 C CA . ALA A 1 357 ? -0.082 6.638 16.581 1.00 82.00 357 ALA A CA 1
ATOM 2778 C C . ALA A 1 357 ? 1.097 7.605 16.403 1.00 82.00 357 ALA A C 1
ATOM 2780 O O . ALA A 1 357 ? 1.027 8.737 16.886 1.00 82.00 357 ALA A O 1
ATOM 2781 N N . LYS A 1 358 ? 2.134 7.200 15.657 1.00 79.94 358 LYS A N 1
ATOM 2782 C CA . LYS A 1 358 ? 3.286 8.054 15.327 1.00 79.94 358 LYS A CA 1
ATOM 2783 C C . LYS A 1 358 ? 2.886 9.286 14.506 1.00 79.94 358 LYS A C 1
ATOM 2785 O O . LYS A 1 358 ? 3.406 10.368 14.762 1.00 79.94 358 LYS A O 1
ATOM 2790 N N . ASP A 1 359 ? 1.915 9.153 13.606 1.00 83.56 359 ASP A N 1
ATOM 2791 C CA . ASP A 1 359 ? 1.404 10.248 12.761 1.00 83.56 359 ASP A CA 1
ATOM 2792 C C . ASP A 1 359 ? 0.378 11.161 13.478 1.00 83.56 359 ASP A C 1
ATOM 2794 O O . ASP A 1 359 ? -0.258 12.049 12.882 1.00 83.56 359 ASP A O 1
ATOM 2798 N N . GLY A 1 360 ? 0.201 10.957 14.788 1.00 86.62 360 GLY A N 1
ATOM 2799 C CA . GLY A 1 360 ? -0.648 11.776 15.653 1.00 86.62 360 GLY A CA 1
ATOM 2800 C C . GLY A 1 360 ? -2.137 11.439 15.571 1.00 86.62 360 GLY A C 1
ATOM 2801 O O . GLY A 1 360 ? -2.979 12.237 15.986 1.00 86.62 360 GLY A O 1
ATOM 2802 N N . HIS A 1 361 ? -2.508 10.265 15.048 1.00 84.44 361 HIS A N 1
ATOM 2803 C CA . HIS A 1 361 ? -3.917 9.874 14.960 1.00 84.44 361 HIS A CA 1
ATOM 2804 C C . HIS A 1 361 ? -4.541 9.644 16.338 1.00 84.44 361 HIS A C 1
ATOM 2806 O O . HIS A 1 361 ? -5.757 9.756 16.461 1.00 84.44 361 HIS A O 1
ATOM 2812 N N . CYS A 1 362 ? -3.746 9.390 17.382 1.00 85.25 362 CYS A N 1
ATOM 2813 C CA . CYS A 1 362 ? -4.255 9.282 18.751 1.00 85.25 362 CYS A CA 1
ATOM 2814 C C . CYS A 1 362 ? -4.979 10.552 19.223 1.00 85.25 362 CYS A C 1
ATOM 2816 O O . CYS A 1 362 ? -5.893 10.441 20.035 1.00 85.25 362 CYS A O 1
ATOM 2818 N N . ASP A 1 363 ? -4.609 11.725 18.696 1.00 85.75 363 ASP A N 1
ATOM 2819 C CA . ASP A 1 363 ? -5.257 13.002 19.011 1.00 85.75 363 ASP A CA 1
ATOM 2820 C C . ASP A 1 363 ? -6.225 13.455 17.904 1.00 85.75 363 ASP A C 1
ATOM 2822 O O . ASP A 1 363 ? -7.269 14.029 18.205 1.00 85.75 363 ASP A O 1
ATOM 2826 N N . LYS A 1 364 ? -5.931 13.153 16.627 1.00 88.25 364 LYS A N 1
ATOM 2827 C CA . LYS A 1 364 ? -6.808 13.495 15.485 1.00 88.25 364 LYS A CA 1
ATOM 2828 C C . LYS A 1 364 ? -8.059 12.611 15.405 1.00 88.25 364 LYS A C 1
ATOM 2830 O O . LYS A 1 364 ? -9.132 13.087 15.055 1.00 88.25 364 LYS A O 1
ATOM 2835 N N . ASN A 1 365 ? -7.919 11.329 15.744 1.00 82.69 365 ASN A N 1
ATOM 2836 C CA . ASN A 1 365 ? -8.950 10.291 15.635 1.00 82.69 365 ASN A CA 1
ATOM 2837 C C . ASN A 1 365 ? -9.109 9.500 16.948 1.00 82.69 365 ASN A C 1
ATOM 2839 O O . ASN A 1 365 ? -9.077 8.264 16.951 1.00 82.69 365 ASN A O 1
ATOM 2843 N N . PRO A 1 366 ? -9.304 10.185 18.087 1.00 79.56 366 PRO A N 1
ATOM 2844 C CA . PRO A 1 366 ? -9.149 9.577 19.402 1.00 79.56 366 PRO A CA 1
ATOM 2845 C C . PRO A 1 366 ? -10.229 8.521 19.685 1.00 79.56 366 PRO A C 1
ATOM 2847 O O . PRO A 1 366 ? -9.976 7.567 20.408 1.00 79.56 366 PRO A O 1
ATOM 2850 N N . ARG A 1 367 ? -11.417 8.623 19.068 1.00 80.25 367 ARG A N 1
ATOM 2851 C CA . ARG A 1 367 ? -12.486 7.613 19.186 1.00 80.25 367 ARG A CA 1
ATOM 2852 C C . ARG A 1 367 ? -12.055 6.243 18.669 1.00 80.25 367 ARG A C 1
ATOM 2854 O O . ARG A 1 367 ? -12.232 5.244 19.356 1.00 80.25 367 ARG A O 1
ATOM 2861 N N . TYR A 1 368 ? -11.519 6.207 17.454 1.00 83.88 368 TYR A N 1
ATOM 2862 C CA . TYR A 1 368 ? -11.111 4.967 16.803 1.00 83.88 368 TYR A CA 1
ATOM 2863 C C . TYR A 1 368 ? -9.841 4.427 17.454 1.00 83.88 368 TYR A C 1
ATOM 2865 O O . TYR A 1 368 ? -9.786 3.288 17.915 1.00 83.88 368 TYR A O 1
ATOM 2873 N N . MET A 1 369 ? -8.844 5.299 17.580 1.00 87.12 369 MET A N 1
ATOM 2874 C CA . MET A 1 369 ? -7.525 4.922 18.059 1.00 87.12 369 MET A CA 1
ATOM 2875 C C . MET A 1 369 ? -7.545 4.410 19.504 1.00 87.12 369 MET A C 1
ATOM 2877 O O . MET A 1 369 ? -6.869 3.441 19.810 1.00 87.12 369 MET A O 1
ATOM 2881 N N . MET A 1 370 ? -8.364 4.969 20.395 1.00 83.00 370 MET A N 1
ATOM 2882 C CA . MET A 1 370 ? -8.430 4.498 21.789 1.00 83.00 370 MET A CA 1
ATOM 2883 C C . MET A 1 370 ? -9.234 3.196 21.961 1.00 83.00 370 MET A C 1
ATOM 2885 O O . MET A 1 370 ? -9.151 2.579 23.017 1.00 83.00 370 MET A O 1
ATOM 2889 N N . ARG A 1 371 ? -10.008 2.762 20.953 1.00 84.19 371 ARG A N 1
ATOM 2890 C CA . ARG A 1 371 ? -10.720 1.467 20.964 1.00 84.19 371 ARG A CA 1
ATOM 2891 C C . ARG A 1 371 ? -9.909 0.365 20.290 1.00 84.19 371 ARG A C 1
ATOM 2893 O O . ARG A 1 371 ? -9.902 -0.761 20.781 1.00 84.19 371 ARG A O 1
ATOM 2900 N N . HIS A 1 372 ? -9.220 0.705 19.204 1.00 83.25 372 HIS A N 1
ATOM 2901 C CA . HIS A 1 372 ? -8.539 -0.247 18.328 1.00 83.25 372 HIS A CA 1
ATOM 2902 C C . HIS A 1 372 ? -7.014 -0.222 18.452 1.00 83.25 372 HIS A C 1
ATOM 2904 O O . HIS A 1 372 ? -6.370 -1.194 18.097 1.00 83.25 372 HIS A O 1
ATOM 2910 N N . CYS A 1 373 ? -6.420 0.852 18.966 1.00 85.25 373 CYS A N 1
ATOM 2911 C CA . CYS A 1 373 ? -4.970 1.058 19.030 1.00 85.25 373 CYS A CA 1
ATOM 2912 C C . CYS A 1 373 ? -4.520 1.431 20.446 1.00 85.25 373 CYS A C 1
ATOM 2914 O O . CYS A 1 373 ? -3.824 2.428 20.669 1.00 85.25 373 CYS A O 1
ATOM 2916 N N . GLN A 1 374 ? -4.988 0.658 21.427 1.00 82.88 374 GLN A N 1
ATOM 2917 C CA . GLN A 1 374 ? -4.896 1.018 22.836 1.00 82.88 374 GLN A CA 1
ATOM 2918 C C . GLN A 1 374 ? -3.453 1.028 23.351 1.00 82.88 374 GLN A C 1
ATOM 2920 O O . GLN A 1 374 ? -3.088 1.905 24.133 1.00 82.88 374 GLN A O 1
ATOM 2925 N N . MET A 1 375 ? -2.616 0.098 22.887 1.00 85.00 375 MET A N 1
ATOM 2926 C CA . MET A 1 375 ? -1.201 0.028 23.262 1.00 85.00 375 MET A CA 1
ATOM 2927 C C . MET A 1 375 ? -0.421 1.151 22.584 1.00 85.00 375 MET A C 1
ATOM 2929 O O . MET A 1 375 ? 0.274 1.919 23.255 1.00 85.00 375 MET A O 1
ATOM 2933 N N . SER A 1 376 ? -0.596 1.301 21.269 1.00 87.00 376 SER A N 1
ATOM 2934 C CA . SER A 1 376 ? 0.099 2.322 20.480 1.00 87.00 376 SER A CA 1
ATOM 2935 C C . SER A 1 376 ? -0.219 3.746 20.942 1.00 87.00 376 SER A C 1
ATOM 2937 O O . SER A 1 376 ? 0.672 4.593 20.997 1.00 87.00 376 SER A O 1
ATOM 2939 N N . CYS A 1 377 ? -1.462 4.010 21.351 1.00 84.31 377 CYS A N 1
ATOM 2940 C CA . CYS A 1 377 ? -1.864 5.313 21.879 1.00 84.31 377 CYS A CA 1
ATOM 2941 C C . CYS A 1 377 ? -1.663 5.488 23.383 1.00 84.31 377 CYS A C 1
ATOM 2943 O O . CYS A 1 377 ? -2.048 6.531 23.919 1.00 84.31 377 CYS A O 1
ATOM 2945 N N . ARG A 1 378 ? -1.081 4.496 24.074 1.00 80.56 378 ARG A N 1
ATOM 2946 C CA . ARG A 1 378 ? -0.953 4.484 25.543 1.00 80.56 378 ARG A CA 1
ATOM 2947 C C . ARG A 1 378 ? -2.301 4.740 26.234 1.00 80.56 378 ARG A C 1
ATOM 2949 O O . ARG A 1 378 ? -2.375 5.400 27.267 1.00 80.56 378 ARG A O 1
ATOM 2956 N N . ALA A 1 379 ? -3.367 4.228 25.627 1.00 76.12 379 ALA A N 1
ATOM 2957 C CA . ALA A 1 379 ? -4.748 4.293 26.097 1.00 76.12 379 ALA A CA 1
ATOM 2958 C C . ALA A 1 379 ? -5.051 3.252 27.181 1.00 76.12 379 ALA A C 1
ATOM 2960 O O . ALA A 1 379 ? -6.182 3.137 27.647 1.00 76.12 379 ALA A O 1
ATOM 2961 N N . CYS A 1 380 ? -4.060 2.439 27.528 1.00 73.56 380 CYS A N 1
ATOM 2962 C CA . CYS A 1 380 ? -4.132 1.405 28.535 1.00 73.56 380 CYS A CA 1
ATOM 2963 C C . CYS A 1 380 ? -2.728 1.157 29.098 1.00 73.56 380 CYS A C 1
ATOM 2965 O O . CYS A 1 380 ? -1.720 1.458 28.455 1.00 73.56 380 CYS A O 1
ATOM 2967 N N . TYR A 1 381 ? -2.668 0.610 30.308 1.00 61.78 381 TYR A N 1
ATOM 2968 C CA . TYR A 1 381 ? -1.420 0.229 30.958 1.00 61.78 381 TYR A CA 1
ATOM 2969 C C . TYR A 1 381 ? -1.430 -1.279 31.182 1.00 61.78 381 TYR A C 1
ATOM 2971 O O . TYR A 1 381 ? -2.354 -1.811 31.800 1.00 61.78 381 TYR A O 1
ATOM 2979 N N . MET A 1 382 ? -0.400 -1.968 30.693 1.00 55.62 382 MET A N 1
ATOM 2980 C CA . MET A 1 382 ? -0.110 -3.325 31.144 1.00 55.62 382 MET A CA 1
ATOM 2981 C C . MET A 1 382 ? 0.419 -3.220 32.573 1.00 55.62 382 MET A C 1
ATOM 2983 O O . MET A 1 382 ? 1.472 -2.622 32.794 1.00 55.62 382 MET A O 1
ATOM 2987 N N . HIS A 1 383 ? -0.304 -3.771 33.548 1.00 45.22 383 HIS A N 1
ATOM 2988 C CA . HIS A 1 383 ? 0.284 -3.970 34.867 1.00 45.22 383 HIS A CA 1
ATOM 2989 C C . HIS A 1 383 ? 1.349 -5.065 34.740 1.00 45.22 383 HIS A C 1
ATOM 2991 O O . HIS A 1 383 ? 1.029 -6.143 34.226 1.00 45.22 383 HIS A O 1
ATOM 2997 N N . PRO A 1 384 ? 2.598 -4.813 35.168 1.00 42.97 384 PRO A N 1
ATOM 2998 C CA . PRO A 1 384 ? 3.564 -5.885 35.345 1.00 42.97 384 PRO A CA 1
ATOM 2999 C C . PRO A 1 384 ? 2.952 -6.912 36.299 1.00 42.97 384 PRO A C 1
ATOM 3001 O O . PRO A 1 384 ? 2.383 -6.528 37.324 1.00 42.97 384 PRO A O 1
ATOM 3004 N N . LYS A 1 385 ? 3.011 -8.189 35.922 1.00 35.50 385 LYS A N 1
ATOM 3005 C CA . LYS A 1 385 ? 2.694 -9.279 36.844 1.00 35.50 385 LYS A CA 1
ATOM 3006 C C . LYS A 1 385 ? 3.766 -9.397 37.913 1.00 35.50 385 LYS A C 1
ATOM 3008 O O . LYS A 1 385 ? 4.951 -9.211 37.553 1.00 35.50 385 LYS A O 1
#

Secondary structure (DSSP, 8-state):
-----------------TTSGGGTTTSS-TTS--------SS-HHHHHHHHHTTHHHHTHHHHHHH-TTTTT----GGG--------SSS-HHHHHHHHHTTHHHHSHHHHHHHSTTTTT-TTS-------------GGG--SSBSSTTHHHHHHTTHHHHSHHHHHHHBTTTTT-S-SSSS--SS-HHHHHHHHHTTHHHHTHHHHHHH-HHHHT-GGGTT--S----------------------------SS-HHHHHHHHHTTHHHHSHHHHHHHSTTTTT---S------------------S--BSSTTHHHHHHTTHHHHSHHHHHHHBTTTTT--S-S-B-STTHHHHHHTTHHHHSHHHHHHHBTTTTT-S-----